Protein AF-A0A836W0C4-F1 (afdb_monomer_lite)

Foldseek 3Di:
DKDKEWQQLQFPPDQLSVLLLLLLQCQCCPFPFVPKWWADDPRTIIIIGPDDPVRSLCCVLPVGAFQQQFDLQDPQRLQAPPHPVVLVVLLLPFPFPSSVNNNVQSVVSNVLCVVLVHRHRDDQVRSLVVLVVCCVPPDPSVVLLQLLAWDDFPPDIDGDLVCANRQDFDNDRLNSLLSCCCVPVCPSRPSPCNVVLSQLVCCNGHVDDDPDFDQDALFARHPLQRWAAPNDPDRTDGRTHRSSSSSSSSSSSSLFGKDFDDDPDPDDGIDIDTQQWAQEDPAQFPDDDPVQSVVWPTKHWAFHFGDIDGPVRSSVQGHCSFQDDPNHGQHYPLSSLLSLLQVSHDPRGFKTFMWIFTDDDDRTTHGDGRDIAGRDNHHQVCSVLVVVCPQQLVLLCVCLDPPHDPQSVVLNSQLSHLSNVCSRPVDLQSLLSNLLSLLSNLVVCLVVQCDDPPDNSHFRQAERELVSCVSNPPLDLLLLLLQQQLFQFAPVNLDGGLVVLDGQWDDDPNDIGHHPDNDPSPQQDPDFLVVSVVSNQVSQVVSCVVSVPPDRSGDGLHDDDVQSVLCVVVVNDDRVSSVSSNSSNNSYHSVDDHDDDDDHDDDPGRDD

Radius of gyration: 30.59 Å; chains: 1; bounding box: 75×49×95 Å

Structure (mmCIF, N/CA/C/O backbone):
data_AF-A0A836W0C4-F1
#
_entry.id   AF-A0A836W0C4-F1
#
loop_
_atom_site.group_PDB
_atom_site.id
_atom_site.type_symbol
_atom_site.label_atom_id
_atom_site.label_alt_id
_atom_site.label_comp_id
_atom_site.label_asym_id
_atom_site.label_entity_id
_atom_site.label_seq_id
_atom_site.pdbx_PDB_ins_code
_atom_site.Cartn_x
_atom_site.Cartn_y
_atom_site.Cartn_z
_atom_site.occupancy
_atom_site.B_iso_or_equiv
_atom_site.auth_seq_id
_atom_site.auth_comp_id
_atom_site.auth_asym_id
_atom_site.auth_atom_id
_atom_site.pdbx_PDB_model_num
ATOM 1 N N . MET A 1 1 ? -21.323 -27.230 19.002 1.00 78.44 1 MET A N 1
ATOM 2 C CA . MET A 1 1 ? -21.781 -27.080 17.605 1.00 78.44 1 MET A CA 1
ATOM 3 C C . MET A 1 1 ? -21.144 -25.808 17.078 1.00 78.44 1 MET A C 1
ATOM 5 O O . MET A 1 1 ? -21.048 -24.865 17.851 1.00 78.44 1 MET A O 1
ATOM 9 N N . THR A 1 2 ? -20.627 -25.806 15.853 1.00 90.94 2 THR A N 1
ATOM 10 C CA . THR A 1 2 ? -20.036 -24.615 15.229 1.00 90.94 2 THR A CA 1
ATOM 11 C C . THR A 1 2 ? -20.970 -24.104 14.140 1.00 90.94 2 THR A C 1
ATOM 13 O O . THR A 1 2 ? -21.550 -24.892 13.392 1.00 90.94 2 THR A O 1
ATOM 16 N N . HIS A 1 3 ? -21.127 -22.789 14.067 1.00 96.88 3 HIS A N 1
ATOM 17 C CA . HIS A 1 3 ? -21.986 -22.086 13.125 1.00 96.88 3 HIS A CA 1
ATOM 18 C C . HIS A 1 3 ? -21.127 -21.166 12.253 1.00 96.88 3 HIS A C 1
ATOM 20 O O . HIS A 1 3 ? -20.118 -20.639 12.717 1.00 96.88 3 HIS A O 1
ATOM 26 N N . GLU A 1 4 ? -21.519 -20.979 10.992 1.00 97.50 4 GLU A N 1
ATOM 27 C CA . GLU A 1 4 ? -20.977 -19.929 10.124 1.00 97.50 4 GLU A CA 1
ATOM 28 C C . GLU A 1 4 ? -21.997 -18.796 10.038 1.00 97.50 4 GLU A C 1
ATOM 30 O O . GLU A 1 4 ? -23.136 -19.019 9.628 1.00 97.50 4 GLU A O 1
ATOM 35 N N . VAL A 1 5 ? -21.587 -17.589 10.414 1.00 97.75 5 VAL A N 1
ATOM 36 C CA . VAL A 1 5 ? -22.406 -16.379 10.330 1.00 97.75 5 VAL A CA 1
ATOM 37 C C . VAL A 1 5 ? -21.784 -15.448 9.296 1.00 97.75 5 VAL A C 1
ATOM 39 O O . VAL A 1 5 ? -20.637 -15.016 9.437 1.00 97.75 5 VAL A O 1
ATOM 42 N N . GLU A 1 6 ? -22.539 -15.139 8.243 1.00 97.69 6 GLU A N 1
ATOM 43 C CA . GLU A 1 6 ? -22.149 -14.122 7.268 1.00 97.69 6 GLU A CA 1
ATOM 44 C C . GLU A 1 6 ? -22.464 -12.726 7.807 1.00 97.69 6 GLU A C 1
ATOM 46 O O . GLU A 1 6 ? -23.623 -12.359 7.999 1.00 97.69 6 GLU A O 1
ATOM 51 N N . LEU A 1 7 ? -21.429 -11.916 8.010 1.00 97.75 7 LEU A N 1
ATOM 52 C CA . LEU A 1 7 ? -21.564 -10.537 8.461 1.00 97.75 7 LEU A CA 1
ATOM 53 C C . LEU A 1 7 ? -21.686 -9.616 7.243 1.00 97.75 7 LEU A C 1
ATOM 55 O O . LEU A 1 7 ? -20.712 -9.012 6.795 1.00 97.75 7 LEU A O 1
ATOM 59 N N . ALA A 1 8 ? -22.886 -9.526 6.667 1.00 96.38 8 ALA A N 1
ATOM 60 C CA . ALA A 1 8 ? -23.131 -8.722 5.466 1.00 96.38 8 ALA A CA 1
ATOM 61 C C . ALA A 1 8 ? -22.869 -7.211 5.655 1.00 96.38 8 ALA A C 1
ATOM 63 O O . ALA A 1 8 ? -22.610 -6.515 4.675 1.00 96.38 8 ALA A O 1
ATOM 64 N N . GLY A 1 9 ? -22.882 -6.703 6.894 1.00 95.56 9 GLY A N 1
ATOM 65 C CA . GLY A 1 9 ? -22.474 -5.331 7.220 1.00 95.56 9 GLY A CA 1
ATOM 66 C C . GLY A 1 9 ? -20.952 -5.130 7.292 1.00 95.56 9 GLY A C 1
ATOM 67 O O . GLY A 1 9 ? -20.484 -3.992 7.370 1.00 95.56 9 GLY A O 1
ATOM 68 N N . CYS A 1 10 ? -20.173 -6.211 7.244 1.00 97.50 10 CYS A N 1
ATOM 69 C CA . CYS A 1 10 ? -18.715 -6.237 7.317 1.00 97.50 10 CYS A CA 1
ATOM 70 C C . CYS A 1 10 ? -18.118 -6.553 5.936 1.00 97.50 10 CYS A C 1
ATOM 72 O O . CYS A 1 10 ? -17.836 -7.705 5.604 1.00 97.50 10 CYS A O 1
ATOM 74 N N . THR A 1 11 ? -17.930 -5.512 5.129 1.00 96.56 11 THR A N 1
ATOM 75 C CA . THR A 1 11 ? -17.325 -5.570 3.789 1.00 96.56 11 THR A CA 1
ATOM 76 C C . THR A 1 11 ? -15.856 -5.115 3.805 1.00 96.56 11 THR A C 1
ATOM 78 O O . THR A 1 11 ? -15.459 -4.383 4.714 1.00 96.56 11 THR A O 1
ATOM 81 N N . PRO A 1 12 ? -15.034 -5.481 2.797 1.00 96.31 12 PRO A N 1
ATOM 82 C CA . PRO A 1 12 ? -13.655 -5.000 2.685 1.00 96.31 12 PRO A CA 1
ATOM 83 C C . PRO A 1 12 ? -13.518 -3.477 2.602 1.00 96.31 12 PRO A C 1
ATOM 85 O O . PRO A 1 12 ? -12.492 -2.935 2.989 1.00 96.31 12 PRO A O 1
ATOM 88 N N . GLU A 1 13 ? -14.534 -2.791 2.077 1.00 93.75 13 GLU A N 1
ATOM 89 C CA . GLU A 1 13 ? -14.561 -1.344 1.866 1.00 93.75 13 GLU A CA 1
ATOM 90 C C . GLU A 1 13 ? -15.931 -0.789 2.293 1.00 93.75 13 GLU A C 1
ATOM 92 O O . GLU A 1 13 ? -16.944 -1.452 2.043 1.00 93.75 13 GLU A O 1
ATOM 97 N N . PRO A 1 14 ? -16.008 0.409 2.908 1.00 93.62 14 PRO A N 1
ATOM 98 C CA . PRO A 1 14 ? -14.907 1.307 3.290 1.00 93.62 14 PRO A CA 1
ATOM 99 C C . PRO A 1 14 ? -14.064 0.770 4.464 1.00 93.62 14 PRO A C 1
ATOM 101 O O . PRO A 1 14 ? -14.439 -0.215 5.095 1.00 93.62 14 PRO A O 1
ATOM 104 N N . LEU A 1 15 ? -12.949 1.445 4.789 1.00 95.75 15 LEU A N 1
ATOM 105 C CA . LEU A 1 15 ? -12.014 1.040 5.855 1.00 95.75 15 LEU A CA 1
ATOM 106 C C . LEU A 1 15 ? -12.720 0.745 7.190 1.00 95.75 15 LEU A C 1
ATOM 108 O O . LEU A 1 15 ? -12.359 -0.207 7.881 1.00 95.75 15 LEU A O 1
ATOM 112 N N . MET A 1 16 ? -13.755 1.523 7.525 1.00 95.62 16 MET A N 1
ATOM 113 C CA . MET A 1 16 ? -14.568 1.300 8.722 1.00 95.62 16 MET A CA 1
ATOM 114 C C . MET A 1 16 ? -15.163 -0.114 8.793 1.00 95.62 16 MET A C 1
ATOM 116 O O . MET A 1 16 ? -15.137 -0.741 9.849 1.00 95.62 16 MET A O 1
ATOM 120 N N . ASN A 1 17 ? -15.663 -0.639 7.673 1.00 96.62 17 ASN A N 1
ATOM 121 C CA . ASN A 1 17 ? -16.303 -1.952 7.633 1.00 96.62 17 ASN A CA 1
ATOM 122 C C . ASN A 1 17 ? -15.287 -3.085 7.794 1.00 96.62 17 ASN A C 1
ATOM 124 O O . ASN A 1 17 ? -15.567 -4.048 8.509 1.00 96.62 17 ASN A O 1
ATOM 128 N N . TYR A 1 18 ? -14.101 -2.944 7.196 1.00 97.94 18 TYR A N 1
ATOM 129 C CA . TYR A 1 18 ? -13.017 -3.911 7.355 1.00 97.94 18 TYR A CA 1
ATOM 130 C C . TYR A 1 18 ? -12.565 -3.995 8.814 1.00 97.94 18 TYR A C 1
ATOM 132 O O . TYR A 1 18 ? -12.486 -5.077 9.392 1.00 97.94 18 TYR A O 1
ATOM 140 N N . LEU A 1 19 ? -12.296 -2.842 9.430 1.00 97.94 19 LEU A N 1
ATOM 141 C CA . LEU A 1 19 ? -11.862 -2.777 10.823 1.00 97.94 19 LEU A CA 1
ATOM 142 C C . LEU A 1 19 ? -12.961 -3.268 11.771 1.00 97.94 19 LEU A C 1
ATOM 144 O O . LEU A 1 19 ? -12.671 -4.020 12.690 1.00 97.94 19 LEU A O 1
ATOM 148 N N . LYS A 1 20 ? -14.233 -2.943 11.516 1.00 97.81 20 LYS A N 1
ATOM 149 C CA . LYS A 1 20 ? -15.354 -3.516 12.274 1.00 97.81 20 LYS A CA 1
ATOM 150 C C . LYS A 1 20 ? -15.353 -5.044 12.216 1.00 97.81 20 LYS A C 1
ATOM 152 O O . LYS A 1 20 ? -15.539 -5.685 13.246 1.00 97.81 20 LYS A O 1
ATOM 157 N N . ALA A 1 21 ? -15.134 -5.624 11.035 1.00 98.31 21 ALA A N 1
ATOM 158 C CA . ALA A 1 21 ? -15.066 -7.073 10.863 1.00 98.31 21 ALA A CA 1
ATOM 159 C C . ALA A 1 21 ? -13.993 -7.696 11.770 1.00 98.31 21 ALA A C 1
ATOM 161 O O . ALA A 1 21 ? -14.251 -8.670 12.480 1.00 98.31 21 ALA A O 1
ATOM 162 N N . LEU A 1 22 ? -12.812 -7.069 11.797 1.00 98.31 22 LEU A N 1
ATOM 163 C CA . LEU A 1 22 ? -11.716 -7.448 12.683 1.00 98.31 22 LEU A CA 1
ATOM 164 C C . LEU A 1 22 ? -12.076 -7.298 14.164 1.00 98.31 22 LEU A C 1
ATOM 166 O O . LEU A 1 22 ? -11.731 -8.170 14.956 1.00 98.31 22 LEU A O 1
ATOM 170 N N . GLY A 1 23 ? -12.781 -6.228 14.533 1.00 98.06 23 GLY A N 1
ATOM 171 C CA . GLY A 1 23 ? -13.221 -5.986 15.905 1.00 98.06 23 GLY A CA 1
ATOM 172 C C . GLY A 1 23 ? -14.185 -7.056 16.394 1.00 98.06 23 GLY A C 1
ATOM 173 O O . GLY A 1 23 ? -13.943 -7.660 17.433 1.00 98.06 23 GLY A O 1
ATOM 174 N N . VAL A 1 24 ? -15.220 -7.369 15.608 1.00 98.44 24 VAL A N 1
ATOM 175 C CA . VAL A 1 24 ? -16.168 -8.450 15.931 1.00 98.44 24 VAL A CA 1
ATOM 176 C C . VAL A 1 24 ? -15.433 -9.780 16.091 1.00 98.44 24 VAL A C 1
ATOM 178 O O . VAL A 1 24 ? -15.654 -10.489 17.072 1.00 98.44 24 VAL A O 1
ATOM 181 N N . PHE A 1 25 ? -14.528 -10.106 15.163 1.00 98.62 25 PHE A N 1
ATOM 182 C CA . PHE A 1 25 ? -13.751 -11.340 15.241 1.00 98.62 25 PHE A CA 1
ATOM 183 C C . PHE A 1 25 ? -12.892 -11.411 16.501 1.00 98.62 25 PHE A C 1
ATOM 185 O O . PHE A 1 25 ? -12.943 -12.408 17.220 1.00 98.62 25 PHE A O 1
ATOM 192 N N . ARG A 1 26 ? -12.130 -10.346 16.777 1.00 97.75 26 ARG A N 1
ATOM 193 C CA . ARG A 1 26 ? -11.251 -10.263 17.942 1.00 97.75 26 ARG A CA 1
ATOM 194 C C . ARG A 1 26 ? -12.049 -10.444 19.229 1.00 97.75 26 ARG A C 1
ATOM 196 O O . ARG A 1 26 ? -11.678 -11.285 20.036 1.00 97.75 26 ARG A O 1
ATOM 203 N N . LEU A 1 27 ? -13.153 -9.715 19.388 1.00 98.00 27 LEU A N 1
ATOM 204 C CA . LEU A 1 27 ? -13.977 -9.760 20.597 1.00 98.00 27 LEU A CA 1
ATOM 205 C C . LEU A 1 27 ? -14.562 -11.151 20.844 1.00 98.00 27 LEU A C 1
ATOM 207 O O . LEU A 1 27 ? -14.473 -11.655 21.961 1.00 98.00 27 LEU A O 1
ATOM 211 N N . VAL A 1 28 ? -15.102 -11.800 19.808 1.00 98.25 28 VAL A N 1
ATOM 212 C CA . VAL A 1 28 ? -15.618 -13.171 19.937 1.00 98.25 28 VAL A CA 1
ATOM 213 C C . VAL A 1 28 ? -14.492 -14.130 20.314 1.00 98.25 28 VAL A C 1
ATOM 215 O O . VAL A 1 28 ? -14.647 -14.894 21.264 1.00 98.25 28 VAL A O 1
ATOM 218 N N . ALA A 1 29 ? -13.355 -14.062 19.618 1.00 97.88 29 ALA A N 1
ATOM 219 C CA . ALA A 1 29 ? -12.226 -14.955 19.851 1.00 97.88 29 ALA A CA 1
ATOM 220 C C . ALA A 1 29 ? -11.528 -14.737 21.206 1.00 97.88 29 ALA A C 1
ATOM 222 O O . ALA A 1 29 ? -10.917 -15.652 21.751 1.00 97.88 29 ALA A O 1
ATOM 223 N N . GLU A 1 30 ? -11.576 -13.523 21.749 1.00 96.44 30 GLU A N 1
ATOM 224 C CA . GLU A 1 30 ? -10.914 -13.160 23.002 1.00 96.44 30 GLU A CA 1
ATOM 225 C C . GLU A 1 30 ? -11.817 -13.391 24.222 1.00 96.44 30 GLU A C 1
ATOM 227 O O . GLU A 1 30 ? -11.345 -13.893 25.238 1.00 96.44 30 GLU A O 1
ATOM 232 N N . GLN A 1 31 ? -13.109 -13.061 24.125 1.00 96.88 31 GLN A N 1
ATOM 233 C CA . GLN A 1 31 ? -14.003 -12.998 25.288 1.00 96.88 31 GLN A CA 1
ATOM 234 C C . GLN A 1 31 ? -14.990 -14.169 25.382 1.00 96.88 31 GLN A C 1
ATOM 236 O O . GLN A 1 31 ? -15.540 -14.408 26.456 1.00 96.88 31 GLN A O 1
ATOM 241 N N . ALA A 1 32 ? -15.238 -14.903 24.291 1.00 96.81 32 ALA A N 1
ATOM 242 C CA . ALA A 1 32 ? -16.297 -15.913 24.268 1.00 96.81 32 ALA A CA 1
ATOM 243 C C . ALA A 1 32 ? -15.876 -17.275 23.708 1.00 96.81 32 ALA A C 1
ATOM 245 O O . ALA A 1 32 ? -16.220 -18.300 24.296 1.00 96.81 32 ALA A O 1
ATOM 246 N N . ASP A 1 33 ? -15.171 -17.312 22.581 1.00 97.69 33 ASP A N 1
ATOM 247 C CA . ASP A 1 33 ? -14.859 -18.543 21.855 1.00 97.69 33 ASP A CA 1
ATOM 248 C C . ASP A 1 33 ? -13.434 -18.521 21.276 1.00 97.69 33 ASP A C 1
ATOM 250 O O . ASP A 1 33 ? -13.248 -18.104 20.133 1.00 97.69 33 ASP A O 1
ATOM 254 N N . PRO A 1 34 ? -12.422 -18.986 22.035 1.00 96.81 34 PRO A N 1
ATOM 255 C CA . PRO A 1 34 ? -11.023 -19.012 21.595 1.00 96.81 34 PRO A CA 1
ATOM 256 C C . PRO A 1 34 ? -10.758 -19.786 20.298 1.00 96.81 34 PRO A C 1
ATOM 258 O O . PRO A 1 34 ? -9.756 -19.519 19.632 1.00 96.81 34 PRO A O 1
ATOM 261 N N . ASP A 1 35 ? -11.650 -20.710 19.931 1.00 97.00 35 ASP A N 1
ATOM 262 C CA . ASP A 1 35 ? -11.555 -21.527 18.718 1.00 97.00 35 ASP A CA 1
ATOM 263 C C . ASP A 1 35 ? -12.236 -20.867 17.505 1.00 97.00 35 ASP A C 1
ATOM 265 O O . ASP A 1 35 ? -12.289 -21.450 16.414 1.00 97.00 35 ASP A O 1
ATOM 269 N N . ALA A 1 36 ? -12.756 -19.644 17.662 1.00 98.19 36 ALA A N 1
ATOM 270 C CA . ALA A 1 36 ? -13.360 -18.902 16.570 1.00 98.19 36 ALA A CA 1
ATOM 271 C C . ALA A 1 36 ? -12.346 -18.648 15.444 1.00 98.19 36 ALA A C 1
ATOM 273 O O . ALA A 1 36 ? -11.183 -18.288 15.654 1.00 98.19 36 ALA A O 1
ATOM 274 N N . THR A 1 37 ? -12.822 -18.783 14.210 1.00 98.50 37 THR A N 1
ATOM 275 C CA . THR A 1 37 ? -12.038 -18.533 12.997 1.00 98.50 37 THR A CA 1
ATOM 276 C C . THR A 1 37 ? -12.826 -17.669 12.024 1.00 98.50 37 THR A C 1
ATOM 278 O O . THR A 1 37 ? -14.056 -17.638 12.072 1.00 98.50 37 THR A O 1
ATOM 281 N N . ALA A 1 38 ? -12.151 -16.968 11.113 1.00 98.12 38 ALA A N 1
ATOM 282 C CA . ALA A 1 38 ? -12.838 -16.120 10.142 1.00 98.12 38 ALA A CA 1
ATOM 283 C C . ALA A 1 38 ? -12.175 -16.076 8.762 1.00 98.12 38 ALA A C 1
ATOM 285 O O . ALA A 1 38 ? -10.981 -16.339 8.615 1.00 98.12 38 ALA A O 1
ATOM 286 N N . CYS A 1 39 ? -12.953 -15.739 7.733 1.00 97.94 39 CYS A N 1
ATOM 287 C CA . CYS A 1 39 ? -12.460 -15.526 6.370 1.00 97.94 39 CYS A CA 1
ATOM 288 C C . CYS A 1 39 ? -13.282 -14.500 5.587 1.00 97.94 39 CYS A C 1
ATOM 290 O O . CYS A 1 39 ? -14.392 -14.146 5.981 1.00 97.94 39 CYS A O 1
ATOM 292 N N . TRP A 1 40 ? -12.748 -14.053 4.449 1.00 97.88 40 TRP A N 1
ATOM 293 C CA . TRP A 1 40 ? -13.495 -13.271 3.468 1.00 97.88 40 TRP A CA 1
ATOM 294 C C . TRP A 1 40 ? -14.095 -14.189 2.396 1.00 97.88 40 TRP A C 1
ATOM 296 O O . TRP A 1 40 ? -13.383 -14.953 1.736 1.00 97.88 40 TRP A O 1
ATOM 306 N N . ARG A 1 41 ? -15.408 -14.083 2.172 1.00 96.12 41 ARG A N 1
ATOM 307 C CA . ARG A 1 41 ? -16.149 -14.826 1.141 1.00 96.12 41 ARG A CA 1
ATOM 308 C C . ARG A 1 41 ? -17.126 -13.881 0.447 1.00 96.12 41 ARG A C 1
ATOM 310 O O . ARG A 1 41 ? -17.949 -13.269 1.111 1.00 96.12 41 ARG A O 1
ATOM 317 N N . ALA A 1 42 ? -17.025 -13.762 -0.880 1.00 92.25 42 ALA A N 1
ATOM 318 C CA . ALA A 1 42 ? -17.909 -12.913 -1.692 1.00 92.25 42 ALA A CA 1
ATOM 319 C C . ALA A 1 42 ? -18.104 -11.491 -1.112 1.00 92.25 42 ALA A C 1
ATOM 321 O O . ALA A 1 42 ? -19.227 -11.027 -0.948 1.00 92.25 42 ALA A O 1
ATOM 322 N N . ASP A 1 43 ? -16.995 -10.825 -0.768 1.00 93.94 43 ASP A N 1
ATOM 323 C CA . ASP A 1 43 ? -16.962 -9.477 -0.174 1.00 93.94 43 ASP A CA 1
ATOM 324 C C . ASP A 1 43 ? -17.673 -9.322 1.175 1.00 93.94 43 ASP A C 1
ATOM 326 O O . ASP A 1 43 ? -17.977 -8.211 1.604 1.00 93.94 43 ASP A O 1
ATOM 330 N N . ARG A 1 44 ? -17.872 -10.431 1.885 1.00 96.81 44 ARG A N 1
ATOM 331 C CA . ARG A 1 44 ? -18.396 -10.456 3.247 1.00 96.81 44 ARG A CA 1
ATOM 332 C C . ARG A 1 44 ? -17.419 -11.148 4.172 1.00 96.81 44 ARG A C 1
ATOM 334 O O . ARG A 1 44 ? -16.721 -12.088 3.778 1.00 96.81 44 ARG A O 1
ATOM 341 N N . PHE A 1 45 ? -17.391 -10.687 5.410 1.00 98.12 45 PHE A N 1
ATOM 342 C CA . PHE A 1 45 ? -16.667 -11.367 6.465 1.00 98.12 45 PHE A CA 1
ATOM 343 C C . PHE A 1 45 ? -17.518 -12.508 7.024 1.00 98.12 45 PHE A C 1
ATOM 345 O O . PHE A 1 45 ? -18.678 -12.310 7.380 1.00 98.12 45 PHE A O 1
ATOM 352 N N . VAL A 1 46 ? -16.955 -13.710 7.085 1.00 98.50 46 VAL A N 1
ATOM 353 C CA . VAL A 1 46 ? -17.629 -14.903 7.604 1.00 98.50 46 VAL A CA 1
ATOM 354 C C . VAL A 1 46 ? -16.948 -15.314 8.895 1.00 98.50 46 VAL A C 1
ATOM 356 O O . VAL A 1 46 ? -15.762 -15.650 8.889 1.00 98.50 46 VAL A O 1
ATOM 359 N N . LEU A 1 47 ? -17.709 -15.301 9.986 1.00 98.44 47 LEU A N 1
ATOM 360 C CA . LEU A 1 47 ? -17.270 -15.752 11.300 1.00 98.44 47 LEU A CA 1
ATOM 361 C C . LEU A 1 47 ? -17.727 -17.194 11.515 1.00 98.44 47 LEU A C 1
ATOM 363 O O . LEU A 1 47 ? -18.907 -17.500 11.355 1.00 98.44 47 LEU A O 1
ATOM 367 N N . ARG A 1 48 ? -16.804 -18.069 11.906 1.00 98.50 48 ARG A N 1
ATOM 368 C CA . ARG A 1 48 ? -17.100 -19.427 12.354 1.00 98.50 48 ARG A CA 1
ATOM 369 C C . ARG A 1 48 ? -16.808 -19.536 13.845 1.00 98.50 48 ARG A C 1
ATOM 371 O O . ARG A 1 48 ? -15.653 -19.410 14.245 1.00 98.50 48 ARG A O 1
ATOM 378 N N . SER A 1 49 ? -17.838 -19.775 14.647 1.00 97.94 49 SER A N 1
ATOM 379 C CA . SER A 1 49 ? -17.743 -19.864 16.112 1.00 97.94 49 SER A CA 1
ATOM 380 C C . SER A 1 49 ? -18.857 -20.748 16.683 1.00 97.94 49 SER A C 1
ATOM 382 O O . SER A 1 49 ? -19.642 -21.345 15.943 1.00 97.94 49 SER A O 1
ATOM 384 N N . ARG A 1 50 ? -18.951 -20.844 18.008 1.00 96.94 50 ARG A N 1
ATOM 385 C CA . ARG A 1 50 ? -20.063 -21.481 18.726 1.00 96.94 50 ARG A CA 1
ATOM 386 C C . ARG A 1 50 ? -21.388 -20.715 18.636 1.00 96.94 50 ARG A C 1
ATOM 388 O O . ARG A 1 50 ? -22.407 -21.255 19.055 1.00 96.94 50 ARG A O 1
ATOM 395 N N . PHE A 1 51 ? -21.379 -19.470 18.155 1.00 97.38 51 PHE A N 1
ATOM 396 C CA . PHE A 1 51 ? -22.566 -18.622 18.082 1.00 97.38 51 PHE A CA 1
ATOM 397 C C . PHE A 1 51 ? -23.219 -18.688 16.706 1.00 97.38 51 PHE A C 1
ATOM 399 O O . PHE A 1 51 ? -22.557 -18.487 15.689 1.00 97.38 51 PHE A O 1
ATOM 406 N N . ASP A 1 52 ? -24.534 -18.883 16.681 1.00 96.88 52 ASP A N 1
ATOM 407 C CA . ASP A 1 52 ? -25.345 -18.472 15.540 1.00 96.88 52 ASP A CA 1
ATOM 408 C C . ASP A 1 52 ? -25.539 -16.939 15.535 1.00 96.88 52 ASP A C 1
ATOM 410 O O . ASP A 1 52 ? -25.013 -16.215 16.386 1.00 96.88 52 ASP A O 1
ATOM 414 N N . GLN A 1 53 ? -26.291 -16.415 14.562 1.00 96.81 53 GLN A N 1
ATOM 415 C CA . GLN A 1 53 ? -26.542 -14.972 14.465 1.00 96.81 53 GLN A CA 1
ATOM 416 C C . GLN A 1 53 ? -27.203 -14.408 15.736 1.00 96.81 53 GLN A C 1
ATOM 418 O O . GLN A 1 53 ? -26.852 -13.312 16.173 1.00 96.81 53 GLN A O 1
ATOM 423 N N . GLY A 1 54 ? -28.149 -15.142 16.333 1.00 97.00 54 GLY A N 1
ATOM 424 C CA . GLY A 1 54 ? -28.858 -14.708 17.536 1.00 97.00 54 GLY A CA 1
ATOM 425 C C . GLY A 1 54 ? -27.935 -14.642 18.750 1.00 97.00 54 GLY A C 1
ATOM 426 O O . GLY A 1 54 ? -27.894 -13.618 19.430 1.00 97.00 54 GLY A O 1
ATOM 427 N N . GLY A 1 55 ? -27.147 -15.694 18.972 1.00 97.19 55 GLY A N 1
ATOM 428 C CA . GLY A 1 55 ? -26.163 -15.769 20.048 1.00 97.19 55 GLY A CA 1
ATOM 429 C C . GLY A 1 55 ? -25.057 -14.723 19.922 1.00 97.19 55 GLY A C 1
ATOM 430 O O . GLY A 1 55 ? -24.644 -14.156 20.929 1.00 97.19 55 GLY A O 1
ATOM 431 N N . LEU A 1 56 ? -24.622 -14.400 18.698 1.00 97.88 56 LEU A N 1
ATOM 432 C CA . LEU A 1 56 ? -23.639 -13.338 18.462 1.00 97.88 56 LEU A CA 1
ATOM 433 C C . LEU A 1 56 ? -24.183 -11.958 18.866 1.00 97.88 56 LEU A C 1
ATOM 435 O O . LEU A 1 56 ? -23.466 -11.158 19.466 1.00 97.88 56 LEU A O 1
ATOM 439 N N . VAL A 1 57 ? -25.449 -11.684 18.540 1.00 97.81 57 VAL A N 1
ATOM 440 C CA . VAL A 1 57 ? -26.125 -10.434 18.913 1.00 97.81 57 VAL A CA 1
ATOM 441 C C . VAL A 1 57 ? -26.293 -10.340 20.428 1.00 97.81 57 VAL A C 1
ATOM 443 O O . VAL A 1 57 ? -25.990 -9.297 20.997 1.00 97.81 57 VAL A O 1
ATOM 446 N N . GLU A 1 58 ? -26.721 -11.420 21.084 1.00 97.06 58 GLU A N 1
ATOM 447 C CA . GLU A 1 58 ? -26.854 -11.462 22.547 1.00 97.06 58 GLU A CA 1
ATOM 448 C C . GLU A 1 58 ? -25.511 -11.235 23.247 1.00 97.06 58 GLU A C 1
ATOM 450 O O . GLU A 1 58 ? -25.427 -10.386 24.132 1.00 97.06 58 GLU A O 1
ATOM 455 N N . PHE A 1 59 ? -24.444 -11.895 22.787 1.00 97.31 59 PHE A N 1
ATOM 456 C CA . PHE A 1 59 ? -23.093 -11.687 23.309 1.00 97.31 59 PHE A CA 1
ATOM 457 C C . PHE A 1 59 ? -22.677 -10.208 23.236 1.00 97.31 59 PHE A C 1
ATOM 459 O O . PHE A 1 59 ? -22.245 -9.634 24.233 1.00 97.31 59 PHE A O 1
ATOM 466 N N . LEU A 1 60 ? -22.845 -9.555 22.081 1.00 97.00 60 LEU A N 1
ATOM 467 C CA . LEU A 1 60 ? -22.449 -8.151 21.917 1.00 97.00 60 LEU A CA 1
ATOM 468 C C . LEU A 1 60 ? -23.323 -7.181 22.726 1.00 97.00 60 LEU A C 1
ATOM 470 O O . LEU A 1 60 ? -22.818 -6.168 23.205 1.00 97.00 60 LEU A O 1
ATOM 474 N N . LEU A 1 61 ? -24.613 -7.477 22.906 1.00 95.38 61 LEU A N 1
ATOM 475 C CA . LEU A 1 61 ? -25.511 -6.644 23.711 1.00 95.38 61 LEU A CA 1
ATOM 476 C C . LEU A 1 61 ? -25.275 -6.803 25.215 1.00 95.38 61 LEU A C 1
ATOM 478 O O . LEU A 1 61 ? -25.441 -5.825 25.943 1.00 95.38 61 LEU A O 1
ATOM 482 N N . HIS A 1 62 ? -24.915 -7.995 25.690 1.00 93.19 62 HIS A N 1
ATOM 483 C CA . HIS A 1 62 ? -24.999 -8.323 27.117 1.00 93.19 62 HIS A CA 1
ATOM 484 C C . HIS A 1 62 ? -23.670 -8.701 27.779 1.00 93.19 62 HIS A C 1
ATOM 486 O O . HIS A 1 62 ? -23.440 -8.340 28.937 1.00 93.19 62 HIS A O 1
ATOM 492 N N . ASP A 1 63 ? -22.774 -9.354 27.046 1.00 94.19 63 ASP A N 1
ATOM 493 C CA . ASP A 1 63 ? -21.552 -9.935 27.613 1.00 94.19 63 ASP A CA 1
ATOM 494 C C . ASP A 1 63 ? -20.284 -9.181 27.197 1.00 94.19 63 ASP A C 1
ATOM 496 O O . ASP A 1 63 ? -19.295 -9.183 27.933 1.00 94.19 63 ASP A O 1
ATOM 500 N N . TYR A 1 64 ? -20.308 -8.518 26.038 1.00 95.75 64 TYR A N 1
ATOM 501 C CA . TYR A 1 64 ? -19.178 -7.766 25.497 1.00 95.75 64 TYR A CA 1
ATOM 502 C C . TYR A 1 64 ? -18.657 -6.718 26.488 1.00 95.75 64 TYR A C 1
ATOM 504 O O . TYR A 1 64 ? -19.378 -5.817 26.932 1.00 95.75 64 TYR A O 1
ATOM 512 N N . GLN A 1 65 ? -17.359 -6.821 26.777 1.00 96.19 65 GLN A N 1
ATOM 513 C CA . GLN A 1 65 ? -16.608 -5.875 27.592 1.00 96.19 65 GLN A CA 1
ATOM 514 C C . GLN A 1 65 ? -15.746 -4.979 26.693 1.00 96.19 65 GLN A C 1
ATOM 516 O O . GLN A 1 65 ? -14.817 -5.485 26.056 1.00 96.19 65 GLN A O 1
ATOM 521 N N . PRO A 1 66 ? -16.026 -3.664 26.610 1.00 96.19 66 PRO A N 1
ATOM 522 C CA . PRO A 1 66 ? -15.239 -2.753 25.789 1.00 96.19 66 PRO A CA 1
ATOM 523 C C . PRO A 1 66 ? -13.784 -2.647 26.237 1.00 96.19 66 PRO A C 1
ATOM 525 O O . PRO A 1 66 ? -13.498 -2.478 27.427 1.00 96.19 66 PRO A O 1
ATOM 528 N N . THR A 1 67 ? -12.865 -2.665 25.273 1.00 96.69 67 THR A N 1
ATOM 529 C CA . THR A 1 67 ? -11.442 -2.457 25.551 1.00 96.69 67 THR A CA 1
ATOM 530 C C . THR A 1 67 ? -11.197 -1.003 25.966 1.00 96.69 67 THR A C 1
ATOM 532 O O . THR A 1 67 ? -11.719 -0.094 25.313 1.00 96.69 67 THR A O 1
ATOM 535 N N . PRO A 1 68 ? -10.386 -0.734 27.007 1.00 96.31 68 PRO A N 1
ATOM 536 C CA . PRO A 1 68 ? -10.083 0.630 27.438 1.00 96.31 68 PRO A CA 1
ATOM 537 C C . PRO A 1 68 ? -9.266 1.426 26.406 1.00 96.31 68 PRO A C 1
ATOM 539 O O . PRO A 1 68 ? -8.036 1.415 26.407 1.00 96.31 68 PRO A O 1
ATOM 542 N N . ILE A 1 69 ? -9.952 2.161 25.531 1.00 96.31 69 ILE A N 1
ATOM 543 C CA . ILE A 1 69 ? -9.345 3.007 24.497 1.00 96.31 69 ILE A CA 1
ATOM 544 C C . ILE A 1 69 ? -9.337 4.457 24.993 1.00 96.31 69 ILE A C 1
ATOM 546 O O . ILE A 1 69 ? -10.357 5.146 24.996 1.00 96.31 69 ILE A O 1
ATOM 550 N N . VAL A 1 70 ? -8.176 4.931 25.446 1.00 95.81 70 VAL A N 1
ATOM 551 C CA . VAL A 1 70 ? -7.996 6.275 26.027 1.00 95.81 70 VAL A CA 1
ATOM 552 C C . VAL A 1 70 ? -6.729 6.938 25.488 1.00 95.81 70 VAL A C 1
ATOM 554 O O . VAL A 1 70 ? -5.729 6.268 25.246 1.00 95.81 70 VAL A O 1
ATOM 557 N N . ALA A 1 71 ? -6.737 8.258 25.300 1.00 94.19 71 ALA A N 1
ATOM 558 C CA . ALA A 1 71 ? -5.562 9.012 24.847 1.00 94.19 71 ALA A CA 1
ATOM 559 C C . ALA A 1 71 ? -5.154 10.113 25.843 1.00 94.19 71 ALA A C 1
ATOM 561 O O . ALA A 1 71 ? -5.183 11.296 25.491 1.00 94.19 71 ALA A O 1
ATOM 562 N N . PRO A 1 72 ? -4.701 9.774 27.067 1.00 93.25 72 PRO A N 1
ATOM 563 C CA . PRO A 1 72 ? -4.339 10.744 28.112 1.00 93.25 72 PRO A CA 1
ATOM 564 C C . PRO A 1 72 ? -3.030 11.515 27.842 1.00 93.25 72 PRO A C 1
ATOM 566 O O . PRO A 1 72 ? -2.324 11.953 28.740 1.00 93.25 72 PRO A O 1
ATOM 569 N N . TRP A 1 73 ? -2.691 11.684 26.570 1.00 90.94 73 TRP A N 1
ATOM 570 C CA . TRP A 1 73 ? -1.592 12.477 26.020 1.00 90.94 73 TRP A CA 1
ATOM 571 C C . TRP A 1 73 ? -2.089 13.472 24.955 1.00 90.94 73 TRP A C 1
ATOM 573 O O . TRP A 1 73 ? -1.288 14.177 24.324 1.00 90.94 73 TRP A O 1
ATOM 583 N N . ALA A 1 74 ? -3.396 13.482 24.676 1.00 89.31 74 ALA A N 1
ATOM 584 C CA . ALA A 1 74 ? -4.042 14.319 23.679 1.00 89.31 74 ALA A CA 1
ATOM 585 C C . ALA A 1 74 ? -5.037 15.278 24.340 1.00 89.31 74 ALA A C 1
ATOM 587 O O . ALA A 1 74 ? -5.782 14.904 25.241 1.00 89.31 74 ALA A O 1
ATOM 588 N N . GLY A 1 75 ? -5.046 16.532 23.883 1.00 85.62 75 GLY A N 1
ATOM 589 C CA . GLY A 1 75 ? -6.102 17.467 24.274 1.00 85.62 75 GLY A CA 1
ATOM 590 C C . GLY A 1 75 ? -7.394 17.108 23.549 1.00 85.62 75 GLY A C 1
ATOM 591 O O . GLY A 1 75 ? -7.332 16.755 22.374 1.00 85.62 75 GLY A O 1
ATOM 592 N N . GLY A 1 76 ? -8.528 17.219 24.234 1.00 86.12 76 GLY A N 1
ATOM 593 C CA . GLY A 1 76 ? -9.818 16.706 23.777 1.00 86.12 76 GLY A CA 1
ATOM 594 C C . GLY A 1 76 ? -10.085 15.250 24.168 1.00 86.12 76 GLY A C 1
ATOM 595 O O . GLY A 1 76 ? -11.144 14.740 23.842 1.00 86.12 76 GLY A O 1
ATOM 596 N N . SER A 1 77 ? -9.184 14.580 24.890 1.00 90.25 77 SER A N 1
ATOM 597 C CA . SER A 1 77 ? -9.361 13.173 25.293 1.00 90.25 77 SER A CA 1
ATOM 598 C C . SER A 1 77 ? -10.330 12.982 26.465 1.00 90.25 77 SER A C 1
ATOM 600 O O . SER A 1 77 ? -10.795 11.871 26.708 1.00 90.25 77 SER A O 1
ATOM 602 N N . GLY A 1 78 ? -10.640 14.057 27.196 1.00 91.56 78 GLY A N 1
ATOM 603 C CA . GLY A 1 78 ? -11.517 14.030 28.369 1.00 91.56 78 GLY A CA 1
ATOM 604 C C . GLY A 1 78 ? -10.769 13.979 29.704 1.00 91.56 78 GLY A C 1
ATOM 605 O O . GLY A 1 78 ? -11.410 13.911 30.748 1.00 91.56 78 GLY A O 1
ATOM 606 N N . PHE A 1 79 ? -9.433 14.050 29.698 1.00 92.81 79 PHE A N 1
ATOM 607 C CA . PHE A 1 79 ? -8.615 14.011 30.920 1.00 92.81 79 PHE A CA 1
ATOM 608 C C . PHE A 1 79 ? -8.130 15.398 31.373 1.00 92.81 79 PHE A C 1
ATOM 610 O O . PHE A 1 79 ? -7.907 15.623 32.564 1.00 92.81 79 PHE A O 1
ATOM 617 N N . PHE A 1 80 ? -8.027 16.376 30.469 1.00 92.12 80 PHE A N 1
ATOM 618 C CA . PHE A 1 80 ? -7.479 17.701 30.786 1.00 92.12 80 PHE A CA 1
ATOM 619 C C . PHE A 1 80 ? -8.569 18.738 31.085 1.00 92.12 80 PHE A C 1
ATOM 621 O O . PHE A 1 80 ? -9.746 18.529 30.794 1.00 92.12 80 PHE A O 1
ATOM 628 N N . GLY A 1 81 ? -8.199 19.854 31.719 1.00 86.44 81 GLY A N 1
ATOM 629 C CA . GLY A 1 81 ? -9.159 20.831 32.259 1.00 86.44 81 GLY A CA 1
ATOM 630 C C . GLY A 1 81 ? -10.064 21.514 31.226 1.00 86.44 81 GLY A C 1
ATOM 631 O O . GLY A 1 81 ? -11.156 21.948 31.571 1.00 86.44 81 GLY A O 1
ATOM 632 N N . LYS A 1 82 ? -9.635 21.596 29.960 1.00 84.31 82 LYS A N 1
ATOM 633 C CA . LYS A 1 82 ? -10.412 22.190 28.852 1.00 84.31 82 LYS A CA 1
ATOM 634 C C . LYS A 1 82 ? -11.213 21.154 28.057 1.00 84.31 82 LYS A C 1
ATOM 636 O O . LYS A 1 82 ? -11.882 21.519 27.093 1.00 84.31 82 LYS A O 1
ATOM 641 N N . ASP A 1 83 ? -11.118 19.880 28.427 1.00 89.12 83 ASP A N 1
ATOM 642 C CA . ASP A 1 83 ? -11.773 18.795 27.709 1.00 89.12 83 ASP A CA 1
ATOM 643 C C . ASP A 1 83 ? -13.211 18.596 28.206 1.00 89.12 83 ASP A C 1
ATOM 645 O O . ASP A 1 83 ? -13.534 18.874 29.360 1.00 89.12 83 ASP A O 1
ATOM 649 N N . ASN A 1 84 ? -14.080 18.049 27.353 1.00 89.19 84 ASN A N 1
ATOM 650 C CA . ASN A 1 84 ? -15.375 17.544 27.806 1.00 89.19 84 ASN A CA 1
ATOM 651 C C . ASN A 1 84 ? -15.172 16.219 28.567 1.00 89.19 84 ASN A C 1
ATOM 653 O O . ASN A 1 84 ? -14.766 15.214 27.979 1.00 89.19 84 ASN A O 1
ATOM 657 N N . ARG A 1 85 ? -15.468 16.228 29.870 1.00 92.12 85 ARG A N 1
ATOM 658 C CA . ARG A 1 85 ? -15.226 15.107 30.792 1.00 92.12 85 ARG A CA 1
ATOM 659 C C . ARG A 1 85 ? -16.433 14.202 31.031 1.00 92.12 85 ARG A C 1
ATOM 661 O O . ARG A 1 85 ? -16.265 13.141 31.618 1.00 92.12 85 ARG A O 1
ATOM 668 N N . SER A 1 86 ? -17.616 14.579 30.538 1.00 93.19 86 SER A N 1
ATOM 669 C CA . SER A 1 86 ? -18.890 13.885 30.810 1.00 93.19 86 SER A CA 1
ATOM 670 C C . SER A 1 86 ? -18.813 12.368 30.615 1.00 93.19 86 SER A C 1
ATOM 672 O O . SER A 1 86 ? -19.105 11.618 31.539 1.00 93.19 86 SER A O 1
ATOM 674 N N . ALA A 1 87 ? -18.353 11.912 29.448 1.00 93.56 87 ALA A N 1
ATOM 675 C CA . ALA A 1 87 ? -18.254 10.486 29.145 1.00 93.56 87 ALA A CA 1
ATOM 676 C C . ALA A 1 87 ? -17.194 9.757 29.992 1.00 93.56 87 ALA A C 1
ATOM 678 O O . ALA A 1 87 ? -17.437 8.646 30.457 1.00 93.56 87 ALA A O 1
ATOM 679 N N . VAL A 1 88 ? -16.035 10.386 30.227 1.00 95.00 88 VAL A N 1
ATOM 680 C CA . VAL A 1 88 ? -14.963 9.815 31.066 1.00 95.00 88 VAL A CA 1
ATOM 681 C C . VAL A 1 88 ? -15.455 9.639 32.502 1.00 95.00 88 VAL A C 1
ATOM 683 O O . VAL A 1 88 ? -15.275 8.577 33.093 1.00 95.00 88 VAL A O 1
ATOM 686 N N . GLU A 1 89 ? -16.114 10.657 33.052 1.00 95.19 89 GLU A N 1
ATOM 687 C CA . GLU A 1 89 ? -16.671 10.639 34.406 1.00 95.19 89 GLU A CA 1
ATOM 688 C C . GLU A 1 89 ? -17.834 9.646 34.526 1.00 95.19 89 GLU A C 1
ATOM 690 O O . GLU A 1 89 ? -17.884 8.888 35.494 1.00 95.19 89 GLU A O 1
ATOM 695 N N . ALA A 1 90 ? -18.717 9.576 33.523 1.00 95.38 90 ALA A N 1
ATOM 696 C CA . ALA A 1 90 ? -19.817 8.614 33.487 1.00 95.38 90 ALA A CA 1
ATOM 697 C C . ALA A 1 90 ? -19.310 7.164 33.491 1.00 95.38 90 ALA A C 1
ATOM 699 O O . ALA A 1 90 ? -19.818 6.333 34.245 1.00 95.38 90 ALA A O 1
ATOM 700 N N . ILE A 1 91 ? -18.273 6.858 32.703 1.00 96.25 91 ILE A N 1
ATOM 701 C CA . ILE A 1 91 ? -17.638 5.535 32.723 1.00 96.25 91 ILE A CA 1
ATOM 702 C C . ILE A 1 91 ? -16.965 5.300 34.076 1.00 96.25 91 ILE A C 1
ATOM 704 O O . ILE A 1 91 ? -17.220 4.262 34.683 1.00 96.25 91 ILE A O 1
ATOM 708 N N . ALA A 1 92 ? -16.181 6.254 34.590 1.00 95.81 92 ALA A N 1
ATOM 709 C CA . ALA A 1 92 ? -15.485 6.136 35.876 1.00 95.81 92 ALA A CA 1
ATOM 710 C C . ALA A 1 92 ? -16.431 5.863 37.061 1.00 95.81 92 ALA A C 1
ATOM 712 O O . ALA A 1 92 ? -16.070 5.126 37.977 1.00 95.81 92 ALA A O 1
ATOM 713 N N . GLN A 1 93 ? -17.640 6.432 37.033 1.00 95.44 93 GLN A N 1
ATOM 714 C CA . GLN A 1 93 ? -18.669 6.286 38.070 1.00 95.44 93 GLN A CA 1
ATOM 715 C C . GLN A 1 93 ? -19.646 5.128 37.810 1.00 95.44 93 GLN A C 1
ATOM 717 O O . GLN A 1 93 ? -20.487 4.827 38.662 1.00 95.44 93 GLN A O 1
ATOM 722 N N . SER A 1 94 ? -19.559 4.481 36.644 1.00 95.00 94 SER A N 1
ATOM 723 C CA . SER A 1 94 ? -20.431 3.363 36.282 1.00 95.00 94 SER A CA 1
ATOM 724 C C . SER A 1 94 ? -20.305 2.200 37.270 1.00 95.00 94 SER A C 1
ATOM 726 O O . SER A 1 94 ? -19.256 1.967 37.871 1.00 95.00 94 SER A O 1
ATOM 728 N N . LYS A 1 95 ? -21.386 1.430 37.417 1.00 93.19 95 LYS A N 1
ATOM 729 C CA . LYS A 1 95 ? -21.412 0.206 38.240 1.00 93.19 95 LYS A CA 1
ATOM 730 C C . LYS A 1 95 ? -21.544 -1.065 37.406 1.00 93.19 95 LYS A C 1
ATOM 732 O O . LYS A 1 95 ? -21.639 -2.153 37.962 1.00 93.19 95 LYS A O 1
ATOM 737 N N . THR A 1 96 ? -21.570 -0.936 36.083 1.00 92.69 96 THR A N 1
ATOM 738 C CA . THR A 1 96 ? -21.746 -2.072 35.182 1.00 92.69 96 THR A CA 1
ATOM 739 C C . THR A 1 96 ? -20.472 -2.920 35.152 1.00 92.69 96 THR A C 1
ATOM 741 O O . THR A 1 96 ? -19.377 -2.363 35.001 1.00 92.69 96 THR A O 1
ATOM 744 N N . PRO A 1 97 ? -20.566 -4.255 35.306 1.00 93.06 97 PRO A N 1
ATOM 745 C CA . PRO A 1 97 ? -19.386 -5.122 35.317 1.00 93.06 97 PRO A CA 1
ATOM 746 C C . PRO A 1 97 ? -18.544 -5.000 34.043 1.00 93.06 97 PRO A C 1
ATOM 748 O O . PRO A 1 97 ? -17.328 -4.894 34.113 1.00 93.06 97 PRO A O 1
ATOM 751 N N . ARG A 1 98 ? -19.186 -4.883 32.873 1.00 93.56 98 ARG A N 1
ATOM 752 C CA . ARG A 1 98 ? -18.488 -4.807 31.578 1.00 93.56 98 ARG A CA 1
ATOM 753 C C . ARG A 1 98 ? -17.582 -3.586 31.382 1.00 93.56 98 ARG A C 1
ATOM 755 O O . ARG A 1 98 ? -16.746 -3.597 30.490 1.00 93.56 98 ARG A O 1
ATOM 762 N N . LEU A 1 99 ? -17.755 -2.528 32.182 1.00 95.75 99 LEU A N 1
ATOM 763 C CA . LEU A 1 99 ? -16.905 -1.332 32.149 1.00 95.75 99 LEU A CA 1
ATOM 764 C C . LEU A 1 99 ? -15.823 -1.338 33.239 1.00 95.75 99 LEU A C 1
ATOM 766 O O . LEU A 1 99 ? -15.092 -0.358 33.363 1.00 95.75 99 LEU A O 1
ATOM 770 N N . GLU A 1 100 ? -15.698 -2.408 34.029 1.00 95.44 100 GLU A N 1
ATOM 771 C CA . GLU A 1 100 ? -14.690 -2.513 35.090 1.00 95.44 100 GLU A CA 1
ATOM 772 C C . GLU A 1 100 ? -13.254 -2.299 34.586 1.00 95.44 100 GLU A C 1
ATOM 774 O O . GLU A 1 100 ? -12.607 -1.381 35.103 1.00 95.44 100 GLU A O 1
ATOM 779 N N . PRO A 1 101 ? -12.781 -2.980 33.517 1.00 95.31 101 PRO A N 1
ATOM 780 C CA . PRO A 1 101 ? -11.441 -2.722 32.986 1.00 95.31 101 PRO A CA 1
ATOM 781 C C . PRO A 1 101 ? -11.250 -1.260 32.561 1.00 95.31 101 PRO A C 1
ATOM 783 O O . PRO A 1 101 ? -10.186 -0.670 32.748 1.00 95.31 101 PRO A O 1
ATOM 786 N N . TYR A 1 102 ? -12.301 -0.642 32.015 1.00 96.25 102 TYR A N 1
ATOM 787 C CA . TYR A 1 102 ? -12.281 0.752 31.576 1.00 96.25 102 TYR A CA 1
ATOM 788 C C . TYR A 1 102 ? -12.147 1.716 32.760 1.00 96.25 102 TYR A C 1
ATOM 790 O O . TYR A 1 102 ? -11.355 2.661 32.706 1.00 96.25 102 TYR A O 1
ATOM 798 N N . ARG A 1 103 ? -12.881 1.462 33.851 1.00 96.94 103 ARG A N 1
ATOM 799 C CA . ARG A 1 103 ? -12.800 2.246 35.092 1.00 96.94 103 ARG A CA 1
ATOM 800 C C . ARG A 1 103 ? -11.417 2.185 35.716 1.00 96.94 103 ARG A C 1
ATOM 802 O O . ARG A 1 103 ? -10.910 3.221 36.142 1.00 96.94 103 ARG A O 1
ATOM 809 N N . ASP A 1 104 ? -10.814 1.004 35.758 1.00 96.69 104 ASP A N 1
ATOM 810 C CA . ASP A 1 104 ? -9.494 0.824 36.358 1.00 96.69 104 ASP A CA 1
ATOM 811 C C . ASP A 1 104 ? -8.414 1.578 35.579 1.00 96.69 104 ASP A C 1
ATOM 813 O O . ASP A 1 104 ? -7.583 2.263 36.181 1.00 96.69 104 ASP A O 1
ATOM 817 N N . ILE A 1 105 ? -8.483 1.556 34.244 1.00 97.75 105 ILE A N 1
ATOM 818 C CA . ILE A 1 105 ? -7.593 2.354 33.397 1.00 97.75 105 ILE A CA 1
ATOM 819 C C . ILE A 1 105 ? -7.807 3.856 33.609 1.00 97.75 105 ILE A C 1
ATOM 821 O O . ILE A 1 105 ? -6.825 4.578 33.787 1.00 97.75 105 ILE A O 1
ATOM 825 N N . ILE A 1 106 ? -9.053 4.343 33.645 1.00 97.19 106 ILE A N 1
ATOM 826 C CA . ILE A 1 106 ? -9.332 5.769 33.896 1.00 97.19 106 ILE A CA 1
ATOM 827 C C . ILE A 1 106 ? -8.781 6.198 35.262 1.00 97.19 106 ILE A C 1
ATOM 829 O O . ILE A 1 106 ? -8.119 7.235 35.346 1.00 97.19 106 ILE A O 1
ATOM 833 N N . ARG A 1 107 ? -8.995 5.391 36.309 1.00 96.94 107 ARG A N 1
ATOM 834 C CA . ARG A 1 107 ? -8.472 5.655 37.657 1.00 96.94 107 ARG A CA 1
ATOM 835 C C . ARG A 1 107 ? -6.948 5.753 37.637 1.00 96.94 107 ARG A C 1
ATOM 837 O O . ARG A 1 107 ? -6.398 6.752 38.095 1.00 96.94 107 ARG A O 1
ATOM 844 N N . ARG A 1 108 ? -6.269 4.773 37.029 1.00 97.25 108 ARG A N 1
ATOM 845 C CA . ARG A 1 108 ? -4.801 4.752 36.960 1.00 97.25 108 ARG A CA 1
ATOM 846 C C . ARG A 1 108 ? -4.237 5.937 36.176 1.00 97.25 108 ARG A C 1
ATOM 848 O O . ARG A 1 108 ? -3.227 6.518 36.566 1.00 97.25 108 ARG A O 1
ATOM 855 N N . VAL A 1 109 ? -4.900 6.332 35.091 1.00 96.69 109 VAL A N 1
ATOM 856 C CA . VAL A 1 109 ? -4.538 7.532 34.327 1.00 96.69 109 VAL A CA 1
ATOM 857 C C . VAL A 1 109 ? -4.647 8.788 35.191 1.00 96.69 109 VAL A C 1
ATOM 859 O O . VAL A 1 109 ? -3.728 9.607 35.180 1.00 96.69 109 VAL A O 1
ATOM 862 N N . GLN A 1 110 ? -5.746 8.946 35.932 1.00 95.31 110 GLN A N 1
ATOM 863 C CA . GLN A 1 110 ? -5.972 10.103 36.802 1.00 95.31 110 GLN A CA 1
ATOM 864 C C . GLN A 1 110 ? -4.942 10.177 37.937 1.00 95.31 110 GLN A C 1
ATOM 866 O O . GLN A 1 110 ? -4.438 11.265 38.212 1.00 95.31 110 GLN A O 1
ATOM 871 N N . GLU A 1 111 ? -4.578 9.040 38.537 1.00 96.12 111 GLU A N 1
ATOM 872 C CA . GLU A 1 111 ? -3.497 8.945 39.529 1.00 96.12 111 GLU A CA 1
ATOM 873 C C . GLU A 1 111 ? -2.163 9.436 38.953 1.00 96.12 111 GLU A C 1
ATOM 875 O O . GLU A 1 111 ? -1.548 10.345 39.507 1.00 96.12 111 GLU A O 1
ATOM 880 N N . ILE A 1 112 ? -1.749 8.912 37.792 1.00 96.31 112 ILE A N 1
ATOM 881 C CA . ILE A 1 112 ? -0.483 9.306 37.153 1.00 96.31 112 ILE A CA 1
ATOM 882 C C . ILE A 1 112 ? -0.482 10.800 36.798 1.00 96.31 112 ILE A C 1
ATOM 884 O O . ILE A 1 112 ? 0.519 11.481 37.017 1.00 96.31 112 ILE A O 1
ATOM 888 N N . LEU A 1 113 ? -1.588 11.336 36.270 1.00 95.06 113 LEU A N 1
ATOM 889 C CA . LEU A 1 113 ? -1.689 12.764 35.948 1.00 95.06 113 LEU A CA 1
ATOM 890 C C . LEU A 1 113 ? -1.609 13.647 37.202 1.00 95.06 113 LEU A C 1
ATOM 892 O O . LEU A 1 113 ? -0.968 14.699 37.159 1.00 95.06 113 LEU A O 1
ATOM 896 N N . ALA A 1 114 ? -2.214 13.215 38.312 1.00 94.31 114 ALA A N 1
ATOM 897 C CA . ALA A 1 114 ? -2.131 13.916 39.590 1.00 94.31 114 ALA A CA 1
ATOM 898 C C . ALA A 1 114 ? -0.700 13.906 40.153 1.00 94.31 114 ALA A C 1
ATOM 900 O O . ALA A 1 114 ? -0.204 14.950 40.572 1.00 94.31 114 ALA A O 1
ATOM 901 N N . GLU A 1 115 ? -0.013 12.763 40.099 1.00 95.00 115 GLU A N 1
ATOM 902 C CA . GLU A 1 115 ? 1.381 12.620 40.539 1.00 95.00 115 GLU A CA 1
ATOM 903 C C . GLU A 1 115 ? 2.362 13.450 39.691 1.00 95.00 115 GLU A C 1
ATOM 905 O O . GLU A 1 115 ? 3.332 13.992 40.216 1.00 95.00 115 GLU A O 1
ATOM 910 N N . GLU A 1 116 ? 2.106 13.589 38.387 1.00 92.31 116 GLU A N 1
ATOM 911 C CA . GLU A 1 116 ? 2.889 14.447 37.484 1.00 92.31 116 GLU A CA 1
ATOM 912 C C . GLU A 1 116 ? 2.525 15.941 37.594 1.00 92.31 116 GLU A C 1
ATOM 914 O O . GLU A 1 116 ? 3.192 16.780 36.981 1.00 92.31 116 GLU A O 1
ATOM 919 N N . GLY A 1 117 ? 1.467 16.288 38.338 1.00 91.56 117 GLY A N 1
ATOM 920 C CA . GLY A 1 117 ? 0.961 17.658 38.454 1.00 91.56 117 GLY A CA 1
ATOM 921 C C . GLY A 1 117 ? 0.392 18.219 37.144 1.00 91.56 117 GLY A C 1
ATOM 922 O O . GLY A 1 117 ? 0.445 19.428 36.915 1.00 91.56 117 GLY A O 1
ATOM 923 N N . LEU A 1 118 ? -0.124 17.358 36.260 1.00 90.69 118 LEU A N 1
ATOM 924 C CA . LEU A 1 118 ? -0.613 17.731 34.930 1.00 90.69 118 LEU A CA 1
ATOM 925 C C . LEU A 1 118 ? -2.141 17.864 34.912 1.00 90.69 118 LEU A C 1
ATOM 927 O O . LEU A 1 118 ? -2.868 16.876 34.847 1.00 90.69 118 LEU A O 1
ATOM 931 N N . SER A 1 119 ? -2.631 19.105 34.914 1.00 86.94 119 SER A N 1
ATOM 932 C CA . SER A 1 119 ? -4.061 19.430 34.768 1.00 86.94 119 SER A CA 1
ATOM 933 C C . SER A 1 119 ? -4.431 19.948 33.371 1.00 86.94 119 SER A C 1
ATOM 935 O O . SER A 1 119 ? -5.574 19.801 32.926 1.00 86.94 119 SER A O 1
ATOM 937 N N . GLU A 1 120 ? -3.468 20.530 32.657 1.00 90.38 120 GLU A N 1
ATOM 938 C CA . GLU A 1 120 ? -3.606 20.975 31.272 1.00 90.38 120 GLU A CA 1
ATOM 939 C C . GLU A 1 120 ? -2.911 20.017 30.298 1.00 90.38 120 GLU A C 1
ATOM 941 O O . GLU A 1 120 ? -2.118 19.158 30.684 1.00 90.38 120 GLU A O 1
ATOM 946 N N . LYS A 1 121 ? -3.213 20.187 29.006 1.00 87.50 121 LYS A N 1
ATOM 947 C CA . LYS A 1 121 ? -2.601 19.414 27.925 1.00 87.50 121 LYS A CA 1
ATOM 948 C C . LYS A 1 121 ? -1.065 19.479 28.029 1.00 87.50 121 LYS A C 1
ATOM 950 O O . LYS A 1 121 ? -0.525 20.589 28.028 1.00 87.50 121 LYS A O 1
ATOM 955 N N . PRO A 1 122 ? -0.359 18.333 28.018 1.00 89.31 122 PRO A N 1
ATOM 956 C CA . PRO A 1 122 ? 1.091 18.318 28.142 1.00 89.31 122 PRO A CA 1
ATOM 957 C C . PRO A 1 122 ? 1.760 18.990 26.937 1.00 89.31 122 PRO A C 1
ATOM 959 O O . PRO A 1 122 ? 1.335 18.818 25.785 1.00 89.31 122 PRO A O 1
ATOM 962 N N . ASN A 1 123 ? 2.836 19.732 27.202 1.00 90.50 123 ASN A N 1
ATOM 963 C CA . ASN A 1 123 ? 3.759 20.199 26.168 1.00 90.50 123 ASN A CA 1
ATOM 964 C C . ASN A 1 123 ? 4.582 19.022 25.592 1.00 90.50 123 ASN A C 1
ATOM 966 O O . ASN A 1 123 ? 4.382 17.871 25.976 1.00 90.50 123 ASN A O 1
ATOM 970 N N . ALA A 1 124 ? 5.489 19.279 24.644 1.00 88.06 124 ALA A N 1
ATOM 971 C CA . ALA A 1 124 ? 6.232 18.212 23.965 1.00 88.06 124 ALA A CA 1
ATOM 972 C C . ALA A 1 124 ? 7.078 17.347 24.925 1.00 88.06 124 ALA A C 1
ATOM 974 O O . ALA A 1 124 ? 6.975 16.123 24.881 1.00 88.06 124 ALA A O 1
ATOM 975 N N . GLU A 1 125 ? 7.843 17.971 25.824 1.00 88.94 125 GLU A N 1
ATOM 976 C CA . GLU A 1 125 ? 8.712 17.278 26.789 1.00 88.94 125 GLU A CA 1
ATOM 977 C C . GLU A 1 125 ? 7.899 16.509 27.838 1.00 88.94 125 GLU A C 1
ATOM 979 O O . GLU A 1 125 ? 8.170 15.341 28.125 1.00 88.94 125 GLU A O 1
ATOM 984 N N . GLN A 1 126 ? 6.847 17.139 28.373 1.00 91.69 126 GLN A N 1
ATOM 985 C CA . GLN A 1 126 ? 5.917 16.502 29.306 1.00 91.69 126 GLN A CA 1
ATOM 986 C C . GLN A 1 126 ? 5.225 15.305 28.657 1.00 91.69 126 GLN A C 1
ATOM 988 O O . GLN A 1 126 ? 5.099 14.257 29.284 1.00 91.69 126 GLN A O 1
ATOM 993 N N . LYS A 1 127 ? 4.804 15.437 27.392 1.00 91.44 127 LYS A N 1
ATOM 994 C CA . LYS A 1 127 ? 4.161 14.358 26.640 1.00 91.44 127 LYS A CA 1
ATOM 995 C C . LYS A 1 127 ? 5.112 13.185 26.450 1.00 91.44 127 LYS A C 1
ATOM 997 O O . LYS A 1 127 ? 4.698 12.050 26.658 1.00 91.44 127 LYS A O 1
ATOM 1002 N N . GLU A 1 128 ? 6.365 13.434 26.085 1.00 90.75 128 GLU A N 1
ATOM 1003 C CA . GLU A 1 128 ? 7.355 12.368 25.934 1.00 90.75 128 GLU A CA 1
ATOM 1004 C C . GLU A 1 128 ? 7.597 11.628 27.259 1.00 90.75 128 GLU A C 1
ATOM 1006 O O . GLU A 1 128 ? 7.531 10.395 27.300 1.00 90.75 128 GLU A O 1
ATOM 1011 N N . ARG A 1 129 ? 7.800 12.368 28.358 1.00 91.38 129 ARG A N 1
ATOM 1012 C CA . ARG A 1 129 ? 7.960 11.787 29.701 1.00 91.38 129 ARG A CA 1
ATOM 1013 C C . ARG A 1 129 ? 6.748 10.943 30.095 1.00 91.38 129 ARG A C 1
ATOM 1015 O O . ARG A 1 129 ? 6.909 9.813 30.558 1.00 91.38 129 ARG A O 1
ATOM 1022 N N . LEU A 1 130 ? 5.550 11.474 29.865 1.00 93.81 130 LEU A N 1
ATOM 1023 C CA . LEU A 1 130 ? 4.289 10.830 30.210 1.00 93.81 130 LEU A CA 1
ATOM 1024 C C . LEU A 1 130 ? 4.063 9.543 29.404 1.00 93.81 130 LEU A C 1
ATOM 1026 O O . LEU A 1 130 ? 3.708 8.520 29.978 1.00 93.81 130 LEU A O 1
ATOM 1030 N N . LEU A 1 131 ? 4.344 9.549 28.097 1.00 93.88 131 LEU A N 1
ATOM 1031 C CA . LEU A 1 131 ? 4.237 8.354 27.252 1.00 93.88 131 LEU A CA 1
ATOM 1032 C C . LEU A 1 131 ? 5.189 7.237 27.708 1.00 93.88 131 LEU A C 1
ATOM 1034 O O . LEU A 1 131 ? 4.787 6.076 27.792 1.00 93.88 131 LEU A O 1
ATOM 1038 N N . ARG A 1 132 ? 6.439 7.577 28.053 1.00 93.31 132 ARG A N 1
ATOM 1039 C CA . ARG A 1 132 ? 7.407 6.602 28.590 1.00 93.31 132 ARG A CA 1
ATOM 1040 C C . ARG A 1 132 ? 6.961 6.052 29.945 1.00 93.31 132 ARG A C 1
ATOM 1042 O O . ARG A 1 132 ? 7.142 4.865 30.210 1.00 93.31 132 ARG A O 1
ATOM 1049 N N . ARG A 1 133 ? 6.358 6.897 30.783 1.00 95.19 133 ARG A N 1
ATOM 1050 C CA . ARG A 1 133 ? 5.808 6.498 32.079 1.00 95.19 133 ARG A CA 1
ATOM 1051 C C . ARG A 1 133 ? 4.610 5.565 31.931 1.00 95.19 133 ARG A C 1
ATOM 1053 O O . ARG A 1 133 ? 4.607 4.502 32.546 1.00 95.19 133 ARG A O 1
ATOM 1060 N N . TYR A 1 134 ? 3.653 5.907 31.069 1.00 95.38 134 TYR A N 1
ATOM 1061 C CA . TYR A 1 134 ? 2.522 5.032 30.780 1.00 95.38 134 TYR A CA 1
ATOM 1062 C C . TYR A 1 134 ? 2.983 3.675 30.260 1.00 95.38 134 TYR A C 1
ATOM 1064 O O . TYR A 1 134 ? 2.497 2.656 30.738 1.00 95.38 134 TYR A O 1
ATOM 1072 N N . ARG A 1 135 ? 3.989 3.635 29.375 1.00 93.62 135 ARG A N 1
ATOM 1073 C CA . ARG A 1 135 ? 4.533 2.361 28.892 1.00 93.62 135 ARG A CA 1
ATOM 1074 C C . ARG A 1 135 ? 5.084 1.456 29.998 1.00 93.62 135 ARG A C 1
ATOM 1076 O O . ARG A 1 135 ? 5.093 0.243 29.842 1.00 93.62 135 ARG A O 1
ATOM 1083 N N . ARG A 1 136 ? 5.592 2.047 31.079 1.00 94.69 136 ARG A N 1
ATOM 1084 C CA . ARG A 1 136 ? 6.206 1.329 32.200 1.00 94.69 136 ARG A CA 1
ATOM 1085 C C . ARG A 1 136 ? 5.187 0.857 33.236 1.00 94.69 136 ARG A C 1
ATOM 1087 O O . ARG A 1 136 ? 5.415 -0.168 33.865 1.00 94.69 136 ARG A O 1
ATOM 1094 N N . GLU A 1 137 ? 4.137 1.640 33.474 1.00 95.56 137 GLU A N 1
ATOM 1095 C CA . GLU A 1 137 ? 3.255 1.475 34.641 1.00 95.56 137 GLU A CA 1
ATOM 1096 C C . GLU A 1 137 ? 1.831 1.024 34.300 1.00 95.56 137 GLU A C 1
ATOM 1098 O O . GLU A 1 137 ? 1.098 0.635 35.208 1.00 95.56 137 GLU A O 1
ATOM 1103 N N . MET A 1 138 ? 1.411 1.114 33.035 1.00 96.00 138 MET A N 1
ATOM 1104 C CA . MET A 1 138 ? 0.043 0.770 32.642 1.00 96.00 138 MET A CA 1
ATOM 1105 C C . MET A 1 138 ? -0.114 -0.731 32.345 1.00 96.00 138 MET A C 1
ATOM 1107 O O . MET A 1 138 ? 0.837 -1.353 31.871 1.00 96.00 138 MET A O 1
ATOM 1111 N N . PRO A 1 139 ? -1.311 -1.309 32.569 1.00 95.19 139 PRO A N 1
ATOM 1112 C CA . PRO A 1 139 ? -1.613 -2.700 32.221 1.00 95.19 139 PRO A CA 1
ATOM 1113 C C . PRO A 1 139 ? -1.531 -2.997 30.717 1.00 95.19 139 PRO A C 1
ATOM 1115 O O . PRO A 1 139 ? -1.721 -2.104 29.888 1.00 95.19 139 PRO A O 1
ATOM 1118 N N . ASP A 1 140 ? -1.364 -4.275 30.368 1.00 92.50 140 ASP A N 1
ATOM 1119 C CA . ASP A 1 140 ? -1.184 -4.748 28.986 1.00 92.50 140 ASP A CA 1
ATOM 1120 C C . ASP A 1 140 ? -2.287 -4.289 28.019 1.00 92.50 140 ASP A C 1
ATOM 1122 O O . ASP A 1 140 ? -1.989 -3.918 26.885 1.00 92.50 140 ASP A O 1
ATOM 1126 N N . CYS A 1 141 ? -3.551 -4.225 28.458 1.00 91.25 141 CYS A N 1
ATOM 1127 C CA . CYS A 1 141 ? -4.659 -3.759 27.614 1.00 91.25 141 CYS A CA 1
ATOM 1128 C C . CYS A 1 141 ? -4.496 -2.293 27.166 1.00 91.25 141 CYS A C 1
ATOM 1130 O O . CYS A 1 141 ? -4.828 -1.942 26.034 1.00 91.25 141 CYS A O 1
ATOM 1132 N N . PHE A 1 142 ? -3.918 -1.439 28.016 1.00 94.81 142 PHE A N 1
ATOM 1133 C CA . PHE A 1 142 ? -3.574 -0.066 27.649 1.00 94.81 142 PHE A CA 1
ATOM 1134 C C . PHE A 1 142 ? -2.356 -0.034 26.726 1.00 94.81 142 PHE A C 1
ATOM 1136 O O . PHE A 1 142 ? -2.321 0.755 25.781 1.00 94.81 142 PHE A O 1
ATOM 1143 N N . ILE A 1 143 ? -1.356 -0.884 26.986 1.00 94.38 143 ILE A N 1
ATOM 1144 C CA . ILE A 1 143 ? -0.154 -0.976 26.149 1.00 94.38 143 ILE A CA 1
ATOM 1145 C C . ILE A 1 143 ? -0.516 -1.412 24.731 1.00 94.38 143 ILE A C 1
ATOM 1147 O O . ILE A 1 143 ? -0.012 -0.815 23.787 1.00 94.38 143 ILE A O 1
ATOM 1151 N N . GLN A 1 144 ? -1.446 -2.354 24.567 1.00 92.88 144 GLN A N 1
ATOM 1152 C CA . GLN A 1 144 ? -1.942 -2.778 23.257 1.00 92.88 144 GLN A CA 1
ATOM 1153 C C . GLN A 1 144 ? -2.546 -1.609 22.465 1.00 92.88 144 GLN A C 1
ATOM 1155 O O . GLN A 1 144 ? -2.204 -1.395 21.298 1.00 92.88 144 GLN A O 1
ATOM 1160 N N . TRP A 1 145 ? -3.408 -0.805 23.097 1.00 94.94 145 TRP A N 1
ATOM 1161 C CA . TRP A 1 145 ? -3.941 0.408 22.471 1.00 94.94 145 TRP A CA 1
ATOM 1162 C C . TRP A 1 145 ? -2.834 1.414 22.144 1.00 94.94 145 TRP A C 1
ATOM 1164 O O . TRP A 1 145 ? -2.787 1.968 21.042 1.00 94.94 145 TRP A O 1
ATOM 1174 N N . MET A 1 146 ? -1.909 1.624 23.079 1.00 94.44 146 MET A N 1
ATOM 1175 C CA . MET A 1 146 ? -0.794 2.535 22.877 1.00 94.44 146 MET A CA 1
ATOM 1176 C C . MET A 1 146 ? 0.086 2.092 21.702 1.00 94.44 146 MET A C 1
ATOM 1178 O O . MET A 1 146 ? 0.394 2.938 20.875 1.00 94.44 146 MET A O 1
ATOM 1182 N N . ASP A 1 147 ? 0.409 0.803 21.565 1.00 92.56 147 ASP A N 1
ATOM 1183 C CA . ASP A 1 147 ? 1.176 0.236 20.442 1.00 92.56 147 ASP A CA 1
ATOM 1184 C C . ASP A 1 147 ? 0.447 0.338 19.104 1.00 92.56 147 ASP A C 1
ATOM 1186 O O . ASP A 1 147 ? 1.063 0.482 18.046 1.00 92.56 147 ASP A O 1
ATOM 1190 N N . THR A 1 148 ? -0.880 0.326 19.144 1.00 93.69 148 THR A N 1
ATOM 1191 C CA . THR A 1 148 ? -1.713 0.556 17.964 1.00 93.69 148 THR A CA 1
ATOM 1192 C C . THR A 1 148 ? -1.653 2.013 17.511 1.00 93.69 148 THR A C 1
ATOM 1194 O O . THR A 1 148 ? -1.609 2.293 16.315 1.00 93.69 148 THR A O 1
ATOM 1197 N N . ALA A 1 149 ? -1.627 2.964 18.444 1.00 93.19 149 ALA A N 1
ATOM 1198 C CA . ALA A 1 149 ? -1.678 4.389 18.130 1.00 93.19 149 ALA A CA 1
ATOM 1199 C C . ALA A 1 149 ? -0.292 5.044 17.968 1.00 93.19 149 ALA A C 1
ATOM 1201 O O . ALA A 1 149 ? -0.154 6.009 17.204 1.00 93.19 149 ALA A O 1
ATOM 1202 N N . ILE A 1 150 ? 0.714 4.575 18.713 1.00 92.25 150 ILE A N 1
ATOM 1203 C CA . ILE A 1 150 ? 1.995 5.249 18.958 1.00 92.25 150 ILE A CA 1
ATOM 1204 C C . ILE A 1 150 ? 3.135 4.231 19.111 1.00 92.25 150 ILE A C 1
ATOM 1206 O O . ILE A 1 150 ? 3.130 3.397 20.010 1.00 92.25 150 ILE A O 1
ATOM 1210 N N . ILE A 1 151 ? 4.203 4.408 18.334 1.00 89.94 151 ILE A N 1
ATOM 1211 C CA . ILE A 1 151 ? 5.494 3.757 18.592 1.00 89.94 151 ILE A CA 1
ATOM 1212 C C . ILE A 1 151 ? 6.456 4.785 19.188 1.00 89.94 151 ILE A C 1
ATOM 1214 O O . ILE A 1 151 ? 6.707 5.834 18.588 1.00 89.94 151 ILE A O 1
ATOM 1218 N N . LEU A 1 152 ? 7.017 4.472 20.358 1.00 88.12 152 LEU A N 1
ATOM 1219 C CA . LEU A 1 152 ? 8.064 5.275 20.997 1.00 88.12 152 LEU A CA 1
ATOM 1220 C C . LEU A 1 152 ? 9.430 4.923 20.402 1.00 88.12 152 LEU A C 1
ATOM 1222 O O . LEU A 1 152 ? 9.769 3.747 20.293 1.00 88.12 152 LEU A O 1
ATOM 1226 N N . GLN A 1 153 ? 10.219 5.935 20.043 1.00 84.94 153 GLN A N 1
ATOM 1227 C CA . GLN A 1 153 ? 11.588 5.770 19.550 1.00 84.94 153 GLN A CA 1
ATOM 1228 C C . GLN A 1 153 ? 12.606 6.239 20.603 1.00 84.94 153 GLN A C 1
ATOM 1230 O O . GLN A 1 153 ? 12.242 6.705 21.688 1.00 84.94 153 GLN A O 1
ATOM 1235 N N . ALA A 1 154 ? 13.902 6.095 20.300 1.00 79.12 154 ALA A N 1
ATOM 1236 C CA . ALA A 1 154 ? 14.957 6.691 21.123 1.00 79.12 154 ALA A CA 1
ATOM 1237 C C . ALA A 1 154 ? 14.717 8.201 21.287 1.00 79.12 154 ALA A C 1
ATOM 1239 O O . ALA A 1 154 ? 14.713 8.696 22.410 1.00 79.12 154 ALA A O 1
ATOM 1240 N N . GLU A 1 155 ? 14.388 8.874 20.182 1.00 77.06 155 GLU A N 1
ATOM 1241 C CA . GLU A 1 155 ? 13.989 10.279 20.132 1.00 77.06 155 GLU A CA 1
ATOM 1242 C C . GLU A 1 155 ? 12.573 10.388 19.545 1.00 77.06 155 GLU A C 1
ATOM 1244 O O . GLU A 1 155 ? 12.335 9.989 18.403 1.00 77.06 155 GLU A O 1
ATOM 1249 N N . GLY A 1 156 ? 11.628 10.923 20.323 1.00 83.56 156 GLY A N 1
ATOM 1250 C CA . GLY A 1 156 ? 10.256 11.182 19.878 1.00 83.56 156 GLY A CA 1
ATOM 1251 C C . GLY A 1 156 ? 9.379 9.940 19.660 1.00 83.56 156 GLY A C 1
ATOM 1252 O O . GLY A 1 156 ? 9.583 8.869 20.241 1.00 83.56 156 GLY A O 1
ATOM 1253 N N . GLN A 1 157 ? 8.343 10.110 18.835 1.00 88.06 157 GLN A N 1
ATOM 1254 C CA . GLN A 1 157 ? 7.316 9.101 18.588 1.00 88.06 157 GLN A CA 1
ATOM 1255 C C . GLN A 1 157 ? 6.764 9.167 17.163 1.00 88.06 157 GLN A C 1
ATOM 1257 O O . GLN A 1 157 ? 6.694 10.238 16.554 1.00 88.06 157 GLN A O 1
ATOM 1262 N N . VAL A 1 158 ? 6.291 8.024 16.670 1.00 88.94 158 VAL A N 1
ATOM 1263 C CA . VAL A 1 158 ? 5.617 7.896 15.372 1.00 88.94 158 VAL A CA 1
ATOM 1264 C C . VAL A 1 158 ? 4.182 7.444 15.596 1.00 88.94 158 VAL A C 1
ATOM 1266 O O . VAL A 1 158 ? 3.921 6.578 16.427 1.00 88.94 158 VAL A O 1
ATOM 1269 N N . PHE A 1 159 ? 3.252 8.032 14.848 1.00 90.25 159 PHE A N 1
ATOM 1270 C CA . PHE A 1 159 ? 1.829 7.718 14.931 1.00 90.25 159 PHE A CA 1
ATOM 1271 C C . PHE A 1 159 ? 1.392 6.804 13.790 1.00 90.25 159 PHE A C 1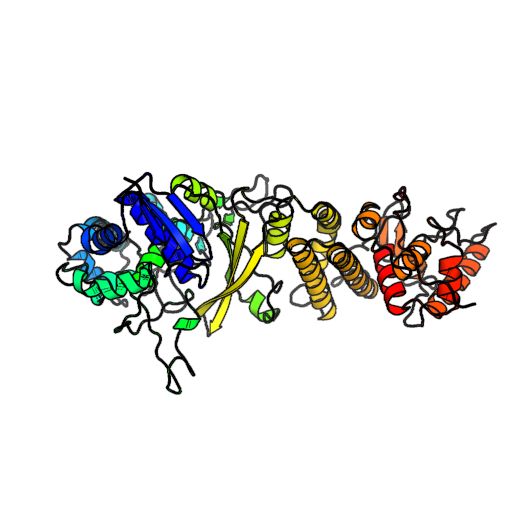
ATOM 1273 O O . PHE A 1 159 ? 1.854 6.965 12.657 1.00 90.25 159 PHE A O 1
ATOM 1280 N N . ALA A 1 160 ? 0.473 5.887 14.082 1.00 90.00 160 ALA A N 1
ATOM 1281 C CA . ALA A 1 160 ? -0.132 5.042 13.064 1.00 90.00 160 ALA A CA 1
ATOM 1282 C C . ALA A 1 160 ? -1.017 5.892 12.134 1.00 90.00 160 ALA A C 1
ATOM 1284 O O . ALA A 1 160 ? -1.935 6.552 12.629 1.00 90.00 160 ALA A O 1
ATOM 1285 N N . PRO A 1 161 ? -0.827 5.863 10.798 1.00 88.19 161 PRO A N 1
ATOM 1286 C CA . PRO A 1 161 ? -1.658 6.638 9.870 1.00 88.19 161 PRO A CA 1
ATOM 1287 C C . PRO A 1 161 ? -3.160 6.366 10.022 1.00 88.19 161 PRO A C 1
ATOM 1289 O O . PRO A 1 161 ? -3.972 7.296 9.985 1.00 88.19 161 PRO A O 1
ATOM 1292 N N . VAL A 1 162 ? -3.519 5.107 10.299 1.00 91.56 162 VAL A N 1
ATOM 1293 C CA . VAL A 1 162 ? -4.898 4.667 10.553 1.00 91.56 162 VAL A CA 1
ATOM 1294 C C . VAL A 1 162 ? -5.527 5.322 11.790 1.00 91.56 162 VAL A C 1
ATOM 1296 O O . VAL A 1 162 ? -6.741 5.483 11.825 1.00 91.56 162 VAL A O 1
ATOM 1299 N N . LEU A 1 163 ? -4.734 5.805 12.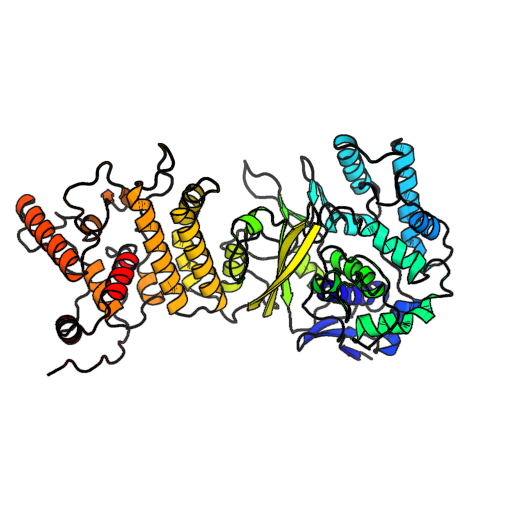753 1.00 92.69 163 LEU A N 1
ATOM 1300 C CA . LEU A 1 163 ? -5.205 6.499 13.962 1.00 92.69 163 LEU A CA 1
ATOM 1301 C C . LEU A 1 163 ? -4.752 7.971 14.037 1.00 92.69 163 LEU A C 1
ATOM 1303 O O . LEU A 1 163 ? -4.777 8.590 15.107 1.00 92.69 163 LEU A O 1
ATOM 1307 N N . GLY A 1 164 ? -4.350 8.545 12.900 1.00 89.38 164 GLY A N 1
ATOM 1308 C CA . GLY A 1 164 ? -3.988 9.952 12.768 1.00 89.38 164 GLY A CA 1
ATOM 1309 C C . GLY A 1 164 ? -2.809 10.348 13.657 1.00 89.38 164 GLY A C 1
ATOM 1310 O O . GLY A 1 164 ? -1.704 9.848 13.478 1.00 89.38 164 GLY A O 1
ATOM 1311 N N . THR A 1 165 ? -3.006 11.275 14.598 1.00 87.75 165 THR A N 1
ATOM 1312 C CA . THR A 1 165 ? -1.945 11.750 15.511 1.00 87.75 165 THR A CA 1
ATOM 1313 C C . THR A 1 165 ? -2.059 11.136 16.908 1.00 87.75 165 THR A C 1
ATOM 1315 O O . THR A 1 165 ? -2.104 11.858 17.908 1.00 87.75 165 THR A O 1
ATOM 1318 N N . GLY A 1 166 ? -2.132 9.804 16.970 1.00 86.25 166 GLY A N 1
ATOM 1319 C CA . GLY A 1 166 ? -2.197 9.043 18.221 1.00 86.25 166 GLY A CA 1
ATOM 1320 C C . GLY A 1 166 ? -3.594 9.031 18.838 1.00 86.25 166 GLY A C 1
ATOM 1321 O O . GLY A 1 166 ? -3.749 9.411 19.999 1.00 86.25 166 GLY A O 1
ATOM 1322 N N . GLY A 1 167 ? -4.596 8.657 18.036 1.00 89.81 167 GLY A N 1
ATOM 1323 C CA . GLY A 1 167 ? -6.008 8.600 18.429 1.00 89.81 167 GLY A CA 1
ATOM 1324 C C . GLY A 1 167 ? -6.818 9.837 18.033 1.00 89.81 167 GLY A C 1
ATOM 1325 O O . GLY A 1 167 ? -7.874 10.075 18.604 1.00 89.81 167 GLY A O 1
ATOM 1326 N N . ASN A 1 168 ? -6.319 10.649 17.097 1.00 89.50 168 ASN A N 1
ATOM 1327 C CA . ASN A 1 168 ? -6.910 11.941 16.748 1.00 89.50 168 ASN A CA 1
ATOM 1328 C C . ASN A 1 168 ? -6.864 12.205 15.242 1.00 89.50 168 ASN A C 1
ATOM 1330 O O . ASN A 1 168 ? -5.809 12.035 14.626 1.00 89.50 168 ASN A O 1
ATOM 1334 N N . ASP A 1 169 ? -7.954 12.731 14.680 1.00 86.94 169 ASP A N 1
ATOM 1335 C CA . ASP A 1 169 ? -7.982 13.297 13.330 1.00 86.94 169 ASP A CA 1
ATOM 1336 C C . ASP A 1 169 ? -8.512 14.737 13.327 1.00 86.94 169 ASP A C 1
ATOM 1338 O O . ASP A 1 169 ? -9.694 15.017 13.539 1.00 86.94 169 ASP A O 1
ATOM 1342 N N . GLY A 1 170 ? -7.608 15.694 13.112 1.00 83.75 170 GLY A N 1
ATOM 1343 C CA . GLY A 1 170 ? -7.926 17.113 13.239 1.00 83.75 170 GLY A CA 1
ATOM 1344 C C . GLY A 1 170 ? -8.348 17.477 14.667 1.00 83.75 170 GLY A C 1
ATOM 1345 O O . GLY A 1 170 ? -7.507 17.539 15.560 1.00 83.75 170 GLY A O 1
ATOM 1346 N N . ARG A 1 171 ? -9.638 17.782 14.856 1.00 82.75 171 ARG A N 1
ATOM 1347 C CA . ARG A 1 171 ? -10.258 18.078 16.164 1.00 82.75 171 ARG A CA 1
ATOM 1348 C C . ARG A 1 171 ? -11.028 16.893 16.753 1.00 82.75 171 ARG A C 1
ATOM 1350 O O . ARG A 1 171 ? -11.522 17.005 17.869 1.00 82.75 171 ARG A O 1
ATOM 1357 N N . LEU A 1 172 ? -11.179 15.812 15.994 1.00 87.81 172 LEU A N 1
ATOM 1358 C CA . LEU A 1 172 ? -11.928 14.641 16.416 1.00 87.81 172 LEU A CA 1
ATOM 1359 C C . LEU A 1 172 ? -11.000 13.695 17.184 1.00 87.81 172 LEU A C 1
ATOM 1361 O O . LEU A 1 172 ? -10.110 13.095 16.580 1.00 87.81 172 LEU A O 1
ATOM 1365 N N . ASP A 1 173 ? -11.220 13.557 18.490 1.00 92.75 173 ASP A N 1
ATOM 1366 C CA . ASP A 1 173 ? -10.541 12.554 19.314 1.00 92.75 173 ASP A CA 1
ATOM 1367 C C . ASP A 1 173 ? -11.319 11.235 19.259 1.00 92.75 173 ASP A C 1
ATOM 1369 O O . ASP A 1 173 ? -12.485 11.164 19.661 1.00 92.75 173 ASP A O 1
ATOM 1373 N N . PHE A 1 174 ? -10.691 10.188 18.725 1.00 94.38 174 PHE A N 1
ATOM 1374 C CA . PHE A 1 174 ? -11.321 8.881 18.562 1.00 94.38 174 PHE A CA 1
ATOM 1375 C C . PHE A 1 174 ? -11.627 8.226 19.908 1.00 94.38 174 PHE A C 1
ATOM 1377 O O . PHE A 1 174 ? -12.665 7.585 20.046 1.00 94.38 174 PHE A O 1
ATOM 1384 N N . THR A 1 175 ? -10.771 8.426 20.909 1.00 94.81 175 THR A N 1
ATOM 1385 C CA . THR A 1 175 ? -10.909 7.785 22.223 1.00 94.81 175 THR A CA 1
ATOM 1386 C C . THR A 1 175 ? -12.075 8.370 23.009 1.00 94.81 175 THR A C 1
ATOM 1388 O O . THR A 1 175 ? -12.923 7.636 23.515 1.00 94.81 175 THR A O 1
ATOM 1391 N N . GLN A 1 176 ? -12.209 9.697 22.999 1.00 94.19 176 GLN A N 1
ATOM 1392 C CA . GLN A 1 176 ? -13.357 10.385 23.573 1.00 94.19 176 GLN A CA 1
ATOM 1393 C C . GLN A 1 176 ? -14.652 10.004 22.848 1.00 94.19 176 GLN A C 1
ATOM 1395 O O . GLN A 1 176 ? -15.678 9.790 23.490 1.00 94.19 176 GLN A O 1
ATOM 1400 N N . ASN A 1 177 ? -14.604 9.869 21.520 1.00 94.00 177 ASN A N 1
ATOM 1401 C CA . ASN A 1 177 ? -15.760 9.481 20.713 1.00 94.00 177 ASN A CA 1
ATOM 1402 C C . ASN A 1 177 ? -16.234 8.046 20.984 1.00 94.00 177 ASN A C 1
ATOM 1404 O O . ASN A 1 177 ? -17.441 7.800 20.933 1.00 94.00 177 ASN A O 1
ATOM 1408 N N . VAL A 1 178 ? -15.318 7.115 21.282 1.00 95.69 178 VAL A N 1
ATOM 1409 C CA . VAL A 1 178 ? -15.670 5.768 21.764 1.00 95.69 178 VAL A CA 1
ATOM 1410 C C . VAL A 1 178 ? -16.371 5.876 23.116 1.00 95.69 178 VAL A C 1
ATOM 1412 O O . VAL A 1 178 ? -17.485 5.378 23.257 1.00 95.69 178 VAL A O 1
ATOM 1415 N N . MET A 1 179 ? -15.783 6.592 24.081 1.00 95.94 179 MET A N 1
ATOM 1416 C CA . MET A 1 179 ? -16.364 6.747 25.421 1.00 95.94 179 MET A CA 1
ATOM 1417 C C . MET A 1 179 ? -17.759 7.391 25.391 1.00 95.94 179 MET A C 1
ATOM 1419 O O . MET A 1 179 ? -18.669 6.909 26.060 1.00 95.94 179 MET A O 1
ATOM 1423 N N . GLN A 1 180 ? -17.954 8.431 24.575 1.00 94.56 180 GLN A N 1
ATOM 1424 C CA . GLN A 1 180 ? -19.258 9.081 24.381 1.00 94.56 180 GLN A CA 1
ATOM 1425 C C . GLN A 1 180 ? -20.289 8.130 23.772 1.00 94.56 180 GLN A C 1
ATOM 1427 O O . GLN A 1 180 ? -21.419 8.066 24.242 1.00 94.56 180 GLN A O 1
ATOM 1432 N N . ARG A 1 181 ? -19.921 7.344 22.752 1.00 94.44 181 ARG A N 1
ATOM 1433 C CA . ARG A 1 181 ? -20.847 6.369 22.155 1.00 94.44 181 ARG A CA 1
ATOM 1434 C C . ARG A 1 181 ? -21.218 5.267 23.144 1.00 94.44 181 ARG A C 1
ATOM 1436 O O . ARG A 1 181 ? -22.394 4.932 23.235 1.00 94.44 181 ARG A O 1
ATOM 1443 N N . LEU A 1 182 ? -20.256 4.757 23.915 1.00 95.19 182 LEU A N 1
ATOM 1444 C CA . LEU A 1 182 ? -20.509 3.761 24.960 1.00 95.19 182 LEU A CA 1
ATOM 1445 C C . LEU A 1 182 ? -21.468 4.294 26.036 1.00 95.19 182 LEU A C 1
ATOM 1447 O O . LEU A 1 182 ? -22.427 3.609 26.394 1.00 95.19 182 LEU A O 1
ATOM 1451 N N . ALA A 1 183 ? -21.233 5.511 26.534 1.00 93.31 183 ALA A N 1
ATOM 1452 C CA . ALA A 1 183 ? -22.039 6.106 27.596 1.00 93.31 183 ALA A CA 1
ATOM 1453 C C . ALA A 1 183 ? -23.420 6.574 27.105 1.00 93.31 183 ALA A C 1
ATOM 1455 O O . ALA A 1 183 ? -24.443 6.153 27.650 1.00 93.31 183 ALA A O 1
ATOM 1456 N N . ASP A 1 184 ? -23.450 7.400 26.059 1.00 90.31 184 ASP A N 1
ATOM 1457 C CA . ASP A 1 184 ? -24.623 8.201 25.701 1.00 90.31 184 ASP A CA 1
ATOM 1458 C C . ASP A 1 184 ? -25.536 7.503 24.686 1.00 90.31 184 ASP A C 1
ATOM 1460 O O . ASP A 1 184 ? -26.751 7.682 24.733 1.00 90.31 184 ASP A O 1
ATOM 1464 N N . GLN A 1 185 ? -24.968 6.715 23.763 1.00 90.81 185 GLN A N 1
ATOM 1465 C CA . GLN A 1 185 ? -25.710 6.135 22.629 1.00 90.81 185 GLN A CA 1
ATOM 1466 C C . GLN A 1 185 ? -25.958 4.634 22.782 1.00 90.81 185 GLN A C 1
ATOM 1468 O O . GLN A 1 185 ? -26.989 4.131 22.343 1.00 90.81 185 GLN A O 1
ATOM 1473 N N . LEU A 1 186 ? -25.011 3.917 23.390 1.00 92.25 186 LEU A N 1
ATOM 1474 C CA . LEU A 1 186 ? -25.112 2.481 23.627 1.00 92.25 186 LEU A CA 1
ATOM 1475 C C . LEU A 1 186 ? -25.569 2.139 25.049 1.00 92.25 186 LEU A C 1
ATOM 1477 O O . LEU A 1 186 ? -25.942 1.000 25.299 1.00 92.25 186 LEU A O 1
ATOM 1481 N N . HIS A 1 187 ? -25.587 3.114 25.963 1.00 91.44 187 HIS A N 1
ATOM 1482 C CA . HIS A 1 187 ? -26.084 2.987 27.338 1.00 91.44 187 HIS A CA 1
ATOM 1483 C C . HIS A 1 187 ? -25.338 1.968 28.223 1.00 91.44 187 HIS A C 1
ATOM 1485 O O . HIS A 1 187 ? -25.907 1.426 29.173 1.00 91.44 187 HIS A O 1
ATOM 1491 N N . PHE A 1 188 ? -24.036 1.764 27.992 1.00 92.50 188 PHE A N 1
ATOM 1492 C CA . PHE A 1 188 ? -23.209 0.801 28.742 1.00 92.50 188 PHE A CA 1
ATOM 1493 C C . PHE A 1 188 ? -22.993 1.188 30.217 1.00 92.50 188 PHE A C 1
ATOM 1495 O O . PHE A 1 188 ? -22.602 0.346 31.025 1.00 92.50 188 PHE A O 1
ATOM 1502 N N . VAL A 1 189 ? -23.234 2.449 30.594 1.00 89.44 189 VAL A N 1
ATOM 1503 C CA . VAL A 1 189 ? -23.069 2.947 31.976 1.00 89.44 189 VAL A CA 1
ATOM 1504 C C . VAL A 1 189 ? -24.216 2.510 32.894 1.00 89.44 189 VAL A C 1
ATOM 1506 O O . VAL A 1 189 ? -23.993 2.309 34.088 1.00 89.44 189 VAL A O 1
ATOM 1509 N N . ALA A 1 190 ? -25.427 2.347 32.349 1.00 82.88 190 ALA A N 1
ATOM 1510 C CA . ALA A 1 190 ? -26.625 1.960 33.101 1.00 82.88 190 ALA A CA 1
ATOM 1511 C C . ALA A 1 190 ? -27.149 0.556 32.746 1.00 82.88 190 ALA A C 1
ATOM 1513 O O . ALA A 1 190 ? -27.972 0.028 33.488 1.00 82.88 190 ALA A O 1
ATOM 1514 N N . ASP A 1 191 ? -26.684 -0.031 31.635 1.00 74.38 191 ASP A N 1
ATOM 1515 C CA . ASP A 1 191 ? -27.051 -1.335 31.041 1.00 74.38 191 ASP A CA 1
ATOM 1516 C C . ASP A 1 191 ? -28.535 -1.503 30.644 1.00 74.38 191 ASP A C 1
ATOM 1518 O O . ASP A 1 191 ? -28.866 -2.202 29.691 1.00 74.38 191 ASP A O 1
ATOM 1522 N N . SER A 1 192 ? -29.450 -0.782 31.296 1.00 72.88 192 SER A N 1
ATOM 1523 C CA . SER A 1 192 ? -30.901 -0.834 31.083 1.00 72.88 192 SER A CA 1
ATOM 1524 C C . SER A 1 192 ? -31.359 -0.412 29.683 1.00 72.88 192 SER A C 1
ATOM 1526 O O . SER A 1 192 ? -32.471 -0.746 29.278 1.00 72.88 192 SER A O 1
ATOM 1528 N N . GLY A 1 193 ? -30.525 0.323 28.943 1.00 77.00 193 GLY A N 1
ATOM 1529 C CA . GLY A 1 193 ? -30.826 0.805 27.594 1.00 77.00 193 GLY A CA 1
ATOM 1530 C C . GLY A 1 193 ? -30.179 0.001 26.466 1.00 77.00 193 GLY A C 1
ATOM 1531 O O . GLY A 1 193 ? -30.515 0.242 25.307 1.00 77.00 193 GLY A O 1
ATOM 1532 N N . VAL A 1 194 ? -29.275 -0.942 26.760 1.00 80.69 194 VAL A N 1
ATOM 1533 C CA . VAL A 1 194 ? -28.454 -1.589 25.720 1.00 80.69 194 VAL A CA 1
ATOM 1534 C C . VAL A 1 194 ? -29.315 -2.406 24.755 1.00 80.69 194 VAL A C 1
ATOM 1536 O O . VAL A 1 194 ? -29.128 -2.316 23.541 1.00 80.69 194 VAL A O 1
ATOM 1539 N N . SER A 1 195 ? -30.333 -3.118 25.250 1.00 82.44 195 SER A N 1
ATOM 1540 C CA . SER A 1 195 ? -31.243 -3.911 24.408 1.00 82.44 195 SER A CA 1
ATOM 1541 C C . SER A 1 195 ? -31.988 -3.077 23.358 1.00 82.44 195 SER A C 1
ATOM 1543 O O . SER A 1 195 ? -32.291 -3.586 22.279 1.00 82.44 195 SER A O 1
ATOM 1545 N N . ASN A 1 196 ? -32.224 -1.783 23.612 1.00 86.94 196 ASN A N 1
ATOM 1546 C CA . ASN A 1 196 ? -32.875 -0.887 22.646 1.00 86.94 196 ASN A CA 1
ATOM 1547 C C . ASN A 1 196 ? -31.987 -0.600 21.422 1.00 86.94 196 ASN A C 1
ATOM 1549 O O . ASN A 1 196 ? -32.476 -0.134 20.395 1.00 86.94 196 ASN A O 1
ATOM 1553 N N . THR A 1 197 ? -30.692 -0.914 21.503 1.00 92.94 197 THR A N 1
ATOM 1554 C CA . THR A 1 197 ? -29.720 -0.727 20.417 1.00 92.94 197 THR A CA 1
ATOM 1555 C C . THR A 1 197 ? -29.620 -1.940 19.488 1.00 92.94 197 THR A C 1
ATOM 1557 O O . THR A 1 197 ? -28.895 -1.894 18.495 1.00 92.94 197 THR A O 1
ATOM 1560 N N . ARG A 1 198 ? -30.377 -3.015 19.753 1.00 95.56 198 ARG A N 1
ATOM 1561 C CA . ARG A 1 198 ? -30.406 -4.237 18.933 1.00 95.56 198 ARG A CA 1
ATOM 1562 C C . ARG A 1 198 ? -30.616 -3.973 17.430 1.00 95.56 198 ARG A C 1
ATOM 1564 O O . ARG A 1 198 ? -29.872 -4.563 16.649 1.00 95.56 198 ARG A O 1
ATOM 1571 N N . PRO A 1 199 ? -31.537 -3.092 16.981 1.00 96.19 199 PRO A N 1
ATOM 1572 C CA . PRO A 1 199 ? -31.682 -2.792 15.552 1.00 96.19 199 PRO A CA 1
ATOM 1573 C C . PRO A 1 199 ? -30.426 -2.152 14.942 1.00 96.19 199 PRO A C 1
ATOM 1575 O O . PRO A 1 199 ? -30.048 -2.473 13.818 1.00 96.19 199 PRO A O 1
ATOM 1578 N N . LEU A 1 200 ? -29.741 -1.281 15.695 1.00 96.06 200 LEU A N 1
ATOM 1579 C CA . LEU A 1 200 ? -28.474 -0.682 15.265 1.00 96.06 200 LEU A CA 1
ATOM 1580 C C . LEU A 1 200 ? -27.378 -1.751 15.165 1.00 96.06 200 LEU A C 1
ATOM 1582 O O . LEU A 1 200 ? -26.587 -1.740 14.224 1.00 96.06 200 LEU A O 1
ATOM 1586 N N . LEU A 1 201 ? -27.346 -2.713 16.087 1.00 96.81 201 LEU A N 1
ATOM 1587 C CA . LEU A 1 201 ? -26.385 -3.810 16.026 1.00 96.81 201 LEU A CA 1
ATOM 1588 C C . LEU A 1 201 ? -26.642 -4.740 14.827 1.00 96.81 201 LEU A C 1
ATOM 1590 O O . LEU A 1 201 ? -25.704 -5.089 14.113 1.00 96.81 201 LEU A O 1
ATOM 1594 N N . LEU A 1 202 ? -27.900 -5.091 14.549 1.00 97.25 202 LEU A N 1
ATOM 1595 C CA . LEU A 1 202 ? -28.269 -5.884 13.368 1.00 97.25 202 LEU A CA 1
ATOM 1596 C C . LEU A 1 202 ? -27.902 -5.159 12.065 1.00 97.25 202 LEU A C 1
ATOM 1598 O O . LEU A 1 202 ? -27.336 -5.767 11.155 1.00 97.25 202 LEU A O 1
ATOM 1602 N N . ASN A 1 203 ? -28.108 -3.842 12.004 1.00 96.50 203 ASN A N 1
ATOM 1603 C CA . ASN A 1 203 ? -27.609 -3.025 10.901 1.00 96.50 203 ASN A CA 1
ATOM 1604 C C . ASN A 1 203 ? -26.084 -3.123 10.746 1.00 96.50 203 ASN A C 1
ATOM 1606 O O . ASN A 1 203 ? -25.583 -3.298 9.635 1.00 96.50 203 ASN A O 1
ATOM 1610 N N . SER A 1 204 ? -25.347 -3.051 11.854 1.00 96.44 204 SER A N 1
ATOM 1611 C CA . SER A 1 204 ? -23.887 -3.114 11.850 1.00 96.44 204 SER A CA 1
ATOM 1612 C C . SER A 1 204 ? -23.364 -4.478 11.377 1.00 96.44 204 SER A C 1
ATOM 1614 O O . SER A 1 204 ? -22.451 -4.532 10.551 1.00 96.44 204 SER A O 1
ATOM 1616 N N . LEU A 1 205 ? -23.949 -5.584 11.844 1.00 97.12 205 LEU A N 1
ATOM 1617 C CA . LEU A 1 205 ? -23.448 -6.937 11.574 1.00 97.12 205 LEU A CA 1
ATOM 1618 C C . LEU A 1 205 ? -23.946 -7.514 10.249 1.00 97.12 205 LEU A C 1
ATOM 1620 O O . LEU A 1 205 ? -23.153 -8.028 9.461 1.00 97.12 205 LEU A O 1
ATOM 1624 N N . VAL A 1 206 ? -25.250 -7.431 9.989 1.00 96.25 206 VAL A N 1
ATOM 1625 C CA . VAL A 1 206 ? -25.917 -8.137 8.880 1.00 96.25 206 VAL A CA 1
ATOM 1626 C C . VAL A 1 206 ? -26.581 -7.193 7.876 1.00 96.25 206 VAL A C 1
ATOM 1628 O O . VAL A 1 206 ? -27.280 -7.649 6.977 1.00 96.25 206 VAL A O 1
ATOM 1631 N N . ALA A 1 207 ? -26.310 -5.885 7.974 1.00 94.94 207 ALA A N 1
ATOM 1632 C CA . ALA A 1 207 ? -26.811 -4.857 7.058 1.00 94.94 207 ALA A CA 1
ATOM 1633 C C . ALA A 1 207 ? -28.347 -4.748 6.999 1.00 94.94 207 ALA A C 1
ATOM 1635 O O . ALA A 1 207 ? -28.901 -4.309 5.989 1.00 94.94 207 ALA A O 1
ATOM 1636 N N . GLU A 1 208 ? -29.046 -5.100 8.083 1.00 95.38 208 GLU A N 1
ATOM 1637 C CA . GLU A 1 208 ? -30.486 -4.851 8.189 1.00 95.38 208 GLU A CA 1
ATOM 1638 C C . GLU A 1 208 ? -30.781 -3.337 8.146 1.00 95.38 208 GLU A C 1
ATOM 1640 O O . GLU A 1 208 ? -30.099 -2.558 8.822 1.00 95.38 208 GLU A O 1
ATOM 1645 N N . PRO A 1 209 ? -31.763 -2.872 7.352 1.00 92.19 209 PRO A N 1
ATOM 1646 C CA . PRO A 1 209 ? -32.141 -1.462 7.324 1.00 92.19 209 PRO A CA 1
ATOM 1647 C C . PRO A 1 209 ? -32.600 -0.972 8.701 1.00 92.19 209 PRO A C 1
ATOM 1649 O O . PRO A 1 209 ? -33.375 -1.643 9.378 1.00 92.19 209 PRO A O 1
ATOM 1652 N N . VAL A 1 210 ? -32.160 0.222 9.101 1.00 92.88 210 VAL A N 1
ATOM 1653 C CA . VAL A 1 210 ? -32.476 0.785 10.420 1.00 92.88 210 VAL A CA 1
ATOM 1654 C C . VAL A 1 210 ? -32.769 2.279 10.341 1.00 92.88 210 VAL A C 1
ATOM 1656 O O . VAL A 1 210 ? -32.220 2.997 9.505 1.00 92.88 210 VAL A O 1
ATOM 1659 N N . SER A 1 211 ? -33.629 2.751 11.240 1.00 85.62 211 SER A N 1
ATOM 1660 C CA . SER A 1 211 ? -33.863 4.170 11.511 1.00 85.62 211 SER A CA 1
ATOM 1661 C C . SER A 1 211 ? -33.134 4.611 12.781 1.00 85.62 211 SER A C 1
ATOM 1663 O O . SER A 1 211 ? -32.922 3.804 13.680 1.00 85.62 211 SER A O 1
ATOM 1665 N N . GLY A 1 212 ? -32.833 5.904 12.911 1.00 80.31 212 GLY A N 1
ATOM 1666 C CA . GLY A 1 212 ? -32.251 6.447 14.146 1.00 80.31 212 GLY A CA 1
ATOM 1667 C C . GLY A 1 212 ? -30.725 6.378 14.210 1.00 80.31 212 GLY A C 1
ATOM 1668 O O . GLY A 1 212 ? -30.166 6.243 15.294 1.00 80.31 212 GLY A O 1
ATOM 1669 N N . LEU A 1 213 ? -30.046 6.483 13.061 1.00 86.44 213 LEU A N 1
ATOM 1670 C CA . LEU A 1 213 ? -28.605 6.746 13.039 1.00 86.44 213 LEU A CA 1
ATOM 1671 C C . LEU A 1 213 ? -28.303 8.063 13.765 1.00 86.44 213 LEU A C 1
ATOM 1673 O O . LEU A 1 213 ? -29.032 9.048 13.621 1.00 86.44 213 LEU A O 1
ATOM 1677 N N . ALA A 1 214 ? -27.220 8.084 14.535 1.00 84.38 214 ALA A N 1
ATOM 1678 C CA . ALA A 1 214 ? -26.835 9.249 15.313 1.00 84.38 214 ALA A CA 1
ATOM 1679 C C . ALA A 1 214 ? -26.129 10.278 14.425 1.00 84.38 214 ALA A C 1
ATOM 1681 O O . ALA A 1 214 ? -25.345 9.925 13.543 1.00 84.38 214 ALA A O 1
ATOM 1682 N N . LYS A 1 215 ? -26.354 11.568 14.689 1.00 85.06 215 LYS A N 1
ATOM 1683 C CA . LYS A 1 215 ? -25.561 12.646 14.089 1.00 85.06 215 LYS A CA 1
ATOM 1684 C C . LYS A 1 215 ? -24.172 12.647 14.725 1.00 85.06 215 LYS A C 1
ATOM 1686 O O . LYS A 1 215 ? -24.010 13.107 15.854 1.00 85.06 215 LYS A O 1
ATOM 1691 N N . ALA A 1 216 ? -23.178 12.120 14.020 1.00 84.50 216 ALA A N 1
ATOM 1692 C CA . ALA A 1 216 ? -21.818 12.017 14.528 1.00 84.50 216 ALA A CA 1
ATOM 1693 C C . ALA A 1 216 ? -20.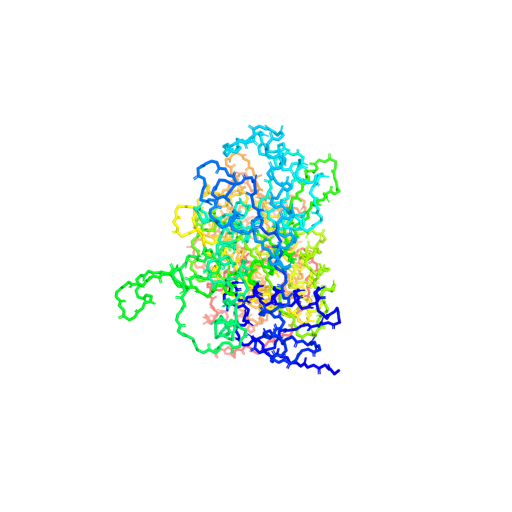789 11.983 13.394 1.00 84.50 216 ALA A C 1
ATOM 1695 O O . ALA A 1 216 ? -21.032 11.463 12.306 1.00 84.50 216 ALA A O 1
ATOM 1696 N N . ALA A 1 217 ? -19.606 12.528 13.672 1.00 84.06 217 ALA A N 1
ATOM 1697 C CA . ALA A 1 217 ? -18.469 12.425 12.773 1.00 84.06 217 ALA A CA 1
ATOM 1698 C C . ALA A 1 217 ? -17.753 11.079 12.969 1.00 84.06 217 ALA A C 1
ATOM 1700 O O . ALA A 1 217 ? -17.544 10.620 14.094 1.00 84.06 217 ALA A O 1
ATOM 1701 N N . VAL A 1 218 ? -17.334 10.485 11.854 1.00 81.56 218 VAL A N 1
ATOM 1702 C CA . VAL A 1 218 ? -16.603 9.204 11.784 1.00 81.56 218 VAL A CA 1
ATOM 1703 C C . VAL A 1 218 ? -15.126 9.389 11.429 1.00 81.56 218 VAL A C 1
ATOM 1705 O O . VAL A 1 218 ? -14.416 8.427 11.154 1.00 81.56 218 VAL A O 1
ATOM 1708 N N . GLY A 1 219 ? -14.650 10.636 11.400 1.00 84.81 219 GLY A N 1
ATOM 1709 C CA . GLY A 1 219 ? -13.284 10.973 11.007 1.00 84.81 219 GLY A CA 1
ATOM 1710 C C . GLY A 1 219 ? -12.956 10.484 9.598 1.00 84.81 219 GLY A C 1
ATOM 1711 O O . GLY A 1 219 ? -13.722 10.695 8.659 1.00 84.81 219 GLY A O 1
ATOM 1712 N N . GLN A 1 220 ? -11.818 9.806 9.472 1.00 88.12 220 GLN A N 1
ATOM 1713 C CA . GLN A 1 220 ? -11.274 9.372 8.189 1.00 88.12 220 GLN A CA 1
ATOM 1714 C C . GLN A 1 220 ? -11.848 8.046 7.657 1.00 88.12 220 GLN A C 1
ATOM 1716 O O . GLN A 1 220 ? -11.584 7.702 6.510 1.00 88.12 220 GLN A O 1
ATOM 1721 N N . PHE A 1 221 ? -12.613 7.284 8.445 1.00 91.06 221 PHE A N 1
ATOM 1722 C CA . PHE A 1 221 ? -12.833 5.851 8.185 1.00 91.06 221 PHE A CA 1
ATOM 1723 C C . PHE A 1 221 ? -13.965 5.507 7.208 1.00 91.06 221 PHE A C 1
ATOM 1725 O O . PHE A 1 221 ? -13.951 4.428 6.609 1.00 91.06 221 PHE A O 1
ATOM 1732 N N . ALA A 1 222 ? -14.937 6.403 7.031 1.00 87.94 222 ALA A N 1
ATOM 1733 C CA . ALA A 1 222 ? -16.061 6.205 6.117 1.00 87.94 222 ALA A CA 1
ATOM 1734 C C . ALA A 1 222 ? -16.364 7.496 5.334 1.00 87.94 222 ALA A C 1
ATOM 1736 O O . ALA A 1 222 ? -17.280 8.238 5.696 1.00 87.94 222 ALA A O 1
ATOM 1737 N N . PRO A 1 223 ? -15.624 7.768 4.239 1.00 84.19 223 PRO A N 1
ATOM 1738 C CA . PRO A 1 223 ? -15.787 8.991 3.449 1.00 84.19 223 PRO A CA 1
ATOM 1739 C C . PRO A 1 223 ? -17.225 9.242 2.978 1.00 84.19 223 PRO A C 1
ATOM 1741 O O . PRO A 1 223 ? -17.702 10.370 3.050 1.00 84.19 223 PRO A O 1
ATOM 1744 N N . GLY A 1 224 ? -17.950 8.187 2.584 1.00 79.69 224 GLY A N 1
ATOM 1745 C CA . GLY A 1 224 ? -19.347 8.287 2.143 1.00 79.69 224 GLY A CA 1
ATOM 1746 C C . GLY A 1 224 ? -20.346 8.691 3.236 1.00 79.69 224 GLY A C 1
ATOM 1747 O O . GLY A 1 224 ? -21.471 9.053 2.916 1.00 79.69 224 GLY A O 1
ATOM 1748 N N . ARG A 1 225 ? -19.952 8.659 4.517 1.00 79.19 225 ARG A N 1
ATOM 1749 C CA . ARG A 1 225 ? -20.784 9.065 5.667 1.00 79.19 225 ARG A CA 1
ATOM 1750 C C . ARG A 1 225 ? -20.345 10.397 6.279 1.00 79.19 225 ARG A C 1
ATOM 1752 O O . ARG A 1 225 ? -20.878 10.825 7.298 1.00 79.19 225 ARG A O 1
ATOM 1759 N N . ALA A 1 226 ? -19.378 11.078 5.666 1.00 72.19 226 ALA A N 1
ATOM 1760 C CA . ALA A 1 226 ? -18.787 12.289 6.224 1.00 72.19 226 ALA A CA 1
ATOM 1761 C C . ALA A 1 226 ? -19.691 13.539 6.118 1.00 72.19 226 ALA A C 1
ATOM 1763 O O . ALA A 1 226 ? -19.264 14.617 6.536 1.00 72.19 226 ALA A O 1
ATOM 1764 N N . GLY A 1 227 ? -20.924 13.406 5.613 1.00 73.19 227 GLY A N 1
ATOM 1765 C CA . GLY A 1 227 ? -21.863 14.508 5.380 1.00 73.19 227 GLY A CA 1
ATOM 1766 C C . GLY A 1 227 ? -21.447 15.427 4.223 1.00 73.19 227 GLY A C 1
ATOM 1767 O O . GLY A 1 227 ? -20.374 15.266 3.632 1.00 73.19 227 GLY A O 1
ATOM 1768 N N . GLY A 1 228 ? -22.286 16.420 3.927 1.00 71.94 228 GLY A N 1
ATOM 1769 C CA . GLY A 1 228 ? -22.026 17.457 2.925 1.00 71.94 228 GLY A CA 1
ATOM 1770 C C . GLY A 1 228 ? -23.081 17.547 1.816 1.00 71.94 228 GLY A C 1
ATOM 1771 O O . GLY A 1 228 ? -24.186 17.010 1.962 1.00 71.94 228 GLY A O 1
ATOM 1772 N N . PRO A 1 229 ? -22.763 18.250 0.712 1.00 63.06 229 PRO A N 1
ATOM 1773 C CA . PRO A 1 229 ? -23.695 18.452 -0.390 1.00 63.06 229 PRO A CA 1
ATOM 1774 C C . PRO A 1 229 ? -24.180 17.124 -0.981 1.00 63.06 229 PRO A C 1
ATOM 1776 O O . PRO A 1 229 ? -23.374 16.224 -1.213 1.00 63.06 229 PRO A O 1
ATOM 1779 N N . ASN A 1 230 ? -25.485 17.008 -1.235 1.00 63.59 230 ASN A N 1
ATOM 1780 C CA . ASN A 1 230 ? -26.143 15.801 -1.765 1.00 63.59 230 ASN A CA 1
ATOM 1781 C C . ASN A 1 230 ? -25.999 14.530 -0.898 1.00 63.59 230 ASN A C 1
ATOM 1783 O O . ASN A 1 230 ? -26.184 13.420 -1.395 1.00 63.59 230 ASN A O 1
ATOM 1787 N N . ALA A 1 231 ? -25.675 14.657 0.396 1.00 62.03 231 ALA A N 1
ATOM 1788 C CA . ALA A 1 231 ? -25.616 13.509 1.309 1.00 62.03 231 ALA A CA 1
ATOM 1789 C C . ALA A 1 231 ? -27.009 12.984 1.722 1.00 62.03 231 ALA A C 1
ATOM 1791 O O . ALA A 1 231 ? -27.120 11.893 2.275 1.00 62.03 231 ALA A O 1
ATOM 1792 N N . THR A 1 232 ? -28.080 13.739 1.457 1.00 63.16 232 THR A N 1
ATOM 1793 C CA . THR A 1 232 ? -29.475 13.312 1.651 1.00 63.16 232 THR A CA 1
ATOM 1794 C C . THR A 1 232 ? -30.316 13.702 0.432 1.00 63.16 232 THR A C 1
ATOM 1796 O O . THR A 1 232 ? -29.797 14.259 -0.529 1.00 63.16 232 THR A O 1
ATOM 1799 N N . GLN A 1 233 ? -31.627 13.435 0.464 1.00 59.16 233 GLN A N 1
ATOM 1800 C CA . GLN A 1 233 ? -32.578 13.947 -0.539 1.00 59.16 233 GLN A CA 1
ATOM 1801 C C . GLN A 1 233 ? -32.682 15.494 -0.544 1.00 59.16 233 GLN A C 1
ATOM 1803 O O . GLN A 1 233 ? -33.339 16.059 -1.413 1.00 59.16 233 GLN A O 1
ATOM 1808 N N . GLY A 1 234 ? -32.055 16.186 0.419 1.00 62.94 234 GLY A N 1
ATOM 1809 C CA . GLY A 1 234 ? -31.874 17.640 0.423 1.00 62.94 234 GLY A CA 1
ATOM 1810 C C . GLY A 1 234 ? -30.515 18.086 -0.137 1.00 62.94 234 GLY A C 1
ATOM 1811 O O . GLY A 1 234 ? -29.631 17.280 -0.410 1.00 62.94 234 GLY A O 1
ATOM 1812 N N . MET A 1 235 ? -30.328 19.404 -0.266 1.00 61.62 235 MET A N 1
ATOM 1813 C CA . MET A 1 235 ? -29.098 19.999 -0.823 1.00 61.62 235 MET A CA 1
ATOM 1814 C C . MET A 1 235 ? -27.848 19.734 0.034 1.00 61.62 235 MET A C 1
ATOM 1816 O O . MET A 1 235 ? -26.740 19.699 -0.496 1.00 61.62 235 MET A O 1
ATOM 1820 N N . GLU A 1 236 ? -28.012 19.521 1.343 1.00 71.88 236 GLU A N 1
ATOM 1821 C CA . GLU A 1 236 ? -26.940 19.238 2.300 1.00 71.88 236 GLU A CA 1
ATOM 1822 C C . GLU A 1 236 ? -27.434 18.230 3.348 1.00 71.88 236 GLU A C 1
ATOM 1824 O O . GLU A 1 236 ? -28.603 18.246 3.737 1.00 71.88 236 GLU A O 1
ATOM 1829 N N . GLY A 1 237 ? -26.563 17.315 3.773 1.00 67.44 237 GLY A N 1
ATOM 1830 C CA . GLY A 1 237 ? -26.867 16.313 4.792 1.00 67.44 237 GLY A CA 1
ATOM 1831 C C . GLY A 1 237 ? -25.830 16.286 5.907 1.00 67.44 237 GLY A C 1
ATOM 1832 O O . GLY A 1 237 ? -24.630 16.421 5.658 1.00 67.44 237 GLY A O 1
ATOM 1833 N N . ASP A 1 238 ? -26.302 16.075 7.134 1.00 76.44 238 ASP A N 1
ATOM 1834 C CA . ASP A 1 238 ? -25.448 15.881 8.303 1.00 76.44 238 ASP A CA 1
ATOM 1835 C C . ASP A 1 238 ? -24.631 14.581 8.210 1.00 76.44 238 ASP A C 1
ATOM 1837 O O . ASP A 1 238 ? -25.057 13.602 7.597 1.00 76.44 238 ASP A O 1
ATOM 1841 N N . SER A 1 239 ? -23.463 14.541 8.860 1.00 81.06 239 SER A N 1
ATOM 1842 C CA . SER A 1 239 ? -22.747 13.280 9.080 1.00 81.06 239 SER A CA 1
ATOM 1843 C C . SER A 1 239 ? -23.563 12.387 10.018 1.00 81.06 239 SER A C 1
ATOM 1845 O O . SER A 1 239 ? -23.840 12.771 11.158 1.00 81.06 239 SER A O 1
ATOM 1847 N N . THR A 1 240 ? -23.935 11.198 9.550 1.00 83.88 240 THR A N 1
ATOM 1848 C CA . THR A 1 240 ? -24.663 10.197 10.342 1.00 83.88 240 THR A CA 1
ATOM 1849 C C . THR A 1 240 ? -23.855 8.922 10.494 1.00 83.88 240 THR A C 1
ATOM 1851 O O . THR A 1 240 ? -23.218 8.468 9.539 1.00 83.88 240 THR A O 1
ATOM 1854 N N . ASP A 1 241 ? -23.944 8.307 11.665 1.00 87.88 241 ASP A N 1
ATOM 1855 C CA . ASP A 1 241 ? -23.178 7.121 12.011 1.00 87.88 241 ASP A CA 1
ATOM 1856 C C . ASP A 1 241 ? -23.991 6.132 12.849 1.00 87.88 241 ASP A C 1
ATOM 1858 O O . ASP A 1 241 ? -24.935 6.497 13.555 1.00 87.88 241 ASP A O 1
ATOM 1862 N N . ASN A 1 242 ? -23.592 4.867 12.773 1.00 93.44 242 ASN A N 1
ATOM 1863 C CA . ASN A 1 242 ? -24.063 3.833 13.673 1.00 93.44 242 ASN A CA 1
ATOM 1864 C C . ASN A 1 242 ? -23.039 3.698 14.817 1.00 93.44 242 ASN A C 1
ATOM 1866 O O . ASN A 1 242 ? -21.888 3.353 14.542 1.00 93.44 242 ASN A O 1
ATOM 1870 N N . PRO A 1 243 ? -23.411 3.934 16.091 1.00 94.44 243 PRO A N 1
ATOM 1871 C CA . PRO A 1 243 ? -22.461 3.872 17.202 1.00 94.44 243 PRO A CA 1
ATOM 1872 C C . PRO A 1 243 ? -21.743 2.523 17.320 1.00 94.44 243 PRO A C 1
ATOM 1874 O O . PRO A 1 243 ? -20.568 2.501 17.692 1.00 94.44 243 PRO A O 1
ATOM 1877 N N . TRP A 1 244 ? -22.409 1.420 16.956 1.00 96.50 244 TRP A N 1
ATOM 1878 C CA . TRP A 1 244 ? -21.791 0.094 16.922 1.00 96.50 244 TRP A CA 1
ATOM 1879 C C . TRP A 1 244 ? -20.681 0.000 15.880 1.00 96.50 244 TRP A C 1
ATOM 1881 O O . TRP A 1 244 ? -19.629 -0.557 16.181 1.00 96.50 244 TRP A O 1
ATOM 1891 N N . ASP A 1 245 ? -20.869 0.585 14.692 1.00 96.06 245 ASP A N 1
ATOM 1892 C CA . ASP A 1 245 ? -19.838 0.568 13.653 1.00 96.06 245 ASP A CA 1
ATOM 1893 C C . ASP A 1 245 ? -18.555 1.240 14.152 1.00 96.06 245 ASP A C 1
ATOM 1895 O O . ASP A 1 245 ? -17.476 0.675 14.002 1.00 96.06 245 ASP A O 1
ATOM 1899 N N . PHE A 1 246 ? -18.662 2.410 14.788 1.00 95.44 246 PHE A N 1
ATOM 1900 C CA . PHE A 1 246 ? -17.500 3.156 15.274 1.00 95.44 246 PHE A CA 1
ATOM 1901 C C . PHE A 1 246 ? -16.771 2.439 16.415 1.00 95.44 246 PHE A C 1
ATOM 1903 O O . PHE A 1 246 ? -15.545 2.333 16.390 1.00 95.44 246 PHE A O 1
ATOM 1910 N N . VAL A 1 247 ? -17.511 1.929 17.407 1.00 97.00 247 VAL A N 1
ATOM 1911 C CA . VAL A 1 247 ? -16.919 1.207 18.545 1.00 97.00 247 VAL A CA 1
ATOM 1912 C C . VAL A 1 247 ? -16.230 -0.069 18.059 1.00 97.00 247 VAL A C 1
ATOM 1914 O O . VAL A 1 247 ? -15.040 -0.250 18.313 1.00 97.00 247 VAL A O 1
ATOM 1917 N N . LEU A 1 248 ? -16.924 -0.905 17.281 1.00 98.19 248 LEU A N 1
ATOM 1918 C CA . LEU A 1 248 ? -16.368 -2.161 16.766 1.00 98.19 248 LEU A CA 1
ATOM 1919 C C . LEU A 1 248 ? -15.200 -1.925 15.801 1.00 98.19 248 LEU A C 1
ATOM 1921 O O . LEU A 1 248 ? -14.251 -2.704 15.768 1.00 98.19 248 LEU A O 1
ATOM 1925 N N . MET A 1 249 ? -15.230 -0.840 15.027 1.00 97.06 249 MET A N 1
ATOM 1926 C CA . MET A 1 249 ? -14.107 -0.459 14.177 1.00 97.06 249 MET A CA 1
ATOM 1927 C C . MET A 1 249 ? -12.854 -0.152 15.001 1.00 97.06 249 MET A C 1
ATOM 1929 O O . MET A 1 249 ? -11.779 -0.649 14.664 1.00 97.06 249 MET A O 1
ATOM 1933 N N . LEU A 1 250 ? -12.971 0.635 16.077 1.00 96.94 250 LEU A N 1
ATOM 1934 C CA . LEU A 1 250 ? -11.830 0.927 16.949 1.00 96.94 250 LEU A CA 1
ATOM 1935 C C . LEU A 1 250 ? -11.318 -0.343 17.637 1.00 96.94 250 LEU A C 1
ATOM 1937 O O . LEU A 1 250 ? -10.106 -0.545 17.692 1.00 96.94 250 LEU A O 1
ATOM 1941 N N . GLU A 1 251 ? -12.210 -1.238 18.059 1.00 97.69 251 GLU A N 1
ATOM 1942 C CA . GLU A 1 251 ? -11.834 -2.551 18.600 1.00 97.69 251 GLU A CA 1
ATOM 1943 C C . GLU A 1 251 ? -11.002 -3.375 17.605 1.00 97.69 251 GLU A C 1
ATOM 1945 O O . GLU A 1 251 ? -10.061 -4.067 17.998 1.00 97.69 251 GLU A O 1
ATOM 1950 N N . GLY A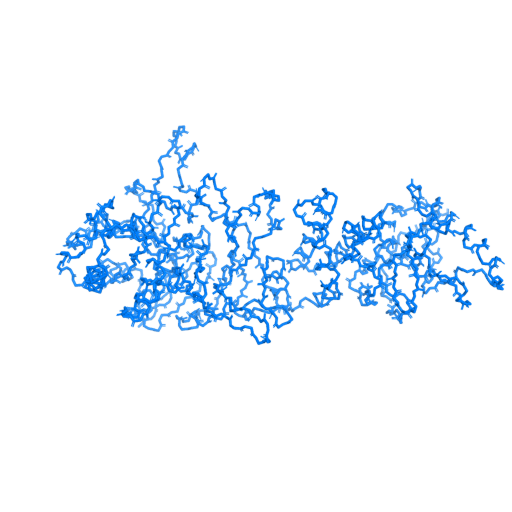 1 252 ? -11.301 -3.275 16.308 1.00 96.81 252 GLY A N 1
ATOM 1951 C CA . GLY A 1 252 ? -10.541 -3.952 15.259 1.00 96.81 252 GLY A CA 1
ATOM 1952 C C . GLY A 1 252 ? -9.192 -3.322 14.943 1.00 96.81 252 GLY A C 1
ATOM 1953 O O . GLY A 1 252 ? -8.289 -4.025 14.489 1.00 96.81 252 GLY A O 1
ATOM 1954 N N . THR A 1 253 ? -9.007 -2.025 15.221 1.00 96.12 253 THR A N 1
ATOM 1955 C CA . THR A 1 253 ? -7.691 -1.387 15.045 1.00 96.12 253 THR A CA 1
ATOM 1956 C C . THR A 1 253 ? -6.630 -2.008 15.941 1.00 96.12 253 THR A C 1
ATOM 1958 O O . THR A 1 253 ? -5.476 -2.032 15.539 1.00 96.12 253 THR A O 1
ATOM 1961 N N . LEU A 1 254 ? -7.009 -2.588 17.087 1.00 95.38 254 LEU A N 1
ATOM 1962 C CA . LEU A 1 254 ? -6.090 -3.200 18.054 1.00 95.38 254 LEU A CA 1
ATOM 1963 C C . LEU A 1 254 ? -5.312 -4.415 17.514 1.00 95.38 254 LEU A C 1
ATOM 1965 O O . LEU A 1 254 ? -4.325 -4.823 18.122 1.00 95.38 254 LEU A O 1
ATOM 1969 N N . LEU A 1 255 ? -5.714 -4.975 16.366 1.00 93.81 255 LEU A N 1
ATOM 1970 C CA . LEU A 1 255 ? -4.930 -5.986 15.642 1.00 93.81 255 LEU A CA 1
ATOM 1971 C C . LEU A 1 255 ? -3.803 -5.381 14.784 1.00 93.81 255 LEU A C 1
ATOM 1973 O O . LEU A 1 255 ? -2.943 -6.111 14.305 1.00 93.81 255 LEU A O 1
ATOM 1977 N N . LEU A 1 256 ? -3.788 -4.061 14.587 1.00 92.25 256 LEU A N 1
ATOM 1978 C CA . LEU A 1 256 ? -2.805 -3.330 13.780 1.00 92.25 256 LEU A CA 1
ATOM 1979 C C . LEU A 1 256 ? -1.696 -2.699 14.639 1.00 92.25 256 LEU A C 1
ATOM 1981 O O . LEU A 1 256 ? -1.155 -1.650 14.280 1.00 92.25 256 LEU A O 1
ATOM 1985 N N . ALA A 1 257 ? -1.376 -3.319 15.778 1.00 88.44 257 ALA A N 1
ATOM 1986 C CA . ALA A 1 257 ? -0.323 -2.863 16.676 1.00 88.44 257 ALA A CA 1
ATOM 1987 C C . ALA A 1 257 ? 1.017 -2.728 15.937 1.00 88.44 257 ALA A C 1
ATOM 1989 O O . ALA A 1 257 ? 1.444 -3.616 15.197 1.00 88.44 257 ALA A O 1
ATOM 1990 N N . GLY A 1 258 ? 1.666 -1.581 16.115 1.00 82.56 258 GLY A N 1
ATOM 1991 C CA . GLY A 1 258 ? 2.954 -1.291 15.514 1.00 82.56 258 GLY A CA 1
ATOM 1992 C C . GLY A 1 258 ? 4.123 -1.868 16.313 1.00 82.56 258 GLY A C 1
ATOM 1993 O O . GLY A 1 258 ? 4.021 -2.106 17.514 1.00 82.56 258 GLY A O 1
ATOM 1994 N N . ALA A 1 259 ? 5.268 -2.042 15.653 1.00 80.94 259 ALA A N 1
ATOM 1995 C CA . ALA A 1 259 ? 6.496 -2.526 16.278 1.00 80.94 259 ALA A CA 1
ATOM 1996 C C . ALA A 1 259 ? 7.712 -1.652 15.932 1.00 80.94 259 ALA A C 1
ATOM 1998 O O . ALA A 1 259 ? 7.793 -1.019 14.873 1.00 80.94 259 ALA A O 1
ATOM 1999 N N . LEU A 1 260 ? 8.695 -1.633 16.835 1.00 76.12 260 LEU A N 1
ATOM 2000 C CA . LEU A 1 260 ? 9.994 -1.012 16.588 1.00 76.12 260 LEU A CA 1
ATOM 2001 C C . LEU A 1 260 ? 10.892 -1.995 15.822 1.00 76.12 260 LEU A C 1
ATOM 2003 O O . LEU A 1 260 ? 11.261 -3.045 16.346 1.00 76.12 260 LEU A O 1
ATOM 2007 N N . VAL A 1 261 ? 11.277 -1.646 14.595 1.00 70.56 261 VAL A N 1
ATOM 2008 C CA . VAL A 1 261 ? 12.133 -2.488 13.751 1.00 70.56 261 VAL A CA 1
ATOM 2009 C C . VAL A 1 261 ? 13.570 -1.981 13.808 1.00 70.56 261 VAL A C 1
ATOM 2011 O O . VAL A 1 261 ? 13.870 -0.849 13.411 1.00 70.56 261 VAL A O 1
ATOM 2014 N N . ARG A 1 262 ? 14.475 -2.849 14.275 1.00 59.03 262 ARG A N 1
ATOM 2015 C CA . ARG A 1 262 ? 15.922 -2.608 14.252 1.00 59.03 262 ARG A CA 1
ATOM 2016 C C . ARG A 1 262 ? 16.485 -2.974 12.884 1.00 59.03 262 ARG A C 1
ATOM 2018 O O . ARG A 1 262 ? 16.259 -4.076 12.391 1.00 59.03 262 ARG A O 1
ATOM 2025 N N . ARG A 1 263 ? 17.273 -2.082 12.284 1.00 53.75 263 ARG A N 1
ATOM 2026 C CA . ARG A 1 263 ? 18.136 -2.447 11.151 1.00 53.75 263 ARG A CA 1
ATOM 2027 C C . ARG A 1 263 ? 19.462 -2.975 11.682 1.00 53.75 263 ARG A C 1
ATOM 2029 O O . ARG A 1 263 ? 20.069 -2.381 12.566 1.00 53.75 263 ARG A O 1
ATOM 2036 N N . THR A 1 264 ? 19.940 -4.069 11.109 1.00 36.91 264 THR A N 1
ATOM 2037 C CA . THR A 1 264 ? 21.298 -4.562 11.333 1.00 36.91 264 THR A CA 1
ATOM 2038 C C . THR A 1 264 ? 22.283 -3.717 10.512 1.00 36.91 264 THR A C 1
ATOM 2040 O O . THR A 1 264 ? 22.451 -3.915 9.312 1.00 36.91 264 THR A O 1
ATOM 2043 N N . GLY A 1 265 ? 22.912 -2.720 11.146 1.00 40.41 265 GLY A N 1
ATOM 2044 C CA . GLY A 1 265 ? 23.957 -1.885 10.540 1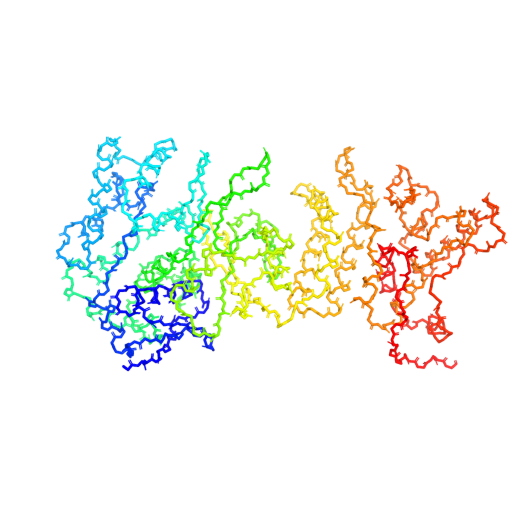.00 40.41 265 GLY A CA 1
ATOM 2045 C C . GLY A 1 265 ? 24.491 -0.805 11.490 1.00 40.41 265 GLY A C 1
ATOM 2046 O O . GLY A 1 265 ? 23.733 -0.210 12.246 1.00 40.41 265 GLY A O 1
ATOM 2047 N N . ILE A 1 266 ? 25.798 -0.519 11.431 1.00 35.00 266 ILE A N 1
ATOM 2048 C CA . ILE A 1 266 ? 26.542 0.347 12.381 1.00 35.00 266 ILE A CA 1
ATOM 2049 C C . ILE A 1 266 ? 26.071 1.827 12.376 1.00 35.00 266 ILE A C 1
ATOM 2051 O O . ILE A 1 266 ? 26.424 2.594 13.264 1.00 35.00 266 ILE A O 1
ATOM 2055 N N . LEU A 1 267 ? 25.236 2.235 11.410 1.00 34.84 267 LEU A N 1
ATOM 2056 C CA . LEU A 1 267 ? 24.748 3.615 11.233 1.00 34.84 267 LEU A CA 1
ATOM 2057 C C . LEU A 1 267 ? 23.220 3.729 11.066 1.00 34.84 267 LEU A C 1
ATOM 2059 O O . LEU A 1 267 ? 22.728 4.743 10.568 1.00 34.84 267 LEU A O 1
ATOM 2063 N N . SER A 1 268 ? 22.441 2.698 11.403 1.00 44.75 268 SER A N 1
ATOM 2064 C CA . SER A 1 268 ? 20.988 2.738 11.192 1.00 44.75 268 SER A CA 1
ATOM 2065 C C . SER A 1 268 ? 20.207 3.129 12.442 1.00 44.75 268 SER A C 1
ATOM 2067 O O . SER A 1 268 ? 20.392 2.537 13.497 1.00 44.75 268 SER A O 1
ATOM 2069 N N . THR A 1 269 ? 19.281 4.078 12.287 1.00 49.22 269 THR A N 1
ATOM 2070 C CA . THR A 1 269 ? 18.282 4.429 13.301 1.00 49.22 269 THR A CA 1
ATOM 2071 C C . THR A 1 269 ? 17.135 3.418 13.329 1.00 49.22 269 THR A C 1
ATOM 2073 O O . THR A 1 269 ? 16.697 2.936 12.277 1.00 49.22 269 THR A O 1
ATOM 2076 N N . ASP A 1 270 ? 16.638 3.123 14.531 1.00 56.31 270 ASP A N 1
ATOM 2077 C CA . ASP A 1 270 ? 15.429 2.325 14.745 1.00 56.31 270 ASP A CA 1
ATOM 2078 C C . ASP A 1 270 ? 14.229 3.002 14.076 1.00 56.31 270 ASP A C 1
ATOM 2080 O O . ASP A 1 270 ? 14.010 4.208 14.233 1.00 56.31 270 ASP A O 1
ATOM 2084 N N . LYS A 1 271 ? 13.434 2.240 13.319 1.00 68.88 271 LYS A N 1
ATOM 2085 C CA . LYS A 1 271 ? 12.241 2.766 12.644 1.00 68.88 271 LYS A CA 1
ATOM 2086 C C . LYS A 1 271 ? 10.981 2.100 13.160 1.00 68.88 271 LYS A C 1
ATOM 2088 O O . LYS A 1 271 ? 10.914 0.883 13.286 1.00 68.88 271 LYS A O 1
ATOM 2093 N N . ALA A 1 272 ? 9.973 2.926 13.406 1.00 75.25 272 ALA A N 1
ATOM 2094 C CA . ALA A 1 272 ? 8.609 2.478 13.607 1.00 75.25 272 ALA A CA 1
ATOM 2095 C C . ALA A 1 272 ? 8.070 1.827 12.323 1.00 75.25 272 ALA A C 1
ATOM 2097 O O . ALA A 1 272 ? 8.215 2.399 11.236 1.00 75.25 272 ALA A O 1
ATOM 2098 N N . ALA A 1 273 ? 7.448 0.659 12.456 1.00 83.50 273 ALA A N 1
ATOM 2099 C CA . ALA A 1 273 ? 6.707 0.005 11.389 1.00 83.50 273 ALA A CA 1
ATOM 2100 C C . ALA A 1 273 ? 5.297 -0.323 11.879 1.00 83.50 273 ALA A C 1
ATOM 2102 O O . ALA A 1 273 ? 5.119 -0.846 12.977 1.00 83.50 273 ALA A O 1
ATOM 2103 N N . PHE A 1 274 ? 4.309 -0.016 11.044 1.00 88.50 274 PHE A N 1
ATOM 2104 C CA . PHE A 1 274 ? 2.929 -0.433 11.252 1.00 88.50 274 PHE A CA 1
ATOM 2105 C C . PHE A 1 274 ? 2.568 -1.494 10.210 1.00 88.50 274 PHE A C 1
ATOM 2107 O O . PHE A 1 274 ? 3.061 -1.401 9.075 1.00 88.50 274 PHE A O 1
ATOM 2114 N N . PRO A 1 275 ? 1.719 -2.475 10.560 1.00 90.75 275 PRO A N 1
ATOM 2115 C CA . PRO A 1 275 ? 1.366 -3.568 9.664 1.00 90.75 275 PRO A CA 1
ATOM 2116 C C . PRO A 1 275 ? 0.875 -3.060 8.307 1.00 90.75 275 PRO A C 1
ATOM 2118 O O . PRO A 1 275 ? 0.007 -2.186 8.235 1.00 90.75 275 PRO A O 1
ATOM 2121 N N . PHE A 1 276 ? 1.475 -3.578 7.233 1.00 92.88 276 PHE A N 1
ATOM 2122 C CA . PHE A 1 276 ? 1.122 -3.287 5.838 1.00 92.88 276 PHE A CA 1
ATOM 2123 C C . PHE A 1 276 ? 0.953 -1.796 5.486 1.00 92.88 276 PHE A C 1
ATOM 2125 O O . PHE A 1 276 ? 0.158 -1.426 4.617 1.00 92.88 276 PHE A O 1
ATOM 2132 N N . THR A 1 277 ? 1.699 -0.928 6.169 1.00 92.06 277 THR A N 1
ATOM 2133 C CA . THR A 1 277 ? 1.647 0.521 5.973 1.00 92.06 277 THR A CA 1
ATOM 2134 C C . THR A 1 277 ? 2.898 0.998 5.248 1.00 92.06 277 THR A C 1
ATOM 2136 O O . THR A 1 277 ? 4.020 0.773 5.703 1.00 92.06 277 THR A O 1
ATOM 2139 N N . VAL A 1 278 ? 2.716 1.703 4.133 1.00 91.31 278 VAL A N 1
ATOM 2140 C CA . VAL A 1 278 ? 3.805 2.237 3.304 1.00 91.31 278 VAL A CA 1
ATOM 2141 C C . VAL A 1 278 ? 3.575 3.704 2.953 1.00 91.31 278 VAL A C 1
ATOM 2143 O O . VAL A 1 278 ? 2.520 4.280 3.220 1.00 91.31 278 VAL A O 1
ATOM 2146 N N . ARG A 1 279 ? 4.581 4.351 2.360 1.00 88.06 279 ARG A N 1
ATOM 2147 C CA . ARG A 1 279 ? 4.407 5.702 1.815 1.00 88.06 279 ARG A CA 1
ATOM 2148 C C . ARG A 1 279 ? 3.489 5.661 0.597 1.00 88.06 279 ARG A C 1
ATOM 2150 O O . ARG A 1 279 ? 3.640 4.792 -0.263 1.00 88.06 279 ARG A O 1
ATOM 2157 N N . ALA A 1 280 ? 2.596 6.640 0.512 1.00 85.81 280 ALA A N 1
ATOM 2158 C CA . ALA A 1 280 ? 1.726 6.798 -0.643 1.00 85.81 280 ALA A CA 1
ATOM 2159 C C . ALA A 1 280 ? 2.538 7.167 -1.896 1.00 85.81 280 ALA A C 1
ATOM 2161 O O . ALA A 1 280 ? 3.542 7.884 -1.819 1.00 85.81 280 ALA A O 1
ATOM 2162 N N . ARG A 1 281 ? 2.080 6.679 -3.049 1.00 82.94 281 ARG A N 1
ATOM 2163 C CA . ARG A 1 281 ? 2.544 7.088 -4.382 1.00 82.94 281 ARG A CA 1
ATOM 2164 C C . ARG A 1 281 ? 1.330 7.274 -5.290 1.00 82.94 281 ARG A C 1
ATOM 2166 O O . ARG A 1 281 ? 0.370 6.518 -5.139 1.00 82.94 281 ARG A O 1
ATOM 2173 N N . PRO A 1 282 ? 1.362 8.219 -6.244 1.00 76.94 282 PRO A N 1
ATOM 2174 C CA . PRO A 1 282 ? 0.265 8.454 -7.181 1.00 76.94 282 PRO A CA 1
ATOM 2175 C C . PRO A 1 282 ? 0.242 7.387 -8.295 1.00 76.94 282 PRO A C 1
ATOM 2177 O O . PRO A 1 282 ? 0.316 7.697 -9.475 1.00 76.94 282 PRO A O 1
ATOM 2180 N N . VAL A 1 283 ? 0.176 6.108 -7.917 1.00 77.44 283 VAL A N 1
ATOM 2181 C CA . VAL A 1 283 ? 0.096 4.952 -8.828 1.00 77.44 283 VAL A CA 1
ATOM 2182 C C . VAL A 1 283 ? -1.212 4.200 -8.600 1.00 77.44 283 VAL A C 1
ATOM 2184 O O . VAL A 1 283 ? -1.680 4.115 -7.463 1.00 77.44 283 VAL A O 1
ATOM 2187 N N . GLY A 1 284 ? -1.817 3.647 -9.653 1.00 65.31 284 GLY A N 1
ATOM 2188 C CA . GLY A 1 284 ? -3.023 2.809 -9.544 1.00 65.31 284 GLY A CA 1
ATOM 2189 C C . GLY A 1 284 ? -4.285 3.521 -9.023 1.00 65.31 284 GLY A C 1
ATOM 2190 O O . GLY A 1 284 ? -5.217 2.867 -8.575 1.00 65.31 284 GLY A O 1
ATOM 2191 N N . ALA A 1 285 ? -4.336 4.857 -9.044 1.00 61.31 285 ALA A N 1
ATOM 2192 C CA . ALA A 1 285 ? -5.557 5.618 -8.777 1.00 61.31 285 ALA A CA 1
ATOM 2193 C C . ALA A 1 285 ? -5.761 6.688 -9.848 1.00 61.31 285 ALA A C 1
ATOM 2195 O O . ALA A 1 285 ? -4.849 7.447 -10.158 1.00 61.31 285 ALA A O 1
ATOM 2196 N N . ALA A 1 286 ? -6.980 6.770 -10.379 1.00 46.50 286 ALA A N 1
ATOM 2197 C CA . ALA A 1 286 ? -7.323 7.627 -11.513 1.00 46.50 286 ALA A CA 1
ATOM 2198 C C . ALA A 1 286 ? -7.409 9.138 -11.187 1.00 46.50 286 ALA A C 1
ATOM 2200 O O . ALA A 1 286 ? -7.821 9.907 -12.048 1.00 46.50 286 ALA A O 1
ATOM 2201 N N . ALA A 1 287 ? -7.061 9.582 -9.969 1.00 38.75 287 ALA A N 1
ATOM 2202 C CA . ALA A 1 287 ? -7.383 10.944 -9.519 1.00 38.75 287 ALA A CA 1
ATOM 2203 C C . ALA A 1 287 ? -6.364 11.637 -8.591 1.00 38.75 287 ALA A C 1
ATOM 2205 O O . ALA A 1 287 ? -6.622 12.759 -8.173 1.00 38.75 287 ALA A O 1
ATOM 2206 N N . GLY A 1 288 ? -5.221 11.028 -8.258 1.00 47.91 288 GLY A N 1
ATOM 2207 C CA . GLY A 1 288 ? -4.256 11.658 -7.348 1.00 47.91 288 GLY A CA 1
ATOM 2208 C C . GLY A 1 288 ? -3.255 12.548 -8.083 1.00 47.91 288 GLY A C 1
ATOM 2209 O O . GLY A 1 288 ? -2.443 12.041 -8.854 1.00 47.91 288 GLY A O 1
ATOM 2210 N N . THR A 1 289 ? -3.264 13.858 -7.829 1.00 50.53 289 THR A N 1
ATOM 2211 C CA . THR A 1 289 ? -2.160 14.739 -8.262 1.00 50.53 289 THR A CA 1
ATOM 2212 C C . THR A 1 289 ? -0.907 14.498 -7.407 1.00 50.53 289 THR A C 1
ATOM 2214 O O . THR A 1 289 ? -1.007 14.129 -6.235 1.00 50.53 289 THR A O 1
ATOM 2217 N N . ASP A 1 290 ? 0.293 14.757 -7.945 1.00 52.66 290 ASP A N 1
ATOM 2218 C CA . ASP A 1 290 ? 1.557 14.646 -7.186 1.00 52.66 290 ASP A CA 1
ATOM 2219 C C . ASP A 1 290 ? 1.504 15.425 -5.851 1.00 52.66 290 ASP A C 1
ATOM 2221 O O . ASP A 1 290 ? 2.010 14.955 -4.825 1.00 52.66 290 ASP A O 1
ATOM 2225 N N . SER A 1 291 ? 0.830 16.583 -5.827 1.00 50.91 291 SER A N 1
ATOM 2226 C CA . SER A 1 291 ? 0.633 17.402 -4.622 1.00 50.91 291 SER A CA 1
ATOM 2227 C C . SER A 1 291 ? -0.154 16.688 -3.521 1.00 50.91 291 SER A C 1
ATOM 2229 O O . SER A 1 291 ? 0.237 16.762 -2.358 1.00 50.91 291 SER A O 1
ATOM 2231 N N . GLU A 1 292 ? -1.209 15.950 -3.866 1.00 55.03 292 GLU A N 1
ATOM 2232 C CA . GLU A 1 292 ? -2.030 15.220 -2.890 1.00 55.03 292 GLU A CA 1
ATOM 2233 C C . GLU A 1 292 ? -1.273 14.035 -2.285 1.00 55.03 292 GLU A C 1
ATOM 2235 O O . GLU A 1 292 ? -1.397 13.763 -1.091 1.00 55.03 292 GLU A O 1
ATOM 2240 N N . SER A 1 293 ? -0.420 13.377 -3.076 1.00 56.47 293 SER A N 1
ATOM 2241 C CA . SER A 1 293 ? 0.430 12.285 -2.584 1.00 56.47 293 SER A CA 1
ATOM 2242 C C . SER A 1 293 ? 1.500 12.760 -1.592 1.00 56.47 293 SER A C 1
ATOM 2244 O O . SER A 1 293 ? 1.876 12.019 -0.685 1.00 56.47 293 SER A O 1
ATOM 2246 N N . THR A 1 294 ? 1.959 14.011 -1.726 1.00 59.16 294 THR A N 1
ATOM 2247 C CA . THR A 1 294 ? 2.993 14.599 -0.856 1.00 59.16 294 THR A CA 1
ATOM 2248 C C . THR A 1 294 ? 2.432 14.968 0.521 1.00 59.16 294 THR A C 1
ATOM 2250 O O . THR A 1 294 ? 3.155 14.924 1.516 1.00 59.16 294 THR A O 1
ATOM 2253 N N . GLU A 1 295 ? 1.141 15.304 0.594 1.00 67.44 295 GLU A N 1
ATOM 2254 C CA . GLU A 1 295 ? 0.439 15.615 1.846 1.00 67.44 295 GLU A CA 1
ATOM 2255 C C . GLU A 1 295 ? -0.280 14.406 2.472 1.00 67.44 295 GLU A C 1
ATOM 2257 O O . GLU A 1 295 ? -0.843 14.526 3.565 1.00 67.44 295 GLU A O 1
ATOM 2262 N N . ALA A 1 296 ? -0.266 13.244 1.812 1.00 74.69 296 ALA A N 1
ATOM 2263 C CA . ALA A 1 296 ? -0.880 12.022 2.317 1.00 74.69 296 ALA A CA 1
ATOM 2264 C C . ALA A 1 296 ? -0.145 11.482 3.559 1.00 74.69 296 ALA A C 1
ATOM 2266 O O . ALA A 1 296 ? 1.085 11.484 3.632 1.00 74.69 296 ALA A O 1
ATOM 2267 N N . ARG A 1 297 ? -0.894 10.953 4.540 1.00 80.88 297 ARG A N 1
ATOM 2268 C CA . ARG A 1 297 ? -0.309 10.343 5.760 1.00 80.88 297 ARG A CA 1
ATOM 2269 C C . ARG A 1 297 ? 0.380 9.001 5.492 1.00 80.88 297 ARG A C 1
ATOM 2271 O O . ARG A 1 297 ? 1.185 8.556 6.306 1.00 80.88 297 ARG A O 1
ATOM 2278 N N . GLY A 1 298 ? 0.048 8.357 4.380 1.00 87.81 298 GLY A N 1
ATOM 2279 C CA . GLY A 1 298 ? 0.527 7.034 4.011 1.00 87.81 298 GLY A CA 1
ATOM 2280 C C . GLY A 1 298 ? -0.535 6.258 3.248 1.00 87.81 298 GLY A C 1
ATOM 2281 O O . GLY A 1 298 ? -1.592 6.789 2.896 1.00 87.81 298 GLY A O 1
ATOM 2282 N N . GLU A 1 299 ? -0.234 4.992 3.014 1.00 91.62 299 GLU A N 1
ATOM 2283 C CA . GLU A 1 299 ? -1.099 4.047 2.330 1.00 91.62 299 GLU A CA 1
ATOM 2284 C C . GLU A 1 299 ? -1.122 2.731 3.110 1.00 91.62 299 GLU A C 1
ATOM 2286 O O . GLU A 1 299 ? -0.079 2.263 3.573 1.00 91.62 299 GLU A O 1
ATOM 2291 N N . LEU A 1 300 ? -2.310 2.157 3.277 1.00 94.00 300 LEU A N 1
ATOM 2292 C CA . LEU A 1 300 ? -2.545 0.929 4.032 1.00 94.00 300 LEU A CA 1
ATOM 2293 C C . LEU A 1 300 ? -3.059 -0.168 3.097 1.00 94.00 300 LEU A C 1
ATOM 2295 O O . LEU A 1 300 ? -4.002 0.055 2.337 1.00 94.00 300 LEU A O 1
ATOM 2299 N N . TRP A 1 301 ? -2.445 -1.347 3.176 1.00 96.00 301 TRP A N 1
ATOM 2300 C CA . TRP A 1 301 ? -2.766 -2.512 2.351 1.00 96.00 301 TRP A CA 1
ATOM 2301 C C . TRP A 1 301 ? -3.326 -3.628 3.228 1.00 96.00 301 TRP A C 1
ATOM 2303 O O . TRP A 1 301 ? -2.586 -4.359 3.876 1.00 96.00 301 TRP A O 1
ATOM 2313 N N . LEU A 1 302 ? -4.644 -3.780 3.264 1.00 96.44 302 LEU A N 1
ATOM 2314 C CA . LEU A 1 302 ? -5.298 -4.738 4.150 1.00 96.44 302 LEU A CA 1
ATOM 2315 C C . LEU A 1 302 ? -5.520 -6.091 3.462 1.00 96.44 302 LEU A C 1
ATOM 2317 O O . LEU A 1 302 ? -6.111 -6.125 2.380 1.00 96.44 302 LEU A O 1
ATOM 2321 N N . PRO A 1 303 ? -5.049 -7.207 4.045 1.00 96.88 303 PRO A N 1
ATOM 2322 C CA . PRO A 1 303 ? -5.108 -8.508 3.396 1.00 96.88 303 PRO A CA 1
ATOM 2323 C C . PRO A 1 303 ? -6.537 -9.060 3.317 1.00 96.88 303 PRO A C 1
ATOM 2325 O O . PRO A 1 303 ? -7.311 -8.993 4.264 1.00 96.88 303 PRO A O 1
ATOM 2328 N N . LEU A 1 304 ? -6.863 -9.697 2.196 1.00 97.06 304 LEU A N 1
ATOM 2329 C CA . LEU A 1 304 ? -8.093 -10.456 1.990 1.00 97.06 304 LEU A CA 1
ATOM 2330 C C . LEU A 1 304 ? -7.736 -11.929 1.774 1.00 97.06 304 LEU A C 1
ATOM 2332 O O . LEU A 1 304 ? -7.151 -12.308 0.753 1.00 97.06 304 LEU A O 1
ATOM 2336 N N . TRP A 1 305 ? -8.085 -12.760 2.752 1.00 96.12 305 TRP A N 1
ATOM 2337 C CA . TRP A 1 305 ? -7.829 -14.200 2.777 1.00 96.12 305 TRP A CA 1
ATOM 2338 C C . TRP A 1 305 ? -9.129 -15.003 2.636 1.00 96.12 305 TRP A C 1
ATOM 2340 O O . TRP A 1 305 ? -10.197 -14.556 3.051 1.00 96.12 305 TRP A O 1
ATOM 2350 N N . LYS A 1 306 ? -9.049 -16.203 2.046 1.00 93.94 306 LYS A N 1
ATOM 2351 C CA . LYS A 1 306 ? -10.227 -17.059 1.777 1.00 93.94 306 LYS A CA 1
ATOM 2352 C C . LYS A 1 306 ? -10.388 -18.231 2.743 1.00 93.94 306 LYS A C 1
ATOM 2354 O O . LYS A 1 306 ? -11.480 -18.775 2.862 1.00 93.94 306 LYS A O 1
ATOM 2359 N N . THR A 1 307 ? -9.308 -18.663 3.384 1.00 94.56 307 THR A N 1
ATOM 2360 C CA . THR A 1 307 ? -9.306 -19.790 4.324 1.00 94.56 307 THR A CA 1
ATOM 2361 C C . THR A 1 307 ? -9.633 -19.304 5.725 1.00 94.56 307 THR A C 1
ATOM 2363 O O . THR A 1 307 ? -9.222 -18.216 6.093 1.00 94.56 307 THR A O 1
ATOM 2366 N N . PHE A 1 308 ? -10.353 -20.085 6.524 1.00 97.06 308 PHE A N 1
ATOM 2367 C CA . PHE A 1 308 ? -10.597 -19.717 7.918 1.00 97.06 308 PHE A CA 1
ATOM 2368 C C . PHE A 1 308 ? -9.274 -19.604 8.682 1.00 97.06 308 PHE A C 1
ATOM 2370 O O . PHE A 1 308 ? -8.494 -20.553 8.677 1.00 97.06 308 PHE A O 1
ATOM 2377 N N . VAL A 1 309 ? -9.039 -18.447 9.304 1.00 96.62 309 VAL A N 1
ATOM 2378 C CA . VAL A 1 309 ? -7.873 -18.182 10.160 1.00 96.62 309 VAL A CA 1
ATOM 2379 C C . VAL A 1 309 ? -8.328 -17.950 11.591 1.00 96.62 309 VAL A C 1
ATOM 2381 O O . VAL A 1 309 ? -9.367 -17.328 11.822 1.00 96.62 309 VAL A O 1
ATOM 2384 N N . SER A 1 310 ? -7.559 -18.451 12.547 1.00 97.44 310 SER A N 1
ATOM 2385 C CA . SER A 1 310 ? -7.722 -18.167 13.973 1.00 97.44 310 SER A CA 1
ATOM 2386 C C . SER A 1 310 ? -7.224 -16.763 14.325 1.00 97.44 310 SER A C 1
ATOM 2388 O O . SER A 1 310 ? -6.464 -16.142 13.575 1.00 97.44 310 SER A O 1
ATOM 2390 N N . ARG A 1 311 ? -7.609 -16.259 15.506 1.00 95.81 311 ARG A N 1
ATOM 2391 C CA . ARG A 1 311 ? -7.113 -14.966 16.007 1.00 95.81 311 ARG A CA 1
ATOM 2392 C C . ARG A 1 311 ? -5.586 -14.945 16.089 1.00 95.81 311 ARG A C 1
ATOM 2394 O O . ARG A 1 311 ? -4.974 -13.979 15.655 1.00 95.81 311 ARG A O 1
ATOM 2401 N N . ARG A 1 312 ? -4.972 -16.027 16.579 1.00 94.69 312 ARG A N 1
ATOM 2402 C CA . ARG A 1 312 ? -3.513 -16.133 16.726 1.00 94.69 312 ARG A CA 1
ATOM 2403 C C . ARG A 1 312 ? -2.784 -16.065 15.384 1.00 94.69 312 ARG A C 1
ATOM 2405 O O . ARG A 1 312 ? -1.755 -15.407 15.282 1.00 94.69 312 ARG A O 1
ATOM 2412 N N . GLU A 1 313 ? -3.296 -16.744 14.360 1.00 94.69 313 GLU A N 1
ATOM 2413 C CA . GLU A 1 313 ? -2.724 -16.669 13.007 1.00 94.69 313 GLU A CA 1
ATOM 2414 C C . GLU A 1 313 ? -2.857 -15.259 12.428 1.00 94.69 313 GLU A C 1
ATOM 2416 O O . GLU A 1 313 ? -1.929 -14.765 11.792 1.00 94.69 313 GLU A O 1
ATOM 2421 N N . LEU A 1 314 ? -3.983 -14.592 12.688 1.00 93.75 314 LEU A N 1
ATOM 2422 C CA . LEU A 1 314 ? -4.208 -13.225 12.235 1.00 93.75 314 LEU A CA 1
ATOM 2423 C C . LEU A 1 314 ? -3.304 -12.210 12.954 1.00 93.75 314 LEU A C 1
ATOM 2425 O O . LEU A 1 314 ? -2.770 -11.305 12.319 1.00 93.75 314 LEU A O 1
ATOM 2429 N N . GLU A 1 315 ? -3.094 -12.374 14.259 1.00 92.12 315 GLU A N 1
ATOM 2430 C CA . GLU A 1 315 ? -2.151 -11.566 15.039 1.00 92.12 315 GLU A CA 1
ATOM 2431 C C . GLU A 1 315 ? -0.721 -11.735 14.536 1.00 92.12 315 GLU A C 1
ATOM 2433 O O . GLU A 1 315 ? -0.022 -10.742 14.373 1.00 92.12 315 GLU A O 1
ATOM 2438 N N . LEU A 1 316 ? -0.301 -12.966 14.223 1.00 90.94 316 LEU A N 1
ATOM 2439 C CA . LEU A 1 316 ? 1.004 -13.216 13.609 1.00 90.94 316 LEU A CA 1
ATOM 2440 C C . LEU A 1 316 ? 1.112 -12.535 12.240 1.00 90.94 316 LEU A C 1
ATOM 2442 O O . LEU A 1 316 ? 2.101 -11.853 11.982 1.00 90.94 316 LEU A O 1
ATOM 2446 N N . LEU A 1 317 ? 0.079 -12.643 11.399 1.00 91.50 317 LEU A N 1
ATOM 2447 C CA . LEU A 1 317 ? 0.044 -12.007 10.081 1.00 91.50 317 LEU A CA 1
ATOM 2448 C C . LEU A 1 317 ? 0.246 -10.486 10.163 1.00 91.50 317 LEU A C 1
ATOM 2450 O O . LEU A 1 317 ? 1.042 -9.919 9.412 1.00 91.50 317 LEU A O 1
ATOM 2454 N N . PHE A 1 318 ? -0.470 -9.813 11.069 1.00 91.38 318 PHE A N 1
ATOM 2455 C CA . PHE A 1 318 ? -0.340 -8.366 11.236 1.00 91.38 318 PHE A CA 1
ATOM 2456 C C . PHE A 1 318 ? 0.947 -7.974 11.963 1.00 91.38 318 PHE A C 1
ATOM 2458 O O . PHE A 1 318 ? 1.611 -7.046 11.511 1.00 91.38 318 PHE A O 1
ATOM 2465 N N . ALA A 1 319 ? 1.344 -8.681 13.022 1.00 84.75 319 ALA A N 1
ATOM 2466 C CA . ALA A 1 319 ? 2.572 -8.384 13.760 1.00 84.75 319 ALA A CA 1
ATOM 2467 C C . ALA A 1 319 ? 3.818 -8.491 12.872 1.00 84.75 319 ALA A C 1
ATOM 2469 O O . ALA A 1 319 ? 4.739 -7.684 12.991 1.00 84.75 319 ALA A O 1
ATOM 2470 N N . GLU A 1 320 ? 3.844 -9.468 11.964 1.00 81.00 320 GLU A N 1
ATOM 2471 C CA . GLU A 1 320 ? 4.912 -9.588 10.981 1.00 81.00 320 GLU A CA 1
ATOM 2472 C C . GLU A 1 320 ? 4.780 -8.547 9.862 1.00 81.00 320 GLU A C 1
ATOM 2474 O O . GLU A 1 320 ? 5.790 -8.001 9.413 1.00 81.00 320 GLU A O 1
ATOM 2479 N N . GLY A 1 321 ? 3.551 -8.263 9.405 1.00 78.44 321 GLY A N 1
ATOM 2480 C CA . GLY A 1 321 ? 3.260 -7.220 8.417 1.00 78.44 321 GLY A CA 1
ATOM 2481 C C . GLY A 1 321 ? 4.090 -7.347 7.136 1.00 78.44 321 GLY A C 1
ATOM 2482 O O . GLY A 1 321 ? 4.436 -6.330 6.523 1.00 78.44 321 GLY A O 1
ATOM 2483 N N . ARG A 1 322 ? 4.476 -8.580 6.769 1.00 74.88 322 ARG A N 1
ATOM 2484 C CA . ARG A 1 322 ? 5.506 -8.856 5.763 1.00 74.88 322 ARG A CA 1
ATOM 2485 C C . ARG A 1 322 ? 5.069 -8.393 4.381 1.00 74.88 322 ARG A C 1
ATOM 2487 O O . ARG A 1 322 ? 4.178 -8.961 3.755 1.00 74.88 322 ARG A O 1
ATOM 2494 N N . ALA A 1 323 ? 5.786 -7.395 3.887 1.00 85.94 323 ALA A N 1
ATOM 2495 C CA . ALA A 1 323 ? 5.891 -7.078 2.475 1.00 85.94 323 ALA A CA 1
ATOM 2496 C C . ALA A 1 323 ? 7.364 -6.798 2.184 1.00 85.94 323 ALA A C 1
ATOM 2498 O O . ALA A 1 323 ? 7.856 -5.684 2.386 1.00 85.94 323 ALA A O 1
ATOM 2499 N N . GLU A 1 324 ? 8.087 -7.835 1.773 1.00 86.75 324 GLU A N 1
ATOM 2500 C CA . GLU A 1 324 ? 9.525 -7.762 1.539 1.00 86.75 324 GLU A CA 1
ATOM 2501 C C . GLU A 1 324 ? 9.868 -7.881 0.060 1.00 86.75 324 GLU A C 1
ATOM 2503 O O . GLU A 1 324 ? 9.362 -8.727 -0.675 1.00 86.75 324 GLU A O 1
ATOM 2508 N N . LEU A 1 325 ? 10.799 -7.042 -0.369 1.00 85.50 325 LEU A N 1
ATOM 2509 C CA . LEU A 1 325 ? 11.367 -7.065 -1.703 1.00 85.50 325 LEU A CA 1
ATOM 2510 C C . LEU A 1 325 ? 12.872 -7.247 -1.556 1.00 85.50 325 LEU A C 1
ATOM 2512 O O . LEU A 1 325 ? 13.521 -6.367 -1.014 1.00 85.50 325 LEU A O 1
ATOM 2516 N N . ALA A 1 326 ? 13.444 -8.358 -2.026 1.00 81.56 326 ALA A N 1
ATOM 2517 C CA . ALA A 1 326 ? 14.884 -8.635 -1.899 1.00 81.56 326 ALA A CA 1
ATOM 2518 C C . ALA A 1 326 ? 15.414 -8.491 -0.449 1.00 81.56 326 ALA A C 1
ATOM 2520 O O . ALA A 1 326 ? 16.410 -7.809 -0.209 1.00 81.56 326 ALA A O 1
ATOM 2521 N N . ALA A 1 327 ? 14.717 -9.106 0.515 1.00 80.31 327 ALA A N 1
ATOM 2522 C CA . ALA A 1 327 ? 15.042 -9.086 1.949 1.00 80.31 327 ALA A CA 1
ATOM 2523 C C . ALA A 1 327 ? 15.064 -7.686 2.603 1.00 80.31 327 ALA A C 1
ATOM 2525 O O . ALA A 1 327 ? 15.655 -7.494 3.667 1.00 80.31 327 ALA A O 1
ATOM 2526 N N . ARG A 1 328 ? 14.422 -6.686 1.980 1.00 82.94 328 ARG A N 1
ATOM 2527 C CA . ARG A 1 328 ? 14.151 -5.379 2.595 1.00 82.94 328 ARG A CA 1
ATOM 2528 C C . ARG A 1 328 ? 12.641 -5.123 2.680 1.00 82.94 328 ARG A C 1
ATOM 2530 O O . ARG A 1 328 ? 11.937 -5.417 1.713 1.00 82.94 328 ARG A O 1
ATOM 2537 N N . PRO A 1 329 ? 12.149 -4.495 3.763 1.00 86.06 329 PRO A N 1
ATOM 2538 C CA . PRO A 1 329 ? 10.763 -4.043 3.837 1.00 86.06 329 PRO A CA 1
ATOM 2539 C C . PRO A 1 329 ? 10.407 -3.079 2.699 1.00 86.06 329 PRO A C 1
ATOM 2541 O O . PRO A 1 329 ? 11.223 -2.230 2.303 1.00 86.06 329 PRO A O 1
ATOM 2544 N N . ALA A 1 330 ? 9.180 -3.193 2.195 1.00 89.81 330 ALA A N 1
ATOM 2545 C CA . ALA A 1 330 ? 8.616 -2.276 1.217 1.00 89.81 330 ALA A CA 1
ATOM 2546 C C . ALA A 1 330 ? 8.543 -0.849 1.785 1.00 89.81 330 ALA A C 1
ATOM 2548 O O . ALA A 1 330 ? 8.163 -0.628 2.933 1.00 89.81 330 ALA A O 1
ATOM 2549 N N . ARG A 1 331 ? 8.951 0.141 0.982 1.00 87.56 331 ARG A N 1
ATOM 2550 C CA . ARG A 1 331 ? 9.027 1.550 1.416 1.00 87.56 331 ARG A CA 1
ATOM 2551 C C . ARG A 1 331 ? 7.806 2.362 0.997 1.00 87.56 331 ARG A C 1
ATOM 2553 O O . ARG A 1 331 ? 7.429 3.309 1.687 1.00 87.56 331 ARG A O 1
ATOM 2560 N N . ASP A 1 332 ? 7.255 2.035 -0.161 1.00 89.56 332 ASP A N 1
ATOM 2561 C CA . ASP A 1 332 ? 6.166 2.741 -0.820 1.00 89.56 332 ASP A CA 1
ATOM 2562 C C . ASP A 1 332 ? 5.271 1.763 -1.595 1.00 89.56 332 ASP A C 1
ATOM 2564 O O . ASP A 1 332 ? 5.570 0.569 -1.666 1.00 89.56 332 ASP A O 1
ATOM 2568 N N . ALA A 1 333 ? 4.169 2.267 -2.153 1.00 91.50 333 ALA A N 1
ATOM 2569 C CA . ALA A 1 333 ? 3.189 1.460 -2.884 1.00 91.50 333 ALA A CA 1
ATOM 2570 C C . ALA A 1 333 ? 3.796 0.647 -4.047 1.00 91.50 333 ALA A C 1
ATOM 2572 O O . ALA A 1 333 ? 3.359 -0.472 -4.310 1.00 91.50 333 ALA A O 1
ATOM 2573 N N . VAL A 1 334 ? 4.830 1.167 -4.723 1.00 93.50 334 VAL A N 1
ATOM 2574 C CA . VAL A 1 334 ? 5.502 0.469 -5.835 1.00 93.50 334 VAL A CA 1
ATOM 2575 C C . VAL A 1 334 ? 6.370 -0.674 -5.309 1.00 93.50 334 VAL A C 1
ATOM 2577 O O . VAL A 1 334 ? 6.315 -1.783 -5.842 1.00 93.50 334 VAL A O 1
ATOM 2580 N N . ASP A 1 335 ? 7.148 -0.444 -4.245 1.00 93.62 335 ASP A N 1
ATOM 2581 C CA . ASP A 1 335 ? 7.888 -1.520 -3.574 1.00 93.62 335 ASP A CA 1
ATOM 2582 C C . ASP A 1 335 ? 6.925 -2.594 -3.013 1.00 93.62 335 ASP A C 1
ATOM 2584 O O . ASP A 1 335 ? 7.236 -3.782 -3.103 1.00 93.62 335 ASP A O 1
ATOM 2588 N N . PHE A 1 336 ? 5.753 -2.206 -2.488 1.00 95.31 336 PHE A N 1
ATOM 2589 C CA . PHE A 1 336 ? 4.738 -3.142 -1.981 1.00 95.31 336 PHE A CA 1
ATOM 2590 C C . PHE A 1 336 ? 4.141 -3.990 -3.111 1.00 95.31 336 PHE A C 1
ATOM 2592 O O . PHE A 1 336 ? 4.097 -5.215 -3.007 1.00 95.31 336 PHE A O 1
ATOM 2599 N N . ALA A 1 337 ? 3.765 -3.367 -4.233 1.00 96.00 337 ALA A N 1
ATOM 2600 C CA . ALA A 1 337 ? 3.285 -4.072 -5.422 1.00 96.00 337 ALA A CA 1
ATOM 2601 C C . ALA A 1 337 ? 4.322 -5.079 -5.948 1.00 96.00 337 ALA A C 1
ATOM 2603 O O . ALA A 1 337 ? 3.976 -6.216 -6.271 1.00 96.00 337 ALA A O 1
ATOM 2604 N N . ARG A 1 338 ? 5.608 -4.698 -5.971 1.00 95.94 338 ARG A N 1
ATOM 2605 C CA . ARG A 1 338 ? 6.714 -5.598 -6.340 1.00 95.94 338 ARG A CA 1
ATOM 2606 C C . ARG A 1 338 ? 6.860 -6.760 -5.360 1.00 95.94 338 ARG A C 1
ATOM 2608 O O . ARG A 1 338 ? 7.031 -7.886 -5.819 1.00 95.94 338 ARG A O 1
ATOM 2615 N N . ALA A 1 339 ? 6.760 -6.508 -4.052 1.00 95.06 339 ALA A N 1
ATOM 2616 C CA . ALA A 1 339 ? 6.794 -7.551 -3.026 1.00 95.06 339 ALA A CA 1
ATOM 2617 C C . ALA A 1 339 ? 5.646 -8.556 -3.213 1.00 95.06 339 ALA A C 1
ATOM 2619 O O . ALA A 1 339 ? 5.887 -9.761 -3.245 1.00 95.06 339 ALA A O 1
ATOM 2620 N N . VAL A 1 340 ? 4.416 -8.079 -3.438 1.00 95.56 340 VAL A N 1
ATOM 2621 C CA . VAL A 1 340 ? 3.260 -8.938 -3.749 1.00 95.56 340 VAL A CA 1
ATOM 2622 C C . VAL A 1 340 ? 3.509 -9.756 -5.019 1.00 95.56 340 VAL A C 1
ATOM 2624 O O . VAL A 1 340 ? 3.327 -10.974 -5.023 1.00 95.56 340 VAL A O 1
ATOM 2627 N N . ALA A 1 341 ? 3.975 -9.109 -6.089 1.00 95.19 341 ALA A N 1
ATOM 2628 C CA . ALA A 1 341 ? 4.247 -9.752 -7.370 1.00 95.19 341 ALA A CA 1
ATOM 2629 C C . ALA A 1 341 ? 5.344 -10.829 -7.294 1.00 95.19 341 ALA A C 1
ATOM 2631 O O . ALA A 1 341 ? 5.300 -11.798 -8.053 1.00 95.19 341 ALA A O 1
ATOM 2632 N N . SER A 1 342 ? 6.311 -10.690 -6.382 1.00 93.31 342 SER A N 1
ATOM 2633 C CA . SER A 1 342 ? 7.363 -11.681 -6.134 1.00 93.31 342 SER A CA 1
ATOM 2634 C C . SER A 1 342 ? 7.030 -12.694 -5.032 1.00 93.31 342 SER A C 1
ATOM 2636 O O . SER A 1 342 ? 7.909 -13.468 -4.663 1.00 93.31 342 SER A O 1
ATOM 2638 N N . LEU A 1 343 ? 5.799 -12.704 -4.502 1.00 88.19 343 LEU A N 1
ATOM 2639 C CA . LEU A 1 343 ? 5.390 -13.522 -3.347 1.00 88.19 343 LEU A CA 1
ATOM 2640 C C . LEU A 1 343 ? 6.244 -13.288 -2.088 1.00 88.19 343 LEU A C 1
ATOM 2642 O O . LEU A 1 343 ? 6.490 -14.201 -1.305 1.00 88.19 343 LEU A O 1
ATOM 2646 N N . GLY A 1 344 ? 6.673 -12.044 -1.883 1.00 80.38 344 GLY A N 1
ATOM 2647 C CA . GLY A 1 344 ? 7.281 -11.552 -0.644 1.00 80.38 344 GLY A CA 1
ATOM 2648 C C . GLY A 1 344 ? 6.253 -11.192 0.436 1.00 80.38 344 GLY A C 1
ATOM 2649 O O . GLY A 1 344 ? 6.532 -10.345 1.282 1.00 80.38 344 GLY A O 1
ATOM 2650 N N . VAL A 1 345 ? 5.062 -11.793 0.361 1.00 85.94 345 VAL A N 1
ATOM 2651 C CA . VAL A 1 345 ? 3.923 -11.656 1.281 1.00 85.94 345 VAL A CA 1
ATOM 2652 C C . VAL A 1 345 ? 3.425 -13.051 1.674 1.00 85.94 345 VAL A C 1
ATOM 2654 O O . VAL A 1 345 ? 3.759 -14.039 1.013 1.00 85.94 345 VAL A O 1
ATOM 2657 N N . ASP A 1 346 ? 2.608 -13.149 2.719 1.00 84.00 346 ASP A N 1
ATOM 2658 C CA . ASP A 1 346 ? 2.090 -14.431 3.202 1.00 84.00 346 ASP A CA 1
ATOM 2659 C C . ASP A 1 346 ? 1.244 -15.203 2.180 1.00 84.00 346 ASP A C 1
ATOM 2661 O O . ASP A 1 346 ? 0.362 -14.664 1.507 1.00 84.00 346 ASP A O 1
ATOM 2665 N N . ARG A 1 347 ? 1.469 -16.524 2.120 1.00 76.19 347 ARG A N 1
ATOM 2666 C CA . ARG A 1 347 ? 0.884 -17.436 1.114 1.00 76.19 347 ARG A CA 1
ATOM 2667 C C . ARG A 1 347 ? -0.636 -17.637 1.234 1.00 76.19 347 ARG A C 1
ATOM 2669 O O . ARG A 1 347 ? -1.234 -18.214 0.331 1.00 76.19 347 ARG A O 1
ATOM 2676 N N . GLY A 1 348 ? -1.261 -17.181 2.322 1.00 86.06 348 GLY A N 1
ATOM 2677 C CA . GLY A 1 348 ? -2.713 -17.259 2.547 1.00 86.06 348 GLY A CA 1
ATOM 2678 C C . GLY A 1 348 ? -3.511 -16.053 2.034 1.00 86.06 348 GLY A C 1
ATOM 2679 O O . GLY A 1 348 ? -4.744 -16.093 1.996 1.00 86.06 348 GLY A O 1
ATOM 2680 N N . ILE A 1 349 ? -2.831 -14.977 1.631 1.00 94.19 349 ILE A N 1
ATOM 2681 C CA . ILE A 1 349 ? -3.470 -13.745 1.164 1.00 94.19 349 ILE A CA 1
ATOM 2682 C C . ILE A 1 349 ? -3.776 -13.872 -0.327 1.00 94.19 349 ILE A C 1
ATOM 2684 O O . ILE A 1 349 ? -2.896 -14.206 -1.120 1.00 94.19 349 ILE A O 1
ATOM 2688 N N . ARG A 1 350 ? -5.011 -13.558 -0.742 1.00 94.62 350 ARG A N 1
ATOM 2689 C CA . ARG A 1 350 ? -5.378 -13.577 -2.167 1.00 94.62 350 ARG A CA 1
ATOM 2690 C C . ARG A 1 350 ? -5.361 -12.205 -2.821 1.00 94.62 350 ARG A C 1
ATOM 2692 O O . ARG A 1 350 ? -5.120 -12.107 -4.030 1.00 94.62 350 ARG A O 1
ATOM 2699 N N . GLN A 1 351 ? -5.679 -11.168 -2.058 1.00 96.00 351 GLN A N 1
ATOM 2700 C CA . GLN A 1 351 ? -5.731 -9.783 -2.514 1.00 96.00 351 GLN A CA 1
ATOM 2701 C C . GLN A 1 351 ? -5.411 -8.848 -1.348 1.00 96.00 351 GLN A C 1
ATOM 2703 O O . GLN A 1 351 ? -5.527 -9.247 -0.193 1.00 96.00 351 GLN A O 1
ATOM 2708 N N . PHE A 1 352 ? -5.078 -7.602 -1.655 1.00 97.06 352 PHE A N 1
ATOM 2709 C CA . PHE A 1 352 ? -5.019 -6.517 -0.683 1.00 97.06 352 PHE A CA 1
ATOM 2710 C C . PHE A 1 352 ? -6.037 -5.437 -1.046 1.00 97.06 352 PHE A C 1
ATOM 2712 O O . PHE A 1 352 ? -6.090 -5.015 -2.202 1.00 97.06 352 PHE A O 1
ATOM 2719 N N . ALA A 1 353 ? -6.830 -4.987 -0.076 1.00 95.94 353 ALA A N 1
ATOM 2720 C CA . ALA A 1 353 ? -7.631 -3.773 -0.175 1.00 95.94 353 ALA A CA 1
ATOM 2721 C C . ALA A 1 353 ? -6.749 -2.565 0.165 1.00 95.94 353 ALA A C 1
ATOM 2723 O O . ALA A 1 353 ? -6.123 -2.523 1.226 1.00 95.94 353 ALA A O 1
ATOM 2724 N N . ARG A 1 354 ? -6.662 -1.603 -0.753 1.00 94.25 354 ARG A N 1
ATOM 2725 C CA . ARG A 1 354 ? -5.712 -0.492 -0.680 1.00 94.25 354 ARG A CA 1
ATOM 2726 C C . ARG A 1 354 ? -6.417 0.799 -0.283 1.00 94.25 354 ARG A C 1
ATOM 2728 O O . ARG A 1 354 ? -7.386 1.203 -0.927 1.00 94.25 354 ARG A O 1
ATOM 2735 N N . PHE A 1 355 ? -5.898 1.462 0.743 1.00 93.12 355 PHE A N 1
ATOM 2736 C CA . PHE A 1 355 ? -6.452 2.703 1.277 1.00 93.12 355 PHE A CA 1
ATOM 2737 C C . PHE A 1 355 ? -5.398 3.803 1.294 1.00 93.12 355 PHE A C 1
ATOM 2739 O O . PHE A 1 355 ? -4.376 3.680 1.971 1.00 93.12 355 PHE A O 1
ATOM 2746 N N . GLY A 1 356 ? -5.665 4.895 0.581 1.00 91.38 356 GLY A N 1
ATOM 2747 C CA . GLY A 1 356 ? -4.860 6.113 0.637 1.00 91.38 356 GLY A CA 1
ATOM 2748 C C . GLY A 1 356 ? -5.437 7.092 1.657 1.00 91.38 356 GLY A C 1
ATOM 2749 O O . GLY A 1 356 ? -6.629 7.394 1.613 1.00 91.38 356 GLY A O 1
ATOM 2750 N N . PHE A 1 357 ? -4.608 7.614 2.565 1.00 89.69 357 PHE A N 1
ATOM 2751 C CA . PHE A 1 357 ? -5.027 8.655 3.509 1.00 89.69 357 PHE A CA 1
ATOM 2752 C C . PHE A 1 357 ? -4.814 10.040 2.897 1.00 89.69 357 PHE A C 1
ATOM 2754 O O . PHE A 1 357 ? -3.742 10.634 3.048 1.00 89.69 357 PHE A O 1
ATOM 2761 N N . LEU A 1 358 ? -5.841 10.548 2.215 1.00 86.19 358 LEU A N 1
ATOM 2762 C CA . LEU A 1 358 ? -5.815 11.832 1.511 1.00 86.19 358 LEU A CA 1
ATOM 2763 C C . LEU A 1 358 ? -6.337 12.960 2.402 1.00 86.19 358 LEU A C 1
ATOM 2765 O O . LEU A 1 358 ? -7.284 12.787 3.170 1.00 86.19 358 LEU A O 1
ATOM 2769 N N . LYS A 1 359 ? -5.718 14.133 2.309 1.00 82.75 359 LYS A N 1
ATOM 2770 C CA . LYS A 1 359 ? -6.094 15.309 3.099 1.00 82.75 359 LYS A CA 1
ATOM 2771 C C . LYS A 1 359 ? -7.346 15.956 2.497 1.00 82.75 359 LYS A C 1
ATOM 2773 O O . LYS A 1 359 ? -7.357 16.298 1.321 1.00 82.75 359 LYS A O 1
ATOM 2778 N N . ARG A 1 360 ? -8.394 16.150 3.305 1.00 75.56 360 ARG A N 1
ATOM 2779 C CA . ARG A 1 360 ? -9.659 16.785 2.879 1.00 75.56 360 ARG A CA 1
ATOM 2780 C C . ARG A 1 360 ? -9.624 18.298 3.072 1.00 75.56 360 ARG A C 1
ATOM 2782 O O . ARG A 1 360 ? -9.926 19.059 2.165 1.00 75.56 360 ARG A O 1
ATOM 2789 N N . SER A 1 361 ? -9.322 18.734 4.293 1.00 67.69 361 SER A N 1
ATOM 2790 C CA . SER A 1 361 ? -9.263 20.149 4.671 1.00 67.69 361 SER A CA 1
ATOM 2791 C C . SER A 1 361 ? -8.506 20.305 5.985 1.00 67.69 361 SER A C 1
ATOM 2793 O O . SER A 1 361 ? -8.721 19.550 6.938 1.00 67.69 361 SER A O 1
ATOM 2795 N N . GLY A 1 362 ? -7.602 21.283 6.052 1.00 73.75 362 GLY A N 1
ATOM 2796 C CA . GLY A 1 362 ? -6.778 21.515 7.235 1.00 73.75 362 GLY A CA 1
ATOM 2797 C C . GLY A 1 362 ? -5.990 20.265 7.641 1.00 73.75 362 GLY A C 1
ATOM 2798 O O . GLY A 1 362 ? -5.089 19.843 6.927 1.00 73.75 362 GLY A O 1
ATOM 2799 N N . LYS A 1 363 ? -6.311 19.680 8.801 1.00 70.69 363 LYS A N 1
ATOM 2800 C CA . LYS A 1 363 ? -5.668 18.459 9.329 1.00 70.69 363 LYS A CA 1
ATOM 2801 C C . LYS A 1 363 ? -6.574 17.219 9.300 1.00 70.69 363 LYS A C 1
ATOM 2803 O O . LYS A 1 363 ? -6.205 16.228 9.924 1.00 70.69 363 LYS A O 1
ATOM 2808 N N . ALA A 1 364 ? -7.728 17.288 8.635 1.00 77.94 364 ALA A N 1
ATOM 2809 C CA . ALA A 1 364 ? -8.665 16.174 8.500 1.00 77.94 364 ALA A CA 1
ATOM 2810 C C . ALA A 1 364 ? -8.357 15.348 7.246 1.00 77.94 364 ALA A C 1
ATOM 2812 O O . ALA A 1 364 ? -8.087 15.912 6.177 1.00 77.94 364 ALA A O 1
ATOM 2813 N N . PHE A 1 365 ? -8.415 14.026 7.382 1.00 86.62 365 PHE A N 1
ATOM 2814 C CA . PHE A 1 365 ? -8.067 13.075 6.328 1.00 86.62 365 PHE A CA 1
ATOM 2815 C C . PHE A 1 365 ? -9.258 12.183 5.976 1.00 86.62 365 PHE A C 1
ATOM 2817 O O . PHE A 1 365 ? -10.229 12.088 6.720 1.00 86.62 365 PHE A O 1
ATOM 2824 N N . LEU A 1 366 ? -9.185 11.541 4.817 1.00 88.44 366 LEU A N 1
ATOM 2825 C CA . LEU A 1 366 ? -10.116 10.516 4.367 1.00 88.44 366 LEU A CA 1
ATOM 2826 C C . LEU A 1 366 ? -9.313 9.286 3.955 1.00 88.44 366 LEU A C 1
ATOM 2828 O O . LEU A 1 366 ? -8.369 9.395 3.173 1.00 88.44 366 LEU A O 1
ATOM 2832 N N . ALA A 1 367 ? -9.701 8.122 4.469 1.00 91.69 367 ALA A N 1
ATOM 2833 C CA . ALA A 1 367 ? -9.228 6.835 3.991 1.00 91.69 367 ALA A CA 1
ATOM 2834 C C . ALA A 1 367 ? -10.014 6.478 2.726 1.00 91.69 367 ALA A C 1
ATOM 2836 O O . ALA A 1 367 ? -11.109 5.913 2.784 1.00 91.69 367 ALA A O 1
ATOM 2837 N N . VAL A 1 368 ? -9.474 6.872 1.578 1.00 89.62 368 VAL A N 1
ATOM 2838 C CA . VAL A 1 368 ? -10.085 6.618 0.276 1.00 89.62 368 VAL A CA 1
ATOM 2839 C C . VAL A 1 368 ? -9.710 5.209 -0.159 1.00 89.62 368 VAL A C 1
ATOM 2841 O O . VAL A 1 368 ? -8.526 4.891 -0.290 1.00 89.62 368 VAL A O 1
ATOM 2844 N N . ALA A 1 369 ? -10.723 4.364 -0.358 1.00 89.69 369 ALA A N 1
ATOM 2845 C CA . ALA A 1 369 ? -10.541 3.081 -1.018 1.00 89.69 369 ALA A CA 1
ATOM 2846 C C . ALA A 1 369 ? -10.072 3.350 -2.451 1.00 89.69 369 ALA A C 1
ATOM 2848 O O . ALA A 1 369 ? -10.729 4.079 -3.195 1.00 89.69 369 ALA A O 1
ATOM 2849 N N . MET A 1 370 ? -8.897 2.833 -2.795 1.00 88.06 370 MET A N 1
ATOM 2850 C CA . MET A 1 370 ? -8.322 2.994 -4.123 1.00 88.06 370 MET A CA 1
ATOM 2851 C C . MET A 1 370 ? -8.779 1.813 -4.970 1.00 88.06 370 MET A C 1
ATOM 2853 O O . MET A 1 370 ? -9.852 1.822 -5.559 1.00 88.06 370 MET A O 1
ATOM 2857 N N . GLU A 1 371 ? -7.993 0.751 -4.978 1.00 87.06 371 GLU A N 1
ATOM 2858 C CA . GLU A 1 371 ? -8.284 -0.450 -5.736 1.00 87.06 371 GLU A CA 1
ATOM 2859 C C . GLU A 1 371 ? -7.811 -1.677 -4.975 1.00 87.06 371 GLU A C 1
ATOM 2861 O O . GLU A 1 371 ? -6.977 -1.594 -4.073 1.00 87.06 371 GLU A O 1
ATOM 2866 N N . ARG A 1 372 ? -8.311 -2.845 -5.367 1.00 92.50 372 ARG A N 1
ATOM 2867 C CA . ARG A 1 372 ? -7.788 -4.106 -4.851 1.00 92.50 372 ARG A CA 1
ATOM 2868 C C . ARG A 1 372 ? -6.622 -4.583 -5.696 1.00 92.50 372 ARG A C 1
ATOM 2870 O O . ARG A 1 372 ? -6.691 -4.594 -6.929 1.00 92.50 372 ARG A O 1
ATOM 2877 N N . PHE A 1 373 ? -5.575 -5.035 -5.020 1.00 95.31 373 PHE A N 1
ATOM 2878 C CA . PHE A 1 373 ? -4.375 -5.549 -5.658 1.00 95.31 373 PHE A CA 1
ATOM 2879 C C . PHE A 1 373 ? -4.314 -7.077 -5.530 1.00 95.31 373 PHE A C 1
ATOM 2881 O O . PHE A 1 373 ? -4.247 -7.594 -4.411 1.00 95.31 373 PHE A O 1
ATOM 2888 N N . PRO A 1 374 ? -4.364 -7.833 -6.641 1.00 95.44 374 PRO A N 1
ATOM 2889 C CA . PRO A 1 374 ? -4.349 -9.286 -6.589 1.00 95.44 374 PRO A CA 1
ATOM 2890 C C . PRO A 1 374 ? -2.953 -9.828 -6.271 1.00 95.44 374 PRO A C 1
ATOM 2892 O O . PRO A 1 374 ? -1.963 -9.419 -6.871 1.00 95.44 374 PRO A O 1
ATOM 2895 N N . VAL A 1 375 ? -2.886 -10.826 -5.389 1.00 96.00 375 VAL A N 1
ATOM 2896 C CA . VAL A 1 375 ? -1.680 -11.646 -5.206 1.00 96.00 375 VAL A CA 1
ATOM 2897 C C . VAL A 1 375 ? -1.641 -12.683 -6.337 1.00 96.00 375 VAL A C 1
ATOM 2899 O O . VAL A 1 375 ? -2.643 -13.373 -6.544 1.00 96.00 375 VAL A O 1
ATOM 2902 N N . PRO A 1 376 ? -0.574 -12.779 -7.147 1.00 94.38 376 PRO A N 1
ATOM 2903 C CA . PRO A 1 376 ? -0.509 -13.777 -8.213 1.00 94.38 376 PRO A CA 1
ATOM 2904 C C . PRO A 1 376 ? -0.338 -15.193 -7.640 1.00 94.38 376 PRO A C 1
ATOM 2906 O O . PRO A 1 376 ? 0.220 -15.360 -6.565 1.00 94.38 376 PRO A O 1
ATOM 2909 N N . ASP A 1 377 ? -0.763 -16.229 -8.367 1.00 90.50 377 ASP A N 1
ATOM 2910 C CA . ASP A 1 377 ? -0.611 -17.620 -7.895 1.00 90.50 377 ASP A CA 1
ATOM 2911 C C . ASP A 1 377 ? 0.845 -18.128 -8.014 1.00 90.50 377 ASP A C 1
ATOM 2913 O O . ASP A 1 377 ? 1.233 -19.116 -7.390 1.00 90.50 377 ASP A O 1
ATOM 2917 N N . ARG A 1 378 ? 1.664 -17.459 -8.836 1.00 91.38 378 ARG A N 1
ATOM 2918 C CA . ARG A 1 378 ? 3.095 -17.728 -9.047 1.00 91.38 378 ARG A CA 1
ATOM 2919 C C . ARG A 1 378 ? 3.879 -16.414 -9.039 1.00 91.38 378 ARG A C 1
ATOM 2921 O O . ARG A 1 378 ? 3.326 -15.391 -9.455 1.00 91.38 378 ARG A O 1
ATOM 2928 N N . PRO A 1 379 ? 5.152 -16.420 -8.606 1.00 92.19 379 PRO A N 1
ATOM 2929 C CA . PRO A 1 379 ? 5.959 -15.211 -8.600 1.00 92.19 379 PRO A CA 1
ATOM 2930 C C . PRO A 1 379 ? 6.205 -14.735 -10.032 1.00 92.19 379 PRO A C 1
ATOM 2932 O O . PRO A 1 379 ? 6.420 -15.528 -10.951 1.00 92.19 379 PRO A O 1
ATOM 2935 N N . ARG A 1 380 ? 6.187 -13.420 -10.222 1.00 93.69 380 ARG A N 1
ATOM 2936 C CA . ARG A 1 380 ? 6.411 -12.794 -11.524 1.00 93.69 380 ARG A CA 1
ATOM 2937 C C . ARG A 1 380 ? 7.898 -12.658 -11.779 1.00 93.69 380 ARG A C 1
ATOM 2939 O O . ARG A 1 380 ? 8.547 -11.766 -11.239 1.00 93.69 380 ARG A O 1
ATOM 2946 N N . GLU A 1 381 ? 8.429 -13.524 -12.633 1.00 87.75 381 GLU A N 1
ATOM 2947 C CA . GLU A 1 381 ? 9.874 -13.654 -12.859 1.00 87.75 381 GLU A CA 1
ATOM 2948 C C . GLU A 1 381 ? 10.548 -12.329 -13.253 1.00 87.75 381 GLU A C 1
ATOM 2950 O O . GLU A 1 381 ? 11.611 -11.998 -12.723 1.00 87.75 381 GLU A O 1
ATOM 2955 N N . ALA A 1 382 ? 9.907 -11.503 -14.093 1.00 92.56 382 ALA A N 1
ATOM 2956 C CA . ALA A 1 382 ? 10.509 -10.240 -14.528 1.00 92.56 382 ALA A CA 1
ATOM 2957 C C . ALA A 1 382 ? 10.578 -9.153 -13.433 1.00 92.56 382 ALA A C 1
ATOM 2959 O O . ALA A 1 382 ? 11.227 -8.132 -13.644 1.00 92.56 382 ALA A O 1
ATOM 2960 N N . VAL A 1 383 ? 10.017 -9.366 -12.230 1.00 93.19 383 VAL A N 1
ATOM 2961 C CA . VAL A 1 383 ? 10.283 -8.471 -11.081 1.00 93.19 383 VAL A CA 1
ATOM 2962 C C . VAL A 1 383 ? 11.777 -8.467 -10.738 1.00 93.19 383 VAL A C 1
ATOM 2964 O O . VAL A 1 383 ? 12.314 -7.420 -10.372 1.00 93.19 383 VAL A O 1
ATOM 2967 N N . GLY A 1 384 ? 12.465 -9.602 -10.914 1.00 91.44 384 GLY A N 1
ATOM 2968 C CA . GLY A 1 384 ? 13.918 -9.695 -10.750 1.00 91.44 384 GLY A CA 1
ATOM 2969 C C . GLY A 1 384 ? 14.691 -8.854 -11.771 1.00 91.44 384 GLY A C 1
ATOM 2970 O O . GLY A 1 384 ? 15.726 -8.293 -11.434 1.00 91.44 384 GLY A O 1
ATOM 2971 N N . LEU A 1 385 ? 14.158 -8.677 -12.985 1.00 93.88 385 LEU A N 1
ATOM 2972 C CA . LEU A 1 385 ? 14.765 -7.798 -13.991 1.00 93.88 385 LEU A CA 1
ATOM 2973 C C . LEU A 1 385 ? 14.651 -6.326 -13.587 1.00 93.88 385 LEU A C 1
ATOM 2975 O O . LEU A 1 385 ? 15.610 -5.572 -13.717 1.00 93.88 385 LEU A O 1
ATOM 2979 N N . ILE A 1 386 ? 13.520 -5.925 -12.999 1.00 95.00 386 ILE A N 1
ATOM 2980 C CA . ILE A 1 386 ? 13.326 -4.565 -12.467 1.00 95.00 386 ILE A CA 1
ATOM 2981 C C . ILE A 1 386 ? 14.310 -4.276 -11.315 1.00 95.00 386 ILE A C 1
ATOM 2983 O O . ILE A 1 386 ? 14.699 -3.132 -11.103 1.00 95.00 386 ILE A O 1
ATOM 2987 N N . GLN A 1 387 ? 14.781 -5.291 -10.582 1.00 92.06 387 GLN A N 1
ATOM 2988 C CA . GLN A 1 387 ? 15.817 -5.087 -9.558 1.00 92.06 387 GLN A CA 1
ATOM 2989 C C . GLN A 1 387 ? 17.168 -4.657 -10.155 1.00 92.06 387 GLN A C 1
ATOM 2991 O O . GLN A 1 387 ? 17.907 -3.930 -9.492 1.00 92.06 387 GLN A O 1
ATOM 2996 N N . GLU A 1 388 ? 17.475 -5.013 -11.411 1.00 93.38 388 GLU A N 1
ATOM 2997 C CA . GLU A 1 388 ? 18.703 -4.570 -12.096 1.00 93.38 388 GLU A CA 1
ATOM 2998 C C . GLU A 1 388 ? 18.782 -3.035 -12.198 1.00 93.38 388 GLU A C 1
ATOM 3000 O O . GLU A 1 388 ? 19.879 -2.473 -12.234 1.00 93.38 388 GLU A O 1
ATOM 3005 N N . VAL A 1 389 ? 17.632 -2.343 -12.182 1.00 93.81 389 VAL A N 1
ATOM 3006 C CA . VAL A 1 389 ? 17.555 -0.877 -12.274 1.00 93.81 389 VAL A CA 1
ATOM 3007 C C . VAL A 1 389 ? 17.422 -0.162 -10.935 1.00 93.81 389 VAL A C 1
ATOM 3009 O O . VAL A 1 389 ? 17.460 1.065 -10.920 1.00 93.81 389 VAL A O 1
ATOM 3012 N N . ASP A 1 390 ? 17.323 -0.864 -9.800 1.00 91.62 390 ASP A N 1
ATOM 3013 C CA . ASP A 1 390 ? 17.015 -0.233 -8.503 1.00 91.62 390 ASP A CA 1
ATOM 3014 C C . ASP A 1 390 ? 18.023 0.868 -8.126 1.00 91.62 390 ASP A C 1
ATOM 3016 O O . ASP A 1 390 ? 17.635 1.971 -7.731 1.00 91.62 390 ASP A O 1
ATOM 3020 N N . ARG A 1 391 ? 19.326 0.617 -8.321 1.00 90.69 391 ARG A N 1
ATOM 3021 C CA . ARG A 1 391 ? 20.378 1.611 -8.041 1.00 90.69 391 ARG A CA 1
ATOM 3022 C C . ARG A 1 391 ? 20.264 2.842 -8.942 1.00 90.69 391 ARG A C 1
ATOM 3024 O O . ARG A 1 391 ? 20.510 3.962 -8.490 1.00 90.69 391 ARG A O 1
ATOM 3031 N N . TRP A 1 392 ? 19.929 2.632 -10.213 1.00 93.50 392 TRP A N 1
ATOM 3032 C CA . TRP A 1 392 ? 19.743 3.714 -11.173 1.00 93.50 392 TRP A CA 1
ATOM 3033 C C . TRP A 1 392 ? 18.487 4.526 -10.834 1.00 93.50 392 TRP A C 1
ATOM 3035 O O . TRP A 1 392 ? 18.559 5.753 -10.753 1.00 93.50 392 TRP A O 1
ATOM 3045 N N . LEU A 1 393 ? 17.383 3.849 -10.507 1.00 92.69 393 LEU A N 1
ATOM 3046 C CA . LEU A 1 393 ? 16.105 4.452 -10.135 1.00 92.69 393 LEU A CA 1
ATOM 3047 C C . LEU A 1 393 ? 16.212 5.284 -8.849 1.00 92.69 393 LEU A C 1
ATOM 3049 O O . LEU A 1 393 ? 15.646 6.371 -8.773 1.00 92.69 393 LEU A O 1
ATOM 3053 N N . ASP A 1 394 ? 16.996 4.845 -7.862 1.00 90.38 394 ASP A N 1
ATOM 3054 C CA . ASP A 1 394 ? 17.299 5.645 -6.665 1.00 90.38 394 ASP A CA 1
ATOM 3055 C C . ASP A 1 394 ? 18.115 6.917 -7.001 1.00 90.38 394 ASP A C 1
ATOM 3057 O O . ASP A 1 394 ? 17.982 7.956 -6.345 1.00 90.38 394 ASP A O 1
ATOM 3061 N N . GLY A 1 395 ? 18.959 6.878 -8.038 1.00 91.31 395 GLY A N 1
ATOM 3062 C CA . GLY A 1 395 ? 19.591 8.067 -8.621 1.00 91.31 395 GLY A CA 1
ATOM 3063 C C . GLY A 1 395 ? 18.579 8.982 -9.307 1.00 91.31 395 GLY A C 1
ATOM 3064 O O . GLY A 1 395 ? 18.539 10.180 -9.018 1.00 91.31 395 GLY A O 1
ATOM 3065 N N . PHE A 1 396 ? 17.718 8.410 -10.146 1.00 93.38 396 PHE A N 1
ATOM 3066 C CA . PHE A 1 396 ? 16.703 9.140 -10.898 1.00 93.38 396 PHE A CA 1
ATOM 3067 C C . PHE A 1 396 ? 15.680 9.827 -9.984 1.00 93.38 396 PHE A C 1
ATOM 3069 O O . PHE A 1 396 ? 15.407 11.011 -10.151 1.00 93.38 396 PHE A O 1
ATOM 3076 N N . ARG A 1 397 ? 15.216 9.156 -8.923 1.00 90.81 397 ARG A N 1
ATOM 3077 C CA . ARG A 1 397 ? 14.336 9.734 -7.889 1.00 90.81 397 ARG A CA 1
ATOM 3078 C C . ARG A 1 397 ? 14.928 10.971 -7.212 1.00 90.81 397 ARG A C 1
ATOM 3080 O O . ARG A 1 397 ? 14.192 11.882 -6.847 1.00 90.81 397 ARG A O 1
ATOM 3087 N N . ARG A 1 398 ? 16.255 11.034 -7.047 1.00 89.50 398 ARG A N 1
ATOM 3088 C CA . ARG A 1 398 ? 16.934 12.227 -6.504 1.00 89.50 398 ARG A CA 1
ATOM 3089 C C . ARG A 1 398 ? 16.978 13.375 -7.512 1.00 89.50 398 ARG A C 1
ATOM 3091 O O . ARG A 1 398 ? 16.965 14.535 -7.097 1.00 89.50 398 ARG A O 1
ATOM 3098 N N . ILE A 1 399 ? 17.035 13.070 -8.808 1.00 89.75 399 ILE A N 1
ATOM 3099 C CA . ILE A 1 399 ? 16.927 14.067 -9.882 1.00 89.75 399 ILE A CA 1
ATOM 3100 C C . ILE A 1 399 ? 15.490 14.580 -9.968 1.00 89.75 399 ILE A C 1
ATOM 3102 O O . ILE A 1 399 ? 15.296 15.789 -9.939 1.00 89.75 399 ILE A O 1
ATOM 3106 N N . ALA A 1 400 ? 14.505 13.682 -9.961 1.00 89.75 400 ALA A N 1
ATOM 3107 C CA . ALA A 1 400 ? 13.068 13.952 -10.012 1.00 89.75 400 ALA A CA 1
ATOM 3108 C C . ALA A 1 400 ? 12.459 14.391 -8.660 1.00 89.75 400 ALA A C 1
ATOM 3110 O O . ALA A 1 400 ? 11.286 14.146 -8.394 1.00 89.75 400 ALA A O 1
ATOM 3111 N N . GLY A 1 401 ? 13.254 15.015 -7.782 1.00 84.50 401 GLY A N 1
ATOM 3112 C CA . GLY A 1 401 ? 12.777 15.507 -6.486 1.00 84.50 401 GLY A CA 1
ATOM 3113 C C . GLY A 1 401 ? 11.728 16.632 -6.600 1.00 84.50 401 GLY A C 1
ATOM 3114 O O . GLY A 1 401 ? 11.400 17.063 -7.704 1.00 84.50 401 GLY A O 1
ATOM 3115 N N . PRO A 1 402 ? 11.231 17.166 -5.470 1.00 78.69 402 PRO A N 1
ATOM 3116 C CA . PRO A 1 402 ? 10.149 18.161 -5.456 1.00 78.69 402 PRO A CA 1
ATOM 3117 C C . PRO A 1 402 ? 10.407 19.398 -6.331 1.00 78.69 402 PRO A C 1
ATOM 3119 O O . PRO A 1 402 ? 9.509 19.823 -7.055 1.00 78.69 402 PRO A O 1
ATOM 3122 N N . ASP A 1 403 ? 11.646 19.905 -6.333 1.00 81.88 403 ASP A N 1
ATOM 3123 C CA . ASP A 1 403 ? 12.071 21.092 -7.099 1.00 81.88 403 ASP A CA 1
ATOM 3124 C C . ASP A 1 403 ? 12.507 20.776 -8.541 1.00 81.88 403 ASP A C 1
ATOM 3126 O O . ASP A 1 403 ? 13.085 21.620 -9.228 1.00 81.88 403 ASP A O 1
ATOM 3130 N N . ALA A 1 404 ? 12.330 19.535 -8.994 1.00 84.50 404 ALA A N 1
ATOM 3131 C CA . ALA A 1 404 ? 12.725 19.129 -10.333 1.00 84.50 404 ALA A CA 1
ATOM 3132 C C . ALA A 1 404 ? 11.765 19.677 -11.398 1.00 84.50 404 ALA A C 1
ATOM 3134 O O . ALA A 1 404 ? 10.565 19.839 -11.171 1.00 84.50 404 ALA A O 1
ATOM 3135 N N . SER A 1 405 ? 12.289 19.890 -12.608 1.00 87.50 405 SER A N 1
ATOM 3136 C CA . SER A 1 405 ? 11.472 20.217 -13.779 1.00 87.50 405 SER A CA 1
ATOM 3137 C C . SER A 1 405 ? 10.420 19.136 -14.039 1.00 87.50 405 SER A C 1
ATOM 3139 O O . SER A 1 405 ? 10.718 17.946 -13.907 1.00 87.50 405 SER A O 1
ATOM 3141 N N . ALA A 1 406 ? 9.232 19.542 -14.497 1.00 88.88 406 ALA A N 1
ATOM 3142 C CA . ALA A 1 406 ? 8.075 18.659 -14.670 1.00 88.88 406 ALA A CA 1
ATOM 3143 C C . ALA A 1 406 ? 8.382 17.377 -15.463 1.00 88.88 406 ALA A C 1
ATOM 3145 O O . ALA A 1 406 ? 7.950 16.307 -15.050 1.00 88.88 406 ALA A O 1
ATOM 3146 N N . ARG A 1 407 ? 9.211 17.457 -16.513 1.00 89.88 407 ARG A N 1
ATOM 3147 C CA . ARG A 1 407 ? 9.625 16.307 -17.337 1.00 89.88 407 ARG A CA 1
ATOM 3148 C C . ARG A 1 407 ? 10.232 15.141 -16.543 1.00 89.88 407 ARG A C 1
ATOM 3150 O O . ARG A 1 407 ? 9.885 13.996 -16.792 1.00 89.88 407 ARG A O 1
ATOM 3157 N N . PHE A 1 408 ? 11.059 15.415 -15.527 1.00 91.69 408 PHE A N 1
ATOM 3158 C CA . PHE A 1 408 ? 11.655 14.360 -14.695 1.00 91.69 408 PHE A CA 1
ATOM 3159 C C . PHE A 1 408 ? 10.631 13.730 -13.750 1.00 91.69 408 PHE A C 1
ATOM 3161 O O . PHE A 1 408 ? 10.665 12.521 -13.533 1.00 91.69 408 PHE A O 1
ATOM 3168 N N . ARG A 1 409 ? 9.705 14.532 -13.208 1.00 90.25 409 ARG A N 1
ATOM 3169 C CA . ARG A 1 409 ? 8.611 14.025 -12.363 1.00 90.25 409 ARG A CA 1
ATOM 3170 C C . ARG A 1 409 ? 7.636 13.173 -13.176 1.00 90.25 409 ARG A C 1
ATOM 3172 O O . ARG A 1 409 ? 7.297 12.076 -12.751 1.00 90.25 409 ARG A O 1
ATOM 3179 N N . MET A 1 410 ? 7.283 13.623 -14.381 1.00 90.31 410 MET A N 1
ATOM 3180 C CA . MET A 1 410 ? 6.447 12.868 -15.319 1.00 90.31 410 MET A CA 1
ATOM 3181 C C . MET A 1 410 ? 7.103 11.546 -15.726 1.00 90.31 410 MET A C 1
ATOM 3183 O O . MET A 1 410 ? 6.463 10.505 -15.631 1.00 90.31 410 MET A O 1
ATOM 3187 N N . ALA A 1 411 ? 8.384 11.561 -16.104 1.00 94.00 411 ALA A N 1
ATOM 3188 C CA . ALA A 1 411 ? 9.116 10.344 -16.449 1.00 94.00 411 ALA A CA 1
ATOM 3189 C C . ALA A 1 411 ? 9.215 9.365 -15.262 1.00 94.00 411 ALA A C 1
ATOM 3191 O O . ALA A 1 411 ? 9.059 8.158 -15.441 1.00 94.00 411 ALA A O 1
ATOM 3192 N N . LEU A 1 412 ? 9.409 9.863 -14.032 1.00 93.56 412 LEU A N 1
ATOM 3193 C CA . LEU A 1 412 ? 9.397 9.012 -12.836 1.00 93.56 412 LEU A CA 1
ATOM 3194 C C . LEU A 1 412 ? 8.014 8.392 -12.614 1.00 93.56 412 LEU A C 1
ATOM 3196 O O . LEU A 1 412 ? 7.927 7.192 -12.369 1.00 93.56 412 LEU A O 1
ATOM 3200 N N . SER A 1 413 ? 6.952 9.189 -12.732 1.00 91.56 413 SER A N 1
ATOM 3201 C CA . SER A 1 413 ? 5.569 8.721 -12.598 1.00 91.56 413 SER A CA 1
ATOM 3202 C C . SER A 1 413 ? 5.221 7.656 -13.647 1.00 91.56 413 SER A C 1
ATOM 3204 O O . SER A 1 413 ? 4.609 6.642 -13.313 1.00 91.56 413 SER A O 1
ATOM 3206 N N . GLN A 1 414 ? 5.690 7.814 -14.890 1.00 94.25 414 GLN A N 1
ATOM 3207 C CA . GLN A 1 414 ? 5.533 6.810 -15.948 1.00 94.25 414 GLN A CA 1
ATOM 3208 C C . GLN A 1 414 ? 6.249 5.496 -15.614 1.00 94.25 414 GLN A C 1
ATOM 3210 O O . GLN A 1 414 ? 5.655 4.430 -15.770 1.00 94.25 414 GLN A O 1
ATOM 3215 N N . ILE A 1 415 ? 7.488 5.551 -15.106 1.00 96.19 415 ILE A N 1
ATOM 3216 C CA . ILE A 1 415 ? 8.208 4.350 -14.651 1.00 96.19 415 ILE A CA 1
ATOM 3217 C C . ILE A 1 415 ? 7.449 3.678 -13.503 1.00 96.19 415 ILE A C 1
ATOM 3219 O O . ILE A 1 415 ? 7.218 2.472 -13.538 1.00 96.19 415 ILE A O 1
ATOM 3223 N N . GLU A 1 416 ? 7.067 4.443 -12.478 1.00 94.69 416 GLU A N 1
ATOM 3224 C CA . GLU A 1 416 ? 6.397 3.914 -11.287 1.00 94.69 416 GLU A CA 1
ATOM 3225 C C . GLU A 1 416 ? 5.033 3.299 -11.633 1.00 94.69 416 GLU A C 1
ATOM 3227 O O . GLU A 1 416 ? 4.721 2.215 -11.138 1.00 94.69 416 GLU A O 1
ATOM 3232 N N . SER A 1 417 ? 4.280 3.914 -12.549 1.00 94.62 417 SER A N 1
ATOM 3233 C CA . SER A 1 417 ? 3.010 3.383 -13.062 1.00 94.62 417 SER A CA 1
ATOM 3234 C C . SER A 1 417 ? 3.208 2.106 -13.880 1.00 94.62 417 SER A C 1
ATOM 3236 O O . SER A 1 417 ? 2.559 1.104 -13.597 1.00 94.62 417 SER A O 1
ATOM 3238 N N . ALA A 1 418 ? 4.161 2.083 -14.820 1.00 96.50 418 ALA A N 1
ATOM 3239 C CA . ALA A 1 418 ? 4.434 0.895 -15.633 1.00 96.50 418 ALA A CA 1
ATOM 3240 C C . ALA A 1 418 ? 4.899 -0.299 -14.779 1.00 96.50 418 ALA A C 1
ATOM 3242 O O . ALA A 1 418 ? 4.475 -1.436 -14.994 1.00 96.50 418 ALA A O 1
ATOM 3243 N N . VAL A 1 419 ? 5.744 -0.050 -13.770 1.00 97.12 419 VAL A N 1
ATOM 3244 C CA . VAL A 1 419 ? 6.177 -1.087 -12.819 1.00 97.12 419 VAL A CA 1
ATOM 3245 C C . VAL A 1 419 ? 4.988 -1.601 -12.015 1.00 97.12 419 VAL A C 1
ATOM 3247 O O . VAL A 1 419 ? 4.854 -2.813 -11.831 1.00 97.12 419 VAL A O 1
ATOM 3250 N N . PHE A 1 420 ? 4.127 -0.700 -11.543 1.00 95.38 420 PHE A N 1
ATOM 3251 C CA . PHE A 1 420 ? 2.937 -1.056 -10.781 1.00 95.38 420 PHE A CA 1
ATOM 3252 C C . PHE A 1 420 ? 1.962 -1.909 -11.614 1.00 95.38 420 PHE A C 1
ATOM 3254 O O . PHE A 1 420 ? 1.526 -2.966 -11.149 1.00 95.38 420 PHE A O 1
ATOM 3261 N N . ASP A 1 421 ? 1.709 -1.531 -12.869 1.00 95.50 421 ASP A N 1
ATOM 3262 C CA . ASP A 1 421 ? 0.858 -2.280 -13.801 1.00 95.50 421 ASP A CA 1
ATOM 3263 C C . ASP A 1 421 ? 1.429 -3.666 -14.116 1.00 95.50 421 ASP A C 1
ATOM 3265 O O . ASP A 1 421 ? 0.706 -4.666 -14.049 1.00 95.50 421 ASP A O 1
ATOM 3269 N N . TYR A 1 422 ? 2.742 -3.777 -14.352 1.00 96.94 422 TYR A N 1
ATOM 3270 C CA . TYR A 1 422 ? 3.386 -5.084 -14.511 1.00 96.94 422 TYR A CA 1
ATOM 3271 C C . TYR A 1 422 ? 3.255 -5.946 -13.253 1.00 96.94 422 TYR A C 1
ATOM 3273 O O . TYR A 1 422 ? 3.033 -7.155 -13.350 1.00 96.94 422 TYR A O 1
ATOM 3281 N N . CYS A 1 423 ? 3.346 -5.359 -12.059 1.00 96.62 423 CYS A N 1
ATOM 3282 C CA . CYS A 1 423 ? 3.146 -6.098 -10.813 1.00 96.62 423 CYS A CA 1
ATOM 3283 C C . CYS A 1 423 ? 1.694 -6.570 -10.643 1.00 96.62 423 CYS A C 1
ATOM 3285 O O . CYS A 1 423 ? 1.466 -7.611 -10.026 1.00 96.62 423 CYS A O 1
ATOM 3287 N N . ARG A 1 424 ? 0.724 -5.856 -11.226 1.00 94.38 424 ARG A N 1
ATOM 3288 C CA . ARG A 1 424 ? -0.707 -6.170 -11.150 1.00 94.38 424 ARG A CA 1
ATOM 3289 C C . ARG A 1 424 ? -1.180 -7.171 -12.198 1.00 94.38 424 ARG A C 1
ATOM 3291 O O . ARG A 1 424 ? -1.822 -8.161 -11.850 1.00 94.38 424 ARG A O 1
ATOM 3298 N N . TYR A 1 425 ? -0.832 -6.978 -13.470 1.00 94.75 425 TYR A N 1
ATOM 3299 C CA . TYR A 1 425 ? -1.347 -7.781 -14.594 1.00 94.75 425 TYR A CA 1
ATOM 3300 C C . TYR A 1 425 ? -0.345 -8.811 -15.115 1.00 94.75 425 TYR A C 1
ATOM 3302 O O . TYR A 1 425 ? -0.682 -9.985 -15.224 1.00 94.75 425 TYR A O 1
ATOM 3310 N N . GLY A 1 426 ? 0.919 -8.410 -15.278 1.00 94.12 426 GLY A N 1
ATOM 3311 C CA . GLY A 1 426 ? 2.036 -9.350 -15.469 1.00 94.12 426 GLY A CA 1
ATOM 3312 C C . GLY A 1 426 ? 2.115 -9.848 -16.895 1.00 94.12 426 GLY A C 1
ATOM 3313 O O . GLY A 1 426 ? 2.663 -10.917 -17.161 1.00 94.12 426 GLY A O 1
ATOM 3314 N N . ARG A 1 427 ? 1.527 -9.073 -17.802 1.00 94.19 427 ARG A N 1
ATOM 3315 C CA . ARG A 1 427 ? 1.529 -9.324 -19.227 1.00 94.19 427 ARG A CA 1
ATOM 3316 C C . ARG A 1 427 ? 2.871 -8.877 -19.784 1.00 94.19 427 ARG A C 1
ATOM 3318 O O . ARG A 1 427 ? 3.570 -8.030 -19.222 1.00 94.19 427 ARG A O 1
ATOM 3325 N N . ARG A 1 428 ? 3.213 -9.434 -20.940 1.00 93.50 428 ARG A N 1
ATOM 3326 C CA . ARG A 1 428 ? 4.441 -9.081 -21.651 1.00 93.50 428 ARG A CA 1
ATOM 3327 C C . ARG A 1 428 ? 4.483 -7.605 -22.061 1.00 93.50 428 ARG A C 1
ATOM 3329 O O . ARG A 1 428 ? 5.529 -6.972 -21.974 1.00 93.50 428 ARG A O 1
ATOM 3336 N N . GLU A 1 429 ? 3.340 -7.057 -22.457 1.00 95.12 429 GLU A N 1
ATOM 3337 C CA . GLU A 1 429 ? 3.212 -5.633 -22.776 1.00 95.12 429 GLU A CA 1
ATOM 3338 C C . GLU A 1 429 ? 3.550 -4.736 -21.579 1.00 95.12 429 GLU A C 1
ATOM 3340 O O . GLU A 1 429 ? 4.196 -3.709 -21.753 1.00 95.12 429 GLU A O 1
ATOM 3345 N N . ASP A 1 430 ? 3.207 -5.148 -20.353 1.00 96.31 430 ASP A N 1
ATOM 3346 C CA . ASP A 1 430 ? 3.456 -4.332 -19.165 1.00 96.31 430 ASP A CA 1
ATOM 3347 C C . ASP A 1 430 ? 4.966 -4.222 -18.881 1.00 96.31 430 ASP A C 1
ATOM 3349 O O . ASP A 1 430 ? 5.468 -3.135 -18.605 1.00 96.31 430 ASP A O 1
ATOM 3353 N N . ILE A 1 431 ? 5.723 -5.324 -18.999 1.00 97.00 431 ILE A N 1
ATOM 3354 C CA . ILE A 1 431 ? 7.187 -5.287 -18.814 1.00 97.00 431 ILE A CA 1
ATOM 3355 C C . ILE A 1 431 ? 7.894 -4.557 -19.964 1.00 97.00 431 ILE A C 1
ATOM 3357 O O . ILE A 1 431 ? 8.894 -3.874 -19.736 1.00 97.00 431 ILE A O 1
ATOM 3361 N N . LEU A 1 432 ? 7.365 -4.639 -21.187 1.00 97.31 432 LEU A N 1
ATOM 3362 C CA . LEU A 1 432 ? 7.848 -3.829 -22.303 1.00 97.31 432 LEU A CA 1
ATOM 3363 C C . LEU A 1 432 ? 7.611 -2.333 -22.040 1.00 97.31 432 LEU A C 1
ATOM 3365 O O . LEU A 1 432 ? 8.518 -1.528 -22.246 1.00 97.31 432 LEU A O 1
ATOM 3369 N N . ASN A 1 433 ? 6.449 -1.963 -21.499 1.00 97.69 433 ASN A N 1
ATOM 3370 C CA . ASN A 1 433 ? 6.147 -0.586 -21.108 1.00 97.69 433 ASN A CA 1
ATOM 3371 C C . ASN A 1 433 ? 7.090 -0.072 -20.011 1.00 97.69 433 ASN A C 1
ATOM 3373 O O . ASN A 1 433 ? 7.481 1.093 -20.059 1.00 97.69 433 ASN A O 1
ATOM 3377 N N . VAL A 1 434 ? 7.532 -0.928 -19.078 1.00 98.00 434 VAL A N 1
ATOM 3378 C CA . VAL A 1 434 ? 8.596 -0.569 -18.119 1.00 98.00 434 VAL A CA 1
ATOM 3379 C C . VAL A 1 434 ? 9.887 -0.209 -18.855 1.00 98.00 434 VAL A C 1
ATOM 3381 O O . VAL A 1 434 ? 10.479 0.832 -18.572 1.00 98.00 434 VAL A O 1
ATOM 3384 N N . LEU A 1 435 ? 10.320 -1.034 -19.815 1.00 97.69 435 LEU A N 1
ATOM 3385 C CA . LEU A 1 435 ? 11.546 -0.780 -20.577 1.00 97.69 435 LEU A CA 1
ATOM 3386 C C . LEU A 1 435 ? 11.448 0.511 -21.410 1.00 97.69 435 LEU A C 1
ATOM 3388 O O . LEU A 1 435 ? 12.399 1.291 -21.450 1.00 97.69 435 LEU A O 1
ATOM 3392 N N . ILE A 1 436 ? 10.290 0.771 -22.020 1.00 97.81 436 ILE A N 1
ATOM 3393 C CA . ILE A 1 436 ? 10.023 2.009 -22.765 1.00 97.81 436 ILE A CA 1
ATOM 3394 C C . ILE A 1 436 ? 10.057 3.226 -21.831 1.00 97.81 436 ILE A C 1
ATOM 3396 O O . ILE A 1 436 ? 10.719 4.211 -22.148 1.00 97.81 436 ILE A O 1
ATOM 3400 N N . ALA A 1 437 ? 9.416 3.159 -20.660 1.00 97.81 437 ALA A N 1
ATOM 3401 C CA . ALA A 1 437 ? 9.420 4.258 -19.692 1.00 97.81 437 ALA A CA 1
ATOM 3402 C C . ALA A 1 437 ? 10.839 4.578 -19.182 1.00 97.81 437 ALA A C 1
ATOM 3404 O O . ALA A 1 437 ? 11.196 5.747 -19.015 1.00 97.81 437 ALA A O 1
ATOM 3405 N N . LEU A 1 438 ? 11.680 3.554 -18.988 1.00 97.44 438 LEU A N 1
ATOM 3406 C CA . LEU A 1 438 ? 13.100 3.736 -18.670 1.00 97.44 438 LEU A CA 1
ATOM 3407 C C . LEU A 1 438 ? 13.851 4.460 -19.799 1.00 97.44 438 LEU A C 1
ATOM 3409 O O . LEU A 1 438 ? 14.689 5.315 -19.517 1.00 97.44 438 LEU A O 1
ATOM 3413 N N . ALA A 1 439 ? 13.534 4.158 -21.059 1.00 96.06 439 ALA A N 1
ATOM 3414 C CA . ALA A 1 439 ? 14.133 4.808 -22.226 1.00 96.06 439 ALA A CA 1
ATOM 3415 C C . ALA A 1 439 ? 13.766 6.290 -22.315 1.00 96.06 439 ALA A C 1
ATOM 3417 O O . ALA A 1 439 ? 14.642 7.130 -22.514 1.00 96.06 439 ALA A O 1
ATOM 3418 N N . THR A 1 440 ? 12.494 6.621 -22.088 1.00 94.88 440 THR A N 1
ATOM 3419 C CA . THR A 1 440 ? 12.024 8.011 -22.028 1.00 94.88 440 THR A CA 1
ATOM 3420 C C . THR A 1 440 ? 12.730 8.784 -20.913 1.00 94.88 440 THR A C 1
ATOM 3422 O O . THR A 1 440 ? 13.209 9.896 -21.122 1.00 94.88 440 THR A O 1
ATOM 3425 N N . ALA A 1 441 ? 12.877 8.184 -19.730 1.00 95.25 441 ALA A N 1
ATOM 3426 C CA . ALA A 1 441 ? 13.611 8.808 -18.633 1.00 95.25 441 ALA A CA 1
ATOM 3427 C C . ALA A 1 441 ? 15.109 8.991 -18.941 1.00 95.25 441 ALA A C 1
ATOM 3429 O O . ALA A 1 441 ? 15.689 10.020 -18.591 1.00 95.25 441 ALA A O 1
ATOM 3430 N N . GLN A 1 442 ? 15.735 8.017 -19.607 1.00 93.88 442 GLN A N 1
ATOM 3431 C CA . GLN A 1 442 ? 17.123 8.094 -20.066 1.00 93.88 442 GLN A CA 1
ATOM 3432 C C . GLN A 1 442 ? 17.323 9.234 -21.080 1.00 93.88 442 GLN A C 1
ATOM 3434 O O . GLN A 1 442 ? 18.297 9.979 -20.968 1.00 93.88 442 GLN A O 1
ATOM 3439 N N . GLU A 1 443 ? 16.393 9.420 -22.018 1.00 92.00 443 GLU A N 1
ATOM 3440 C CA . GLU A 1 443 ? 16.419 10.531 -22.975 1.00 92.00 443 GLU A CA 1
ATOM 3441 C C . GLU A 1 443 ? 16.351 11.893 -22.266 1.00 92.00 443 GLU A C 1
ATOM 3443 O O . GLU A 1 443 ? 17.135 12.797 -22.564 1.00 92.00 443 GLU A O 1
ATOM 3448 N N . GLU A 1 444 ? 15.495 12.027 -21.250 1.00 92.19 444 GLU A N 1
ATOM 3449 C CA . GLU A 1 444 ? 15.433 13.249 -20.441 1.00 92.19 444 GLU A CA 1
ATOM 3450 C C . GLU A 1 444 ? 16.743 13.521 -19.682 1.00 92.19 444 GLU A C 1
ATOM 3452 O O . GLU A 1 444 ? 17.161 14.678 -19.547 1.00 92.19 444 GLU A O 1
ATOM 3457 N N . LEU A 1 445 ? 17.424 12.471 -19.202 1.00 91.88 445 LEU A N 1
ATOM 3458 C CA . LEU A 1 445 ? 18.736 12.601 -18.557 1.00 91.88 445 LEU A CA 1
ATOM 3459 C C . LEU A 1 445 ? 19.840 12.996 -19.534 1.00 91.88 445 LEU A C 1
ATOM 3461 O O . LEU A 1 445 ? 20.761 13.710 -19.127 1.00 91.88 445 LEU A O 1
ATOM 3465 N N . ALA A 1 446 ? 19.757 12.562 -20.793 1.00 90.19 446 ALA A N 1
ATOM 3466 C CA . ALA A 1 446 ? 20.757 12.873 -21.809 1.00 90.19 446 ALA A CA 1
ATOM 3467 C C . ALA A 1 446 ? 20.899 14.381 -22.032 1.00 90.19 446 ALA A C 1
ATOM 3469 O O . ALA A 1 446 ? 22.010 14.877 -22.207 1.00 90.19 446 ALA A O 1
ATOM 3470 N N . VAL A 1 447 ? 19.800 15.129 -21.901 1.00 86.75 447 VAL A N 1
ATOM 3471 C CA . VAL A 1 447 ? 19.794 16.597 -22.006 1.00 86.75 447 VAL A CA 1
ATOM 3472 C C . VAL A 1 447 ? 20.645 17.266 -20.918 1.00 86.75 447 VAL A C 1
ATOM 3474 O O . VAL A 1 447 ? 21.196 18.340 -21.140 1.00 86.75 447 VAL A O 1
ATOM 3477 N N . THR A 1 448 ? 20.751 16.669 -19.727 1.00 87.19 448 THR A N 1
ATOM 3478 C CA . THR A 1 448 ? 21.468 17.262 -18.580 1.00 87.19 448 THR A CA 1
ATOM 3479 C C . THR A 1 448 ? 22.758 16.528 -18.218 1.00 87.19 448 THR A C 1
ATOM 3481 O O . THR A 1 448 ? 23.424 16.902 -17.247 1.00 87.19 448 THR A O 1
ATOM 3484 N N . GLY A 1 449 ? 23.110 15.464 -18.946 1.00 86.44 449 GLY A N 1
ATOM 3485 C CA . GLY A 1 449 ? 24.196 14.554 -18.577 1.00 86.44 449 GLY A CA 1
ATOM 3486 C C . GLY A 1 449 ? 23.994 13.934 -17.188 1.00 86.44 449 GLY A C 1
ATOM 3487 O O . GLY A 1 449 ? 24.951 13.786 -16.425 1.00 86.44 449 GLY A O 1
ATOM 3488 N N . GLY A 1 450 ? 22.738 13.681 -16.800 1.00 83.62 450 GLY A N 1
ATOM 3489 C CA . GLY A 1 450 ? 22.381 13.096 -15.504 1.00 83.62 450 GLY A CA 1
ATOM 3490 C C . GLY A 1 450 ? 22.744 13.940 -14.275 1.00 83.62 450 GLY A C 1
ATOM 3491 O O . GLY A 1 450 ? 22.900 13.405 -13.166 1.00 83.62 450 GLY A O 1
ATOM 3492 N N . LYS A 1 451 ? 22.917 15.254 -14.455 1.00 83.69 451 LYS A N 1
ATOM 3493 C CA . LYS A 1 451 ? 23.316 16.188 -13.395 1.00 83.69 451 LYS A CA 1
ATOM 3494 C C . LYS A 1 451 ? 22.117 16.826 -12.691 1.00 83.69 451 LYS A C 1
ATOM 3496 O O . LYS A 1 451 ? 21.100 17.137 -13.308 1.00 83.69 451 LYS A O 1
ATOM 3501 N N . ARG A 1 452 ? 22.286 17.106 -11.394 1.00 80.00 452 ARG A N 1
ATOM 3502 C CA . ARG A 1 452 ? 21.488 18.083 -10.632 1.00 80.00 452 ARG A CA 1
ATOM 3503 C C . ARG A 1 452 ? 22.456 19.080 -9.995 1.00 80.00 452 ARG A C 1
ATOM 3505 O O . ARG A 1 452 ? 23.255 18.709 -9.131 1.00 80.00 452 ARG A O 1
ATOM 3512 N N . GLY A 1 453 ? 22.428 20.328 -10.460 1.00 80.38 453 GLY A N 1
ATOM 3513 C CA . GLY A 1 453 ? 23.519 21.275 -10.210 1.00 80.38 453 GLY A CA 1
ATOM 3514 C C . GLY A 1 453 ? 24.834 20.747 -10.797 1.00 80.38 453 GLY A C 1
ATOM 3515 O O . GLY A 1 453 ? 24.849 20.226 -11.907 1.00 80.38 453 GLY A O 1
ATOM 3516 N N . ASN A 1 454 ? 25.924 20.802 -10.028 1.00 78.38 454 ASN A N 1
ATOM 3517 C CA . ASN A 1 454 ? 27.249 20.356 -10.488 1.00 78.38 454 ASN A CA 1
ATOM 3518 C C . ASN A 1 454 ? 27.533 18.861 -10.248 1.00 78.38 454 ASN A C 1
ATOM 3520 O O . ASN A 1 454 ? 28.622 18.386 -10.560 1.00 78.38 454 ASN A O 1
ATOM 3524 N N . LYS A 1 455 ? 26.589 18.106 -9.670 1.00 81.69 455 LYS A N 1
ATOM 3525 C CA . LYS A 1 455 ? 26.785 16.690 -9.323 1.00 81.69 455 LYS A CA 1
ATOM 3526 C C . LYS A 1 455 ? 26.061 15.787 -10.314 1.00 81.69 455 LYS A C 1
ATOM 3528 O O . LYS A 1 455 ? 24.855 15.932 -10.507 1.00 81.69 455 LYS A O 1
ATOM 3533 N N . VAL A 1 456 ? 26.780 14.815 -10.876 1.00 83.06 456 VAL A N 1
ATOM 3534 C CA . VAL A 1 456 ? 26.178 13.697 -11.616 1.00 83.06 456 VAL A CA 1
ATOM 3535 C C . VAL A 1 456 ? 25.534 12.762 -10.597 1.00 83.06 456 VAL A C 1
ATOM 3537 O O . VAL A 1 456 ? 26.223 12.178 -9.760 1.00 83.06 456 VAL A O 1
ATOM 3540 N N . LEU A 1 457 ? 24.207 12.662 -10.623 1.00 84.94 457 LEU A N 1
ATOM 3541 C CA . LEU A 1 457 ? 23.449 11.823 -9.687 1.00 84.94 457 LEU A CA 1
ATOM 3542 C C . LEU A 1 457 ? 23.008 10.499 -10.308 1.00 84.94 457 LEU A C 1
ATOM 3544 O O . LEU A 1 457 ? 22.730 9.551 -9.569 1.00 84.94 457 LEU A O 1
ATOM 3548 N N . CYS A 1 458 ? 22.942 10.441 -11.638 1.00 90.69 458 CYS A N 1
ATOM 3549 C CA . CYS A 1 458 ? 22.444 9.293 -12.377 1.00 90.69 458 CYS A CA 1
ATOM 3550 C C . CYS A 1 458 ? 23.304 9.068 -13.640 1.00 90.69 458 CYS A C 1
ATOM 3552 O O . CYS A 1 458 ? 23.313 9.928 -14.524 1.00 90.69 458 CYS A O 1
ATOM 3554 N N . PRO A 1 459 ? 24.081 7.971 -13.721 1.00 91.38 459 PRO A N 1
ATOM 3555 C CA . PRO A 1 459 ? 24.823 7.624 -14.935 1.00 91.38 459 PRO A CA 1
ATOM 3556 C C . PRO A 1 459 ? 23.867 7.141 -16.045 1.00 91.38 459 PRO A C 1
ATOM 3558 O O . PRO A 1 459 ? 22.707 6.839 -15.745 1.00 91.38 459 PRO A O 1
ATOM 3561 N N . PRO A 1 460 ? 24.328 7.022 -17.304 1.00 93.12 460 PRO A N 1
ATOM 3562 C CA . PRO A 1 460 ? 23.529 6.404 -18.357 1.00 93.12 460 PRO A CA 1
ATOM 3563 C C . PRO A 1 460 ? 23.121 4.977 -17.982 1.00 93.12 460 PRO A C 1
ATOM 3565 O O . PRO A 1 460 ? 23.944 4.187 -17.507 1.00 93.12 460 PRO A O 1
ATOM 3568 N N . LEU A 1 461 ? 21.860 4.625 -18.222 1.00 91.81 461 LEU A N 1
ATOM 3569 C CA . LEU A 1 461 ? 21.380 3.260 -18.032 1.00 91.81 461 LEU A CA 1
ATOM 3570 C C . LEU A 1 461 ? 21.809 2.389 -19.213 1.00 91.81 461 LEU A C 1
ATOM 3572 O O . LEU A 1 461 ? 21.331 2.599 -20.322 1.00 91.81 461 LEU A O 1
ATOM 3576 N N . GLY A 1 462 ? 22.693 1.411 -19.025 1.00 77.94 462 GLY A N 1
ATOM 3577 C CA . GLY A 1 462 ? 23.179 0.608 -20.159 1.00 77.94 462 GLY A CA 1
ATOM 3578 C C . GLY A 1 462 ? 23.793 -0.735 -19.806 1.00 77.94 462 GLY A C 1
ATOM 3579 O O . GLY A 1 462 ? 24.687 -1.208 -20.502 1.00 77.94 462 GLY A O 1
ATOM 3580 N N . THR A 1 463 ? 23.356 -1.313 -18.692 1.00 79.88 463 THR A N 1
ATOM 3581 C CA . THR A 1 463 ? 23.838 -2.604 -18.185 1.00 79.88 463 THR A CA 1
ATOM 3582 C C . THR A 1 463 ? 22.688 -3.577 -17.942 1.00 79.88 463 THR A C 1
ATOM 3584 O O . THR A 1 463 ? 22.822 -4.469 -17.106 1.00 79.88 463 THR A O 1
ATOM 3587 N N . LEU A 1 464 ? 21.543 -3.380 -18.611 1.00 94.25 464 LEU A N 1
ATOM 3588 C CA . LEU A 1 464 ? 20.419 -4.306 -18.485 1.00 94.25 464 LEU A CA 1
ATOM 3589 C C . LEU A 1 464 ? 20.796 -5.642 -19.115 1.00 94.25 464 LEU A C 1
ATOM 3591 O O . LEU A 1 464 ? 21.371 -5.684 -20.207 1.00 94.25 464 LEU A O 1
ATOM 3595 N N . SER A 1 465 ? 20.478 -6.737 -18.435 1.00 94.44 465 SER A N 1
ATOM 3596 C CA . SER A 1 465 ? 20.836 -8.061 -18.924 1.00 94.44 465 SER A CA 1
ATOM 3597 C C . SER A 1 465 ? 20.052 -8.426 -20.197 1.00 94.44 465 SER A C 1
ATOM 3599 O O . SER A 1 465 ? 18.899 -8.012 -20.364 1.00 94.44 465 SER A O 1
ATOM 3601 N N . PRO A 1 466 ? 20.602 -9.279 -21.084 1.00 93.44 466 PRO A N 1
ATOM 3602 C CA . PRO A 1 466 ? 19.871 -9.778 -22.253 1.00 93.44 466 PRO A CA 1
ATOM 3603 C C . PRO A 1 466 ? 18.559 -10.510 -21.928 1.00 93.44 466 PRO A C 1
ATOM 3605 O O . PRO A 1 466 ? 17.748 -10.728 -22.825 1.00 93.44 466 PRO A O 1
ATOM 3608 N N . LYS A 1 467 ? 18.306 -10.867 -20.659 1.00 94.12 467 LYS A N 1
ATOM 3609 C CA . LYS A 1 467 ? 17.044 -11.484 -20.215 1.00 94.12 467 LYS A CA 1
ATOM 3610 C C . LYS A 1 467 ? 15.832 -10.575 -20.440 1.00 94.12 467 LYS A C 1
ATOM 3612 O O . LYS A 1 467 ? 14.728 -11.084 -20.629 1.00 94.12 467 LYS A O 1
ATOM 3617 N N . TRP A 1 468 ? 16.032 -9.255 -20.484 1.00 95.31 468 TRP A N 1
ATOM 3618 C CA . TRP A 1 468 ? 14.992 -8.301 -20.870 1.00 95.31 468 TRP A CA 1
ATOM 3619 C C . TRP A 1 468 ? 14.447 -8.565 -22.274 1.00 95.31 468 TRP A C 1
ATOM 3621 O O . TRP A 1 468 ? 13.255 -8.371 -22.491 1.00 95.31 468 TRP A O 1
ATOM 3631 N N . LEU A 1 469 ? 15.263 -9.076 -23.203 1.00 93.81 469 LEU A N 1
ATOM 3632 C CA . LEU A 1 469 ? 14.796 -9.432 -24.545 1.00 93.81 469 LEU A CA 1
ATOM 3633 C C . LEU A 1 469 ? 13.756 -10.547 -24.475 1.00 93.81 469 LEU A C 1
ATOM 3635 O O . LEU A 1 469 ? 12.660 -10.395 -24.995 1.00 93.81 469 LEU A O 1
ATOM 3639 N N . THR A 1 470 ? 14.044 -11.631 -23.753 1.00 92.31 470 THR A N 1
ATOM 3640 C CA . THR A 1 470 ? 13.085 -12.731 -23.578 1.00 92.31 470 THR A CA 1
ATOM 3641 C C . THR A 1 470 ? 11.814 -12.271 -22.864 1.00 92.31 470 THR A C 1
ATOM 3643 O O . THR A 1 470 ? 10.715 -12.689 -23.222 1.00 92.31 470 THR A O 1
ATOM 3646 N N . ALA A 1 471 ? 11.952 -11.396 -21.864 1.00 93.56 471 ALA A N 1
ATOM 3647 C CA . ALA A 1 471 ? 10.818 -10.904 -21.090 1.00 93.56 471 ALA A CA 1
ATOM 3648 C C . ALA A 1 471 ? 9.912 -9.950 -21.880 1.00 93.56 471 ALA A C 1
ATOM 3650 O O . ALA A 1 471 ? 8.717 -9.935 -21.613 1.00 93.56 471 ALA A O 1
ATOM 3651 N N . THR A 1 472 ? 10.453 -9.181 -22.831 1.00 94.94 472 THR A N 1
ATOM 3652 C CA . THR A 1 472 ? 9.733 -8.091 -23.521 1.00 94.94 472 THR A CA 1
ATOM 3653 C C . THR A 1 472 ? 9.389 -8.375 -24.986 1.00 94.94 472 THR A C 1
ATOM 3655 O O . THR A 1 472 ? 8.626 -7.614 -25.570 1.00 94.94 472 THR A O 1
ATOM 3658 N N . HIS A 1 473 ? 9.905 -9.454 -25.584 1.00 92.12 473 HIS A N 1
ATOM 3659 C CA . HIS A 1 473 ? 9.701 -9.788 -27.001 1.00 92.12 473 HIS A CA 1
ATOM 3660 C C . HIS A 1 473 ? 8.231 -10.070 -27.349 1.00 92.12 473 HIS A C 1
ATOM 3662 O O . HIS A 1 473 ? 7.678 -11.124 -27.020 1.00 92.12 473 HIS A O 1
ATOM 3668 N N . ASP A 1 474 ? 7.588 -9.113 -28.014 1.00 90.50 474 ASP A N 1
ATOM 3669 C CA . ASP A 1 474 ? 6.170 -9.171 -28.387 1.00 90.50 474 ASP A CA 1
ATOM 3670 C C . ASP A 1 474 ? 5.918 -9.837 -29.755 1.00 90.50 474 ASP A C 1
ATOM 3672 O O . ASP A 1 474 ? 4.767 -10.052 -30.129 1.00 90.50 474 ASP A O 1
ATOM 3676 N N . GLY A 1 475 ? 6.979 -10.206 -30.482 1.00 88.38 475 GLY A N 1
ATOM 3677 C CA . GLY A 1 475 ? 6.905 -10.834 -31.805 1.00 88.38 475 GLY A CA 1
ATOM 3678 C C . GLY A 1 475 ? 6.538 -9.890 -32.954 1.00 88.38 475 GLY A C 1
ATOM 3679 O O . GLY A 1 475 ? 6.423 -10.355 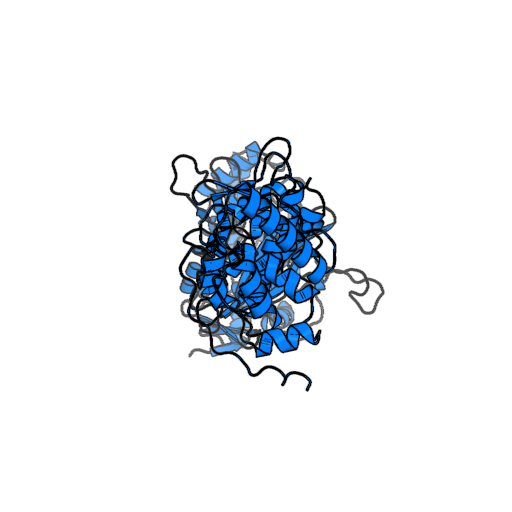-34.091 1.00 88.38 475 GLY A O 1
ATOM 3680 N N . SER A 1 476 ? 6.365 -8.594 -32.683 1.00 91.56 476 SER A N 1
ATOM 3681 C CA . SER A 1 476 ? 6.035 -7.599 -33.706 1.00 91.56 476 SER A CA 1
ATOM 3682 C C . SER A 1 476 ? 7.191 -7.370 -34.684 1.00 91.56 476 SER A C 1
ATOM 3684 O O . SER A 1 476 ? 8.366 -7.591 -34.360 1.00 91.56 476 SER A O 1
ATOM 3686 N N . LEU A 1 477 ? 6.850 -6.922 -35.896 1.00 92.06 477 LEU A N 1
ATOM 3687 C CA . LEU A 1 477 ? 7.836 -6.519 -36.897 1.00 92.06 477 LEU A CA 1
ATOM 3688 C C . LEU A 1 477 ? 8.678 -5.351 -36.365 1.00 92.06 477 LEU A C 1
ATOM 3690 O O . LEU A 1 477 ? 9.905 -5.372 -36.469 1.00 92.06 477 LEU A O 1
ATOM 3694 N N . GLU A 1 478 ? 8.030 -4.383 -35.718 1.00 94.94 478 GLU A N 1
ATOM 3695 C CA . GLU A 1 478 ? 8.666 -3.198 -35.154 1.00 94.94 478 GLU A CA 1
ATOM 3696 C C . GLU A 1 478 ? 9.708 -3.557 -34.092 1.00 94.94 478 GLU A C 1
ATOM 3698 O O . GLU A 1 478 ? 10.793 -2.975 -34.071 1.00 94.94 478 GLU A O 1
ATOM 3703 N N . TYR A 1 479 ? 9.422 -4.551 -33.244 1.00 94.06 479 TYR A N 1
ATOM 3704 C CA . TYR A 1 479 ? 10.368 -5.029 -32.235 1.00 94.06 479 TYR A CA 1
ATOM 3705 C C . TYR A 1 479 ? 11.588 -5.703 -32.865 1.00 94.06 479 TYR A C 1
ATOM 3707 O O . TYR A 1 479 ? 12.714 -5.453 -32.432 1.00 94.06 479 TYR A O 1
ATOM 3715 N N . GLU A 1 480 ? 11.407 -6.549 -33.885 1.00 91.69 480 GLU A N 1
ATOM 3716 C CA . GLU A 1 480 ? 12.545 -7.189 -34.562 1.00 91.69 480 GLU A CA 1
ATOM 3717 C C . GLU A 1 480 ? 13.417 -6.158 -35.291 1.00 91.69 480 GLU A C 1
ATOM 3719 O O . GLU A 1 480 ? 14.645 -6.234 -35.181 1.00 91.69 480 GLU A O 1
ATOM 3724 N N . ILE A 1 481 ? 12.816 -5.168 -35.967 1.00 93.62 481 ILE A N 1
ATOM 3725 C CA . ILE A 1 481 ? 13.550 -4.067 -36.615 1.00 93.62 481 ILE A CA 1
ATOM 3726 C C . ILE A 1 481 ? 14.341 -3.278 -35.570 1.00 93.62 481 ILE A C 1
ATOM 3728 O O . ILE A 1 481 ? 15.560 -3.137 -35.690 1.00 93.62 481 ILE A O 1
ATOM 3732 N N . ALA A 1 482 ? 13.676 -2.830 -34.505 1.00 95.44 482 ALA A N 1
ATOM 3733 C CA . ALA A 1 482 ? 14.305 -2.089 -33.420 1.00 95.44 482 ALA A CA 1
ATOM 3734 C C . ALA A 1 482 ? 15.464 -2.863 -32.770 1.00 95.44 482 ALA A C 1
ATOM 3736 O O . ALA A 1 482 ? 16.514 -2.285 -32.476 1.00 95.44 482 ALA A O 1
ATOM 3737 N N . LEU A 1 483 ? 15.308 -4.177 -32.576 1.00 93.50 483 LEU A N 1
ATOM 3738 C CA . LEU A 1 483 ? 16.340 -5.032 -31.996 1.00 93.50 483 LEU A CA 1
ATOM 3739 C C . LEU A 1 483 ? 17.550 -5.200 -32.920 1.00 93.50 483 LEU A C 1
ATOM 3741 O O . LEU A 1 483 ? 18.689 -5.166 -32.448 1.00 93.50 483 LEU A O 1
ATOM 3745 N N . ALA A 1 484 ? 17.321 -5.370 -34.223 1.00 92.75 484 ALA A N 1
ATOM 3746 C CA . ALA A 1 484 ? 18.396 -5.446 -35.205 1.00 92.75 484 ALA A CA 1
ATOM 3747 C C . ALA A 1 484 ? 19.209 -4.144 -35.236 1.00 92.75 484 ALA A C 1
ATOM 3749 O O . ALA A 1 484 ? 20.441 -4.193 -35.200 1.00 92.75 484 ALA A O 1
ATOM 3750 N N . LEU A 1 485 ? 18.525 -2.993 -35.210 1.00 94.00 485 LEU A N 1
ATOM 3751 C CA . LEU A 1 485 ? 19.156 -1.675 -35.151 1.00 94.00 485 LEU A CA 1
ATOM 3752 C C . LEU A 1 485 ? 19.953 -1.482 -33.857 1.00 94.00 485 LEU A C 1
ATOM 3754 O O . LEU A 1 485 ? 21.116 -1.090 -33.913 1.00 94.00 485 LEU A O 1
ATOM 3758 N N . ALA A 1 486 ? 19.376 -1.798 -32.693 1.00 94.00 486 ALA A N 1
ATOM 3759 C CA . ALA A 1 486 ? 20.043 -1.638 -31.395 1.00 94.00 486 ALA A CA 1
ATOM 3760 C C . ALA A 1 486 ? 21.324 -2.485 -31.269 1.00 94.00 486 ALA A C 1
ATOM 3762 O O . ALA A 1 486 ? 22.254 -2.107 -30.555 1.00 94.00 486 ALA A O 1
ATOM 3763 N N . GLY A 1 487 ? 21.385 -3.606 -31.993 1.00 91.81 487 GLY A N 1
ATOM 3764 C CA . GLY A 1 487 ? 22.528 -4.513 -32.035 1.00 91.81 487 GLY A CA 1
ATOM 3765 C C . GLY A 1 487 ? 23.639 -4.132 -33.021 1.00 91.81 487 GLY A C 1
ATOM 3766 O O . GLY A 1 487 ? 24.536 -4.957 -33.216 1.00 91.81 487 GLY A O 1
ATOM 3767 N N . ILE A 1 488 ? 23.589 -2.955 -33.662 1.00 93.81 488 ILE A N 1
ATOM 3768 C CA . ILE A 1 488 ? 24.620 -2.502 -34.610 1.00 93.81 488 ILE A CA 1
ATOM 3769 C C . ILE A 1 488 ? 25.922 -2.141 -33.878 1.00 93.81 488 ILE A C 1
ATOM 3771 O O . ILE A 1 488 ? 25.946 -1.354 -32.923 1.00 93.81 488 ILE A O 1
ATOM 3775 N N . TYR A 1 489 ? 27.031 -2.697 -34.364 1.00 92.38 489 TYR A N 1
ATOM 3776 C CA . TYR A 1 489 ? 28.370 -2.508 -33.822 1.00 92.38 489 TYR A CA 1
ATOM 3777 C C . TYR A 1 489 ? 29.446 -2.546 -34.917 1.00 92.38 489 TYR A C 1
ATOM 3779 O O . TYR A 1 489 ? 29.193 -2.860 -36.078 1.00 92.38 489 TYR A O 1
ATOM 3787 N N . ASP A 1 490 ? 30.672 -2.203 -34.533 1.00 92.38 490 ASP A N 1
ATOM 3788 C CA . ASP A 1 490 ? 31.853 -2.389 -35.369 1.00 92.38 490 ASP A CA 1
ATOM 3789 C C . ASP A 1 490 ? 32.585 -3.682 -34.975 1.00 92.38 490 ASP A C 1
ATOM 3791 O O . ASP A 1 490 ? 32.974 -3.858 -33.814 1.00 92.38 490 ASP A O 1
ATOM 3795 N N . ARG A 1 491 ? 32.789 -4.582 -35.946 1.00 89.50 491 ARG A N 1
ATOM 3796 C CA . ARG A 1 491 ? 33.480 -5.865 -35.746 1.00 89.50 491 ARG A CA 1
ATOM 3797 C C . ARG A 1 491 ? 34.934 -5.668 -35.318 1.00 89.50 491 ARG A C 1
ATOM 3799 O O . ARG A 1 491 ? 35.437 -6.458 -34.520 1.00 89.50 491 ARG A O 1
ATOM 3806 N N . GLU A 1 492 ? 35.572 -4.601 -35.792 1.00 90.75 492 GLU A N 1
ATOM 3807 C CA . GLU A 1 492 ? 36.963 -4.256 -35.482 1.00 90.75 492 GLU A CA 1
ATOM 3808 C C . GLU A 1 492 ? 37.110 -3.530 -34.134 1.00 90.75 492 GLU A C 1
ATOM 3810 O O . GLU A 1 492 ? 38.225 -3.370 -33.641 1.00 90.75 492 GLU A O 1
ATOM 3815 N N . ARG A 1 493 ? 35.990 -3.137 -33.500 1.00 88.19 493 ARG A N 1
ATOM 3816 C CA . ARG A 1 493 ? 35.922 -2.413 -32.215 1.00 88.19 493 ARG A CA 1
ATOM 3817 C C . ARG A 1 493 ? 36.692 -1.085 -32.194 1.00 88.19 493 ARG A C 1
ATOM 3819 O O . ARG A 1 493 ? 37.079 -0.612 -31.126 1.00 88.19 493 ARG A O 1
ATOM 3826 N N . LYS A 1 494 ? 36.891 -0.478 -33.361 1.00 90.75 494 LYS A N 1
ATOM 3827 C CA . LYS A 1 494 ? 37.446 0.867 -33.549 1.00 90.75 494 LYS A CA 1
ATOM 3828 C C . LYS A 1 494 ? 36.381 1.945 -33.347 1.00 90.75 494 LYS A C 1
ATOM 3830 O O . LYS A 1 494 ? 36.720 3.084 -33.036 1.00 90.75 494 LYS A O 1
ATOM 3835 N N . LEU A 1 495 ? 35.101 1.601 -33.508 1.00 91.75 495 LEU A N 1
ATOM 3836 C CA . LEU A 1 495 ? 33.968 2.484 -33.218 1.00 91.75 495 LEU A CA 1
ATOM 3837 C C . LEU A 1 495 ? 33.116 1.959 -32.052 1.00 91.75 495 LEU A C 1
ATOM 3839 O O . LEU A 1 495 ? 32.967 0.744 -31.882 1.00 91.75 495 LEU A O 1
ATOM 3843 N N . PRO A 1 496 ? 32.489 2.860 -31.271 1.00 90.19 496 PRO A N 1
ATOM 3844 C CA . PRO A 1 496 ? 31.515 2.460 -30.266 1.00 90.19 496 PRO A CA 1
ATOM 3845 C C . PRO A 1 496 ? 30.244 1.854 -30.907 1.00 90.19 496 PRO A C 1
ATOM 3847 O O . PRO A 1 496 ? 29.971 2.062 -32.101 1.00 90.19 496 PRO A O 1
ATOM 3850 N N . PRO A 1 497 ? 29.430 1.120 -30.121 1.00 92.31 497 PRO A N 1
ATOM 3851 C CA . PRO A 1 497 ? 28.096 0.683 -30.538 1.00 92.31 497 PRO A CA 1
ATOM 3852 C C . PRO A 1 497 ? 27.223 1.850 -31.012 1.00 92.31 497 PRO A C 1
ATOM 3854 O O . PRO A 1 497 ? 27.444 2.993 -30.605 1.00 92.31 497 PRO A O 1
ATOM 3857 N N . ILE A 1 498 ? 26.194 1.554 -31.813 1.00 94.00 498 ILE A N 1
ATOM 3858 C CA . ILE A 1 498 ? 25.310 2.570 -32.415 1.00 94.00 498 ILE A CA 1
ATOM 3859 C C . ILE A 1 498 ? 24.703 3.550 -31.403 1.00 94.00 498 ILE A C 1
ATOM 3861 O O . ILE A 1 498 ? 24.423 4.691 -31.745 1.00 94.00 498 ILE A O 1
ATOM 3865 N N . ARG A 1 499 ? 24.567 3.144 -30.137 1.00 93.62 499 ARG A N 1
ATOM 3866 C CA . ARG A 1 499 ? 24.094 3.994 -29.041 1.00 93.62 499 ARG A CA 1
ATOM 3867 C C . ARG A 1 499 ? 24.823 5.342 -28.946 1.00 93.62 499 ARG A C 1
ATOM 3869 O O . ARG A 1 499 ? 24.169 6.346 -28.693 1.00 93.62 499 ARG A O 1
ATOM 3876 N N . ALA A 1 500 ? 26.133 5.384 -29.201 1.00 93.25 500 ALA A N 1
ATOM 3877 C CA . ALA A 1 500 ? 26.916 6.627 -29.180 1.00 93.25 500 ALA A CA 1
ATOM 3878 C C . ALA A 1 500 ? 26.540 7.602 -30.314 1.00 93.25 500 ALA A C 1
ATOM 3880 O O . ALA A 1 500 ? 26.845 8.787 -30.241 1.00 93.25 500 ALA A O 1
ATOM 3881 N N . ASN A 1 501 ? 25.857 7.117 -31.357 1.00 94.50 501 ASN A N 1
ATOM 3882 C CA . ASN A 1 501 ? 25.275 7.961 -32.396 1.00 94.50 501 ASN A CA 1
ATOM 3883 C C . ASN A 1 501 ? 23.886 8.502 -32.022 1.00 94.50 501 ASN A C 1
ATOM 3885 O O . ASN A 1 501 ? 23.392 9.421 -32.680 1.00 94.50 501 ASN A O 1
ATOM 3889 N N . VAL A 1 502 ? 23.268 7.940 -30.977 1.00 93.56 502 VAL A N 1
ATOM 3890 C CA . VAL A 1 502 ? 21.898 8.239 -30.543 1.00 93.56 502 VAL A CA 1
ATOM 3891 C C . VAL A 1 502 ? 21.860 9.185 -29.353 1.00 93.56 502 VAL A C 1
ATOM 3893 O O . VAL A 1 502 ? 21.063 10.117 -29.326 1.00 93.56 502 VAL A O 1
ATOM 3896 N N . GLU A 1 503 ? 22.734 8.972 -28.376 1.00 92.62 503 GLU A N 1
ATOM 3897 C CA . GLU A 1 503 ? 22.820 9.792 -27.171 1.00 92.62 503 GLU A CA 1
ATOM 3898 C C . GLU A 1 503 ? 24.279 10.123 -26.823 1.00 92.62 503 GLU A C 1
ATOM 3900 O O . GLU A 1 503 ? 25.180 9.379 -27.216 1.00 92.62 503 GLU A O 1
ATOM 3905 N N . PRO A 1 504 ? 24.532 11.230 -26.090 1.00 92.81 504 PRO A N 1
ATOM 3906 C CA . PRO A 1 504 ? 25.872 11.692 -25.723 1.00 92.81 504 PRO A CA 1
ATOM 3907 C C . PRO A 1 504 ? 26.499 10.812 -24.638 1.00 92.81 504 PRO A C 1
ATOM 3909 O O . PRO A 1 504 ? 26.674 11.223 -23.486 1.00 92.81 504 PRO A O 1
ATOM 3912 N N . VAL A 1 505 ? 26.822 9.577 -25.012 1.00 93.44 505 VAL A N 1
ATOM 3913 C CA . VAL A 1 505 ? 27.444 8.581 -24.148 1.00 93.44 505 VAL A CA 1
ATOM 3914 C C . VAL A 1 505 ? 28.703 8.006 -24.770 1.00 93.44 505 VAL A C 1
ATOM 3916 O O . VAL A 1 505 ? 28.787 7.745 -25.968 1.00 93.44 505 VAL A O 1
ATOM 3919 N N . GLU A 1 506 ? 29.670 7.730 -23.910 1.00 91.56 506 GLU A N 1
ATOM 3920 C CA . GLU A 1 506 ? 30.920 7.076 -24.258 1.00 91.56 506 GLU A CA 1
ATOM 3921 C C . GLU A 1 506 ? 31.077 5.782 -23.461 1.00 91.56 506 GLU A C 1
ATOM 3923 O O . GLU A 1 506 ? 30.658 5.668 -22.301 1.00 91.56 506 GLU A O 1
ATOM 3928 N N . LEU A 1 507 ? 31.705 4.790 -24.087 1.00 87.69 507 LEU A N 1
ATOM 3929 C CA . LEU A 1 507 ? 32.001 3.526 -23.437 1.00 87.69 507 LEU A CA 1
ATOM 3930 C C . LEU A 1 507 ? 33.414 3.568 -22.845 1.00 87.69 507 LEU A C 1
ATOM 3932 O O . LEU A 1 507 ? 34.401 3.584 -23.577 1.00 87.69 507 LEU A O 1
ATOM 3936 N N . LYS A 1 508 ? 33.515 3.549 -21.511 1.00 86.38 508 LYS A N 1
ATOM 3937 C CA . LYS A 1 508 ? 34.792 3.475 -20.781 1.00 86.38 508 LYS A CA 1
ATOM 3938 C C . LYS A 1 508 ? 34.891 2.133 -20.063 1.00 86.38 508 LYS A C 1
ATOM 3940 O O . LYS A 1 508 ? 34.220 1.886 -19.058 1.00 86.38 508 LYS A O 1
ATOM 3945 N N . GLY A 1 509 ? 35.721 1.243 -20.604 1.00 84.31 509 GLY A N 1
ATOM 3946 C CA . GLY A 1 509 ? 35.756 -0.156 -20.180 1.00 84.31 509 GLY A CA 1
ATOM 3947 C C . GLY A 1 509 ? 34.403 -0.824 -20.437 1.00 84.31 509 GLY A C 1
ATOM 3948 O O . GLY A 1 509 ? 33.912 -0.824 -21.562 1.00 84.31 509 GLY A O 1
ATOM 3949 N N . ASN A 1 510 ? 33.772 -1.352 -19.386 1.00 80.44 510 ASN A N 1
ATOM 3950 C CA . ASN A 1 510 ? 32.458 -1.993 -19.499 1.00 80.44 510 ASN A CA 1
ATOM 3951 C C . ASN A 1 510 ? 31.274 -1.059 -19.205 1.00 80.44 510 ASN A C 1
ATOM 3953 O O . ASN A 1 510 ? 30.130 -1.502 -19.330 1.00 80.44 510 ASN A O 1
ATOM 3957 N N . TRP A 1 511 ? 31.526 0.208 -18.869 1.00 85.94 511 TRP A N 1
ATOM 3958 C CA . TRP A 1 511 ? 30.519 1.131 -18.347 1.00 85.94 511 TRP A CA 1
ATOM 3959 C C . TRP A 1 511 ? 30.241 2.292 -19.299 1.00 85.94 511 TRP A C 1
ATOM 3961 O O . TRP A 1 511 ? 31.163 2.899 -19.851 1.00 85.94 511 TRP A O 1
ATOM 3971 N N . TRP A 1 512 ? 28.962 2.633 -19.433 1.00 90.81 512 TRP A N 1
ATOM 3972 C CA . TRP A 1 512 ? 28.528 3.840 -20.126 1.00 90.81 512 TRP A CA 1
ATOM 3973 C C . TRP A 1 512 ? 28.700 5.065 -19.232 1.00 90.81 512 TRP A C 1
ATOM 3975 O O . TRP A 1 512 ? 28.326 5.046 -18.058 1.00 90.81 512 TRP A O 1
ATOM 3985 N N . ASN A 1 513 ? 29.256 6.133 -19.794 1.00 92.06 513 ASN A N 1
ATOM 3986 C CA . ASN A 1 513 ? 29.401 7.428 -19.139 1.00 92.06 513 ASN A CA 1
ATOM 3987 C C . ASN A 1 513 ? 28.806 8.519 -20.023 1.00 92.06 513 ASN A C 1
ATOM 3989 O O . ASN A 1 513 ? 28.823 8.400 -21.244 1.00 92.06 513 ASN A O 1
ATOM 3993 N N . TRP A 1 514 ? 28.289 9.578 -19.403 1.00 92.69 514 TRP A N 1
ATOM 3994 C CA . TRP A 1 514 ? 27.906 10.780 -20.137 1.00 92.69 514 TRP A CA 1
ATOM 3995 C C . TRP A 1 514 ? 29.155 11.441 -20.719 1.00 92.69 514 TRP A C 1
ATOM 3997 O O . TRP A 1 514 ? 30.138 11.621 -19.994 1.00 92.69 514 TRP A O 1
ATOM 4007 N N . CYS A 1 515 ? 29.101 11.840 -21.988 1.00 90.44 515 CYS A N 1
ATOM 4008 C CA . CYS A 1 515 ? 30.140 12.680 -22.572 1.00 90.44 515 CYS A CA 1
ATOM 4009 C C . CYS A 1 515 ? 30.198 14.028 -21.832 1.00 90.44 515 CYS A C 1
ATOM 4011 O O . CYS A 1 515 ? 29.177 14.561 -21.388 1.00 90.44 515 CYS A O 1
ATOM 4013 N N . ILE A 1 516 ? 31.402 14.587 -21.682 1.00 81.75 516 ILE A N 1
ATOM 4014 C CA . ILE A 1 516 ? 31.586 15.911 -21.059 1.00 81.75 516 ILE A CA 1
ATOM 4015 C C . ILE A 1 516 ? 31.011 17.004 -21.971 1.00 81.75 516 ILE A C 1
ATOM 4017 O O . ILE A 1 516 ? 30.349 17.921 -21.486 1.00 81.75 516 ILE A O 1
ATOM 4021 N N . GLU A 1 517 ? 31.225 16.855 -23.277 1.00 81.69 517 GLU A N 1
ATOM 4022 C CA . GLU A 1 517 ? 30.696 17.703 -24.342 1.00 81.69 517 GLU A CA 1
ATOM 4023 C C . GLU A 1 517 ? 29.990 16.821 -25.377 1.00 81.69 517 GLU A C 1
ATOM 4025 O O . GLU A 1 517 ? 30.401 15.684 -25.611 1.00 81.69 517 GLU A O 1
ATOM 4030 N N . ILE A 1 518 ? 28.909 17.325 -25.979 1.00 82.69 518 ILE A N 1
ATOM 4031 C CA . ILE A 1 518 ? 28.185 16.602 -27.031 1.00 82.69 518 ILE A CA 1
ATOM 4032 C C . ILE A 1 518 ? 28.996 16.724 -28.320 1.00 82.69 518 ILE A C 1
ATOM 4034 O O . ILE A 1 518 ? 29.054 17.801 -28.916 1.00 82.69 518 ILE A O 1
ATOM 4038 N N . GLY A 1 519 ? 29.635 15.631 -28.727 1.00 83.06 519 GLY A N 1
ATOM 4039 C CA . GLY A 1 519 ? 30.426 15.589 -29.945 1.00 83.06 519 GLY A CA 1
ATOM 4040 C C . GLY A 1 519 ? 29.581 15.407 -31.215 1.00 83.06 519 GLY A C 1
ATOM 4041 O O . GLY A 1 519 ? 28.381 15.115 -31.155 1.00 83.06 519 GLY A O 1
ATOM 4042 N N . PRO A 1 520 ? 30.200 15.585 -32.397 1.00 86.31 520 PRO A N 1
ATOM 4043 C CA . PRO A 1 520 ? 29.537 15.458 -33.697 1.00 86.31 520 PRO A CA 1
ATOM 4044 C C . PRO A 1 520 ? 29.075 14.028 -34.024 1.00 86.31 520 PRO A C 1
ATOM 4046 O O . PRO A 1 520 ? 28.374 13.828 -35.012 1.00 86.31 520 PRO A O 1
ATOM 4049 N N . GLU A 1 521 ? 29.481 13.033 -33.236 1.00 86.81 521 GLU A N 1
ATOM 4050 C CA . GLU A 1 521 ? 29.036 11.645 -33.343 1.00 86.81 521 GLU A CA 1
ATOM 4051 C C . GLU A 1 521 ? 27.554 11.450 -33.003 1.00 86.81 521 GLU A C 1
ATOM 4053 O O . GLU A 1 521 ? 26.941 10.534 -33.556 1.00 86.81 521 GLU A O 1
ATOM 4058 N N . VAL A 1 522 ? 26.972 12.320 -32.166 1.00 92.19 522 VAL A N 1
ATOM 4059 C CA . VAL A 1 522 ? 25.561 12.266 -31.758 1.00 92.19 522 VAL A CA 1
ATOM 4060 C C . VAL A 1 522 ? 24.696 12.934 -32.826 1.00 92.19 522 VAL A C 1
ATOM 4062 O O . VAL A 1 522 ? 24.578 14.160 -32.897 1.00 92.19 522 VAL A O 1
ATOM 4065 N N . VAL A 1 523 ? 24.090 12.118 -33.682 1.00 93.31 523 VAL A N 1
ATOM 4066 C CA . VAL A 1 523 ? 23.401 12.574 -34.901 1.00 93.31 523 VAL A CA 1
ATOM 4067 C C . VAL A 1 523 ? 21.907 12.278 -34.908 1.00 93.31 523 VAL A C 1
ATOM 4069 O O . VAL A 1 523 ? 21.188 12.843 -35.730 1.00 93.31 523 VAL A O 1
ATOM 4072 N N . TRP A 1 524 ? 21.429 11.452 -33.977 1.00 90.56 524 TRP A N 1
ATOM 4073 C CA . TRP A 1 524 ? 20.013 11.124 -33.848 1.00 90.56 524 TRP A CA 1
ATOM 4074 C C . TRP A 1 524 ? 19.233 12.315 -33.280 1.00 90.56 524 TRP A C 1
ATOM 4076 O O . TRP A 1 524 ? 19.338 12.662 -32.102 1.00 90.56 524 TRP A O 1
ATOM 4086 N N . LYS A 1 525 ? 18.472 12.984 -34.147 1.00 84.12 525 LYS A N 1
ATOM 4087 C CA . LYS A 1 525 ? 17.721 14.215 -33.852 1.00 84.12 525 LYS A CA 1
ATOM 4088 C C . LYS A 1 525 ? 16.218 13.958 -34.022 1.00 84.12 525 LYS A C 1
ATOM 4090 O O . LYS A 1 525 ? 15.788 12.837 -34.263 1.00 84.12 525 LYS A O 1
ATOM 4095 N N . ARG A 1 526 ? 15.383 14.992 -33.890 1.00 75.00 526 ARG A N 1
ATOM 4096 C CA . ARG A 1 526 ? 13.929 14.903 -34.144 1.00 75.00 526 ARG A CA 1
ATOM 4097 C C . ARG A 1 526 ? 13.615 14.922 -35.653 1.00 75.00 526 ARG A C 1
ATOM 4099 O O . ARG A 1 526 ? 12.956 15.841 -36.128 1.00 75.00 526 ARG A O 1
ATOM 4106 N N . ALA A 1 527 ? 14.164 13.964 -36.401 1.00 83.62 527 ALA A N 1
ATOM 4107 C CA . ALA A 1 527 ? 13.862 13.698 -37.812 1.00 83.62 527 ALA A CA 1
ATOM 4108 C C . ALA A 1 527 ? 13.012 12.417 -37.945 1.00 83.62 527 ALA A C 1
ATOM 4110 O O . ALA A 1 527 ? 12.711 11.782 -36.938 1.00 83.62 527 ALA A O 1
ATOM 4111 N N . SER A 1 528 ? 12.625 12.033 -39.167 1.00 91.12 528 SER A N 1
ATOM 4112 C CA . SER A 1 528 ? 12.010 10.717 -39.400 1.00 91.12 528 SER A CA 1
ATOM 4113 C C . SER A 1 528 ? 12.981 9.587 -39.041 1.00 91.12 528 SER A C 1
ATOM 4115 O O . SER A 1 528 ? 14.201 9.782 -39.097 1.00 91.12 528 SER A O 1
ATOM 4117 N N . LEU A 1 529 ? 12.456 8.395 -38.733 1.00 92.06 529 LEU A N 1
ATOM 4118 C CA . LEU A 1 529 ? 13.266 7.209 -38.435 1.00 92.06 529 LEU A CA 1
ATOM 4119 C C . LEU A 1 529 ? 14.333 6.982 -39.515 1.00 92.06 529 LEU A C 1
ATOM 4121 O O . LEU A 1 529 ? 15.524 6.898 -39.217 1.00 92.06 529 LEU A O 1
ATOM 4125 N N . THR A 1 530 ? 13.910 6.983 -40.781 1.00 91.94 530 THR A N 1
ATOM 4126 C CA . THR A 1 530 ? 14.811 6.826 -41.931 1.00 91.94 530 THR A CA 1
ATOM 4127 C C . THR A 1 530 ? 15.865 7.936 -41.993 1.00 91.94 530 THR A C 1
ATOM 4129 O O . THR A 1 530 ? 17.044 7.652 -42.201 1.00 91.94 530 THR A O 1
ATOM 4132 N N . GLY A 1 531 ? 15.485 9.198 -41.760 1.00 94.00 531 GLY A N 1
ATOM 4133 C CA . GLY A 1 531 ? 16.432 10.318 -41.752 1.00 94.00 531 GLY A CA 1
ATOM 4134 C C . GLY A 1 531 ? 17.496 10.186 -40.658 1.00 94.00 531 GLY A C 1
ATOM 4135 O O . GLY A 1 531 ? 18.681 10.407 -40.908 1.00 94.00 531 GLY A O 1
ATOM 4136 N N . ASN A 1 532 ? 17.095 9.756 -39.461 1.00 94.81 532 ASN A N 1
ATOM 4137 C CA . ASN A 1 532 ? 18.011 9.487 -38.355 1.00 94.81 532 ASN A CA 1
ATOM 4138 C C . ASN A 1 532 ? 18.953 8.309 -38.645 1.00 94.81 532 ASN A C 1
ATOM 4140 O O . ASN A 1 532 ? 20.150 8.389 -38.359 1.00 94.81 532 ASN A O 1
ATOM 4144 N N . MET A 1 533 ? 18.439 7.239 -39.255 1.00 93.12 533 MET A N 1
ATOM 4145 C CA . MET A 1 533 ? 19.249 6.093 -39.671 1.00 93.12 533 MET A CA 1
ATOM 4146 C C . MET A 1 533 ? 20.287 6.476 -40.732 1.00 93.12 533 MET A C 1
ATOM 4148 O O . MET A 1 533 ? 21.432 6.037 -40.634 1.00 93.12 533 MET A O 1
ATOM 4152 N N . ILE A 1 534 ? 19.922 7.324 -41.700 1.00 94.38 534 ILE A N 1
ATOM 4153 C CA . ILE A 1 534 ? 20.854 7.852 -42.708 1.00 94.38 534 ILE A CA 1
ATOM 4154 C C . ILE A 1 534 ? 21.950 8.680 -42.034 1.00 94.38 534 ILE A C 1
ATOM 4156 O O . ILE A 1 534 ? 23.129 8.425 -42.264 1.00 94.38 534 ILE A O 1
ATOM 4160 N N . ALA A 1 535 ? 21.587 9.605 -41.141 1.00 95.06 535 ALA A N 1
ATOM 4161 C CA . ALA A 1 535 ? 22.568 10.427 -40.435 1.00 95.06 535 ALA A CA 1
ATOM 4162 C C . ALA A 1 535 ? 23.542 9.573 -39.600 1.00 95.06 535 ALA A C 1
ATOM 4164 O O . ALA A 1 535 ? 24.753 9.812 -39.606 1.00 95.06 535 ALA A O 1
ATOM 4165 N N . ALA A 1 536 ? 23.034 8.540 -38.915 1.00 94.94 536 ALA A N 1
ATOM 4166 C CA . ALA A 1 536 ? 23.856 7.578 -38.181 1.00 94.94 536 ALA A CA 1
ATOM 4167 C C . ALA A 1 536 ? 24.786 6.788 -39.113 1.00 94.94 536 ALA A C 1
ATOM 4169 O O . ALA A 1 536 ? 25.970 6.638 -38.809 1.00 94.94 536 ALA A O 1
ATOM 4170 N N . LEU A 1 537 ? 24.282 6.321 -40.256 1.00 95.00 537 LEU A N 1
ATOM 4171 C CA . LEU A 1 537 ? 25.064 5.606 -41.263 1.00 95.00 537 LEU A CA 1
ATOM 4172 C C . LEU A 1 537 ? 26.206 6.469 -41.814 1.00 95.00 537 LEU A C 1
ATOM 4174 O O . LEU A 1 537 ? 27.364 6.052 -41.765 1.00 95.00 537 LEU A O 1
ATOM 4178 N N . GLU A 1 538 ? 25.898 7.678 -42.286 1.00 95.25 538 GLU A N 1
ATOM 4179 C CA . GLU A 1 538 ? 26.881 8.630 -42.813 1.00 95.25 538 GLU A CA 1
ATOM 4180 C C . GLU A 1 538 ? 27.966 8.920 -41.777 1.00 95.25 538 GLU A C 1
ATOM 4182 O O . GLU A 1 538 ? 29.164 8.847 -42.073 1.00 95.25 538 GLU A O 1
ATOM 4187 N N . ARG A 1 539 ? 27.557 9.182 -40.530 1.00 95.19 539 ARG A N 1
ATOM 4188 C CA . ARG A 1 539 ? 28.492 9.461 -39.442 1.00 95.19 539 ARG A CA 1
ATOM 4189 C C . ARG A 1 539 ? 29.408 8.281 -39.152 1.00 95.19 539 ARG A C 1
ATOM 4191 O O . ARG A 1 539 ? 30.617 8.472 -39.025 1.00 95.19 539 ARG A O 1
ATOM 4198 N N . ARG A 1 540 ? 28.863 7.065 -39.091 1.00 94.62 540 ARG A N 1
ATOM 4199 C CA . ARG A 1 540 ? 29.647 5.848 -38.841 1.00 94.62 540 ARG A CA 1
ATOM 4200 C C . ARG A 1 540 ? 30.612 5.535 -39.980 1.00 94.62 540 ARG A C 1
ATOM 4202 O O . ARG A 1 540 ? 31.724 5.106 -39.695 1.00 94.62 540 ARG A O 1
ATOM 4209 N N . ILE A 1 541 ? 30.240 5.781 -41.238 1.00 94.50 541 ILE A N 1
ATOM 4210 C CA . ILE A 1 541 ? 31.156 5.634 -42.382 1.00 94.50 541 ILE A CA 1
ATOM 4211 C C . ILE A 1 541 ? 32.310 6.636 -42.268 1.00 94.50 541 ILE A C 1
ATOM 4213 O O . ILE A 1 541 ? 33.470 6.242 -42.380 1.00 94.50 541 ILE A O 1
ATOM 4217 N N . MET A 1 542 ? 32.013 7.911 -41.994 1.00 94.75 542 MET A N 1
ATOM 4218 C CA . MET A 1 542 ? 33.042 8.945 -41.829 1.00 94.75 542 MET A CA 1
ATOM 4219 C C . MET A 1 542 ? 34.008 8.622 -40.681 1.00 94.75 542 MET A C 1
ATOM 4221 O O . MET A 1 542 ? 35.225 8.690 -40.859 1.00 94.75 542 MET A O 1
ATOM 4225 N N . ASP A 1 543 ? 33.481 8.235 -39.518 1.00 94.12 543 ASP A N 1
ATOM 4226 C CA . ASP A 1 543 ? 34.298 7.880 -38.353 1.00 94.12 543 ASP A CA 1
ATOM 4227 C C . ASP A 1 543 ? 35.071 6.571 -38.573 1.00 94.12 543 ASP A C 1
ATOM 4229 O O . ASP A 1 543 ? 36.224 6.464 -38.155 1.00 94.12 543 ASP A O 1
ATOM 4233 N N . GLY A 1 544 ? 34.483 5.605 -39.286 1.00 93.88 544 GLY A N 1
ATOM 4234 C CA . GLY A 1 544 ? 35.137 4.366 -39.713 1.00 93.88 544 GLY A CA 1
ATOM 4235 C C . GLY A 1 544 ? 36.358 4.632 -40.583 1.00 93.88 544 GLY A C 1
ATOM 4236 O O . GLY A 1 544 ? 37.449 4.157 -40.275 1.00 93.88 544 GLY A O 1
ATOM 4237 N N . LEU A 1 545 ? 36.207 5.461 -41.619 1.00 93.31 545 LEU A N 1
ATOM 4238 C CA . LEU A 1 545 ? 37.317 5.864 -42.487 1.00 93.31 545 LEU A CA 1
ATOM 4239 C C . LEU A 1 545 ? 38.401 6.615 -41.705 1.00 93.31 545 LEU A C 1
ATOM 4241 O O . LEU A 1 545 ? 39.588 6.344 -41.878 1.00 93.31 545 LEU A O 1
ATOM 4245 N N . ARG A 1 546 ? 38.003 7.517 -40.799 1.00 94.00 546 ARG A N 1
ATOM 4246 C CA . ARG A 1 546 ? 38.937 8.277 -39.957 1.00 94.00 546 ARG A CA 1
ATOM 4247 C C . ARG A 1 546 ? 39.737 7.383 -39.007 1.00 94.00 546 ARG A C 1
ATOM 4249 O O . ARG A 1 546 ? 40.915 7.650 -38.779 1.00 94.00 546 ARG A O 1
ATOM 4256 N N . ASN A 1 547 ? 39.111 6.340 -38.469 1.00 93.44 547 ASN A N 1
ATOM 4257 C CA . ASN A 1 547 ? 39.739 5.384 -37.554 1.00 93.44 547 ASN A CA 1
ATOM 4258 C C . ASN A 1 547 ? 40.391 4.193 -38.282 1.00 93.44 547 ASN A C 1
ATOM 4260 O O . ASN A 1 547 ? 40.910 3.287 -37.627 1.00 93.44 547 ASN A O 1
ATOM 4264 N N . GLY A 1 548 ? 40.381 4.185 -39.620 1.00 94.00 548 GLY A N 1
ATOM 4265 C CA . GLY A 1 548 ? 41.001 3.148 -40.441 1.00 94.00 548 GLY A CA 1
ATOM 4266 C C . GLY A 1 548 ? 40.314 1.785 -40.341 1.00 94.00 548 GLY A C 1
ATOM 4267 O O . GLY A 1 548 ? 41.009 0.772 -40.275 1.00 94.00 548 GLY A O 1
ATOM 4268 N N . CYS A 1 549 ? 38.982 1.738 -40.259 1.00 92.75 549 CYS A N 1
ATOM 4269 C CA . CYS A 1 549 ? 38.215 0.495 -40.392 1.00 92.75 549 CYS A CA 1
ATOM 4270 C C . CYS A 1 549 ? 38.398 -0.102 -41.795 1.00 92.75 549 CYS A C 1
ATOM 4272 O O . CYS A 1 549 ? 38.277 0.610 -42.792 1.00 92.75 549 CYS A O 1
ATOM 4274 N N . GLU A 1 550 ? 38.662 -1.404 -41.872 1.00 90.44 550 GLU A N 1
ATOM 4275 C CA . GLU A 1 550 ? 38.778 -2.134 -43.144 1.00 90.44 550 GLU A CA 1
ATOM 4276 C C . GLU A 1 550 ? 37.399 -2.545 -43.681 1.00 90.44 550 GLU A C 1
ATOM 4278 O O . GLU A 1 550 ? 37.199 -2.689 -44.888 1.00 90.44 550 GLU A O 1
ATOM 4283 N N . THR A 1 551 ? 36.433 -2.712 -42.777 1.00 90.19 551 THR A N 1
ATOM 4284 C CA . THR A 1 551 ? 35.050 -3.096 -43.068 1.00 90.19 551 THR A CA 1
ATOM 4285 C C . THR A 1 551 ? 34.053 -2.003 -42.685 1.00 90.19 551 THR A C 1
ATOM 4287 O O . THR A 1 551 ? 34.339 -1.117 -41.878 1.00 90.19 551 THR A O 1
ATOM 4290 N N . LEU A 1 552 ? 32.848 -2.053 -43.270 1.00 90.31 552 LEU A N 1
ATOM 4291 C CA . LEU A 1 552 ? 31.770 -1.145 -42.877 1.00 90.31 552 LEU A CA 1
ATOM 4292 C C . LEU A 1 552 ? 31.383 -1.403 -41.407 1.00 90.31 552 LEU A C 1
ATOM 4294 O O . LEU A 1 552 ? 31.040 -2.541 -41.073 1.00 90.31 552 LEU A O 1
ATOM 4298 N N . PRO A 1 553 ? 31.362 -0.373 -40.536 1.00 91.31 553 PRO A N 1
ATOM 4299 C CA . PRO A 1 553 ? 31.098 -0.519 -39.099 1.00 91.31 553 PRO A CA 1
ATOM 4300 C C . PRO A 1 553 ? 29.593 -0.673 -38.789 1.00 91.31 553 PRO A C 1
ATOM 4302 O O . PRO A 1 553 ? 29.025 0.070 -37.977 1.00 91.31 553 PRO A O 1
ATOM 4305 N N . LEU A 1 554 ? 28.948 -1.620 -39.477 1.00 91.25 554 LEU A N 1
ATOM 4306 C CA . LEU A 1 554 ? 27.505 -1.893 -39.506 1.00 91.25 554 LEU A CA 1
ATOM 4307 C C . LEU A 1 554 ? 27.183 -3.370 -39.224 1.00 91.25 554 LEU A C 1
ATOM 4309 O O . LEU A 1 554 ? 26.102 -3.849 -39.568 1.00 91.25 554 LEU A O 1
ATOM 4313 N N . ASP A 1 555 ? 28.123 -4.112 -38.637 1.00 91.19 555 ASP A N 1
ATOM 4314 C CA . ASP A 1 555 ? 27.855 -5.491 -38.240 1.00 91.19 555 ASP A CA 1
ATOM 4315 C C . ASP A 1 555 ? 26.738 -5.516 -37.186 1.00 91.19 555 ASP A C 1
ATOM 4317 O O . ASP A 1 555 ? 26.551 -4.558 -36.434 1.00 91.19 555 ASP A O 1
ATOM 4321 N N . CYS A 1 556 ? 25.972 -6.601 -37.120 1.00 87.31 556 CYS A N 1
ATOM 4322 C CA . CYS A 1 556 ? 24.798 -6.677 -36.255 1.00 87.31 556 CYS A CA 1
ATOM 4323 C C . CYS A 1 556 ? 24.785 -7.967 -35.439 1.00 87.31 556 CYS A C 1
ATOM 4325 O O . CYS A 1 556 ? 25.194 -9.036 -35.892 1.00 87.31 556 CYS A O 1
ATOM 4327 N N . LYS A 1 557 ? 24.292 -7.882 -34.201 1.00 86.81 557 LYS A N 1
ATOM 4328 C CA . LYS A 1 557 ? 24.109 -9.067 -33.348 1.00 86.81 557 LYS A CA 1
ATOM 4329 C C . LYS A 1 557 ? 22.915 -9.925 -33.752 1.00 86.81 557 LYS A C 1
ATOM 4331 O O . LYS A 1 557 ? 22.867 -11.105 -33.409 1.00 86.81 557 LYS A O 1
ATOM 4336 N N . ARG A 1 558 ? 21.951 -9.345 -34.470 1.00 86.06 558 ARG A N 1
ATOM 4337 C CA . ARG A 1 558 ? 20.736 -10.029 -34.907 1.00 86.06 558 ARG A CA 1
ATOM 4338 C C . ARG A 1 558 ? 20.304 -9.483 -36.264 1.00 86.06 558 ARG A C 1
ATOM 4340 O O . ARG A 1 558 ? 19.929 -8.325 -36.375 1.00 86.06 558 ARG A O 1
ATOM 4347 N N . SER A 1 559 ? 20.365 -10.331 -37.287 1.00 86.62 559 SER A N 1
ATOM 4348 C CA . SER A 1 559 ? 19.941 -9.988 -38.646 1.00 86.62 559 SER A CA 1
ATOM 4349 C C . SER A 1 559 ? 18.425 -10.088 -38.827 1.00 86.62 559 SER A C 1
ATOM 4351 O O . SER A 1 559 ? 17.762 -10.941 -38.228 1.00 86.62 559 SER A O 1
ATOM 4353 N N . LEU A 1 560 ? 17.868 -9.278 -39.717 1.00 88.56 560 LEU A N 1
ATOM 4354 C CA . LEU A 1 560 ? 16.470 -9.399 -40.121 1.00 88.56 560 LEU A CA 1
ATOM 4355 C C . LEU A 1 560 ? 16.302 -10.462 -41.220 1.00 88.56 560 LEU A C 1
ATOM 4357 O O . LEU A 1 560 ? 17.206 -10.645 -42.036 1.00 88.56 560 LEU A O 1
ATOM 4361 N N . PRO A 1 561 ? 15.176 -11.200 -41.250 1.00 86.56 561 PRO A N 1
ATOM 4362 C CA . PRO A 1 561 ? 14.807 -11.984 -42.428 1.00 86.56 561 PRO A CA 1
ATOM 4363 C C . PRO A 1 561 ? 14.470 -11.054 -43.608 1.00 86.56 561 PRO A C 1
ATOM 4365 O O . PRO A 1 561 ? 14.059 -9.915 -43.398 1.00 86.56 561 PRO A O 1
ATOM 4368 N N . LEU A 1 562 ? 14.569 -11.561 -44.840 1.00 89.06 562 LEU A N 1
ATOM 4369 C CA . LEU A 1 562 ? 14.232 -10.792 -46.048 1.00 89.06 562 LEU A CA 1
ATOM 4370 C C . LEU A 1 562 ? 12.784 -10.275 -46.045 1.00 89.06 562 LEU A C 1
ATOM 4372 O O . LEU A 1 562 ? 12.538 -9.160 -46.482 1.00 89.06 562 LEU A O 1
ATOM 4376 N N . GLU A 1 563 ? 11.852 -11.047 -45.489 1.00 89.06 563 GLU A N 1
ATOM 4377 C CA . GLU A 1 563 ? 10.443 -10.665 -45.325 1.00 89.06 563 GLU A CA 1
ATOM 4378 C C . GLU A 1 563 ? 10.268 -9.370 -44.513 1.00 89.06 563 GLU A C 1
ATOM 4380 O O . GLU A 1 563 ? 9.557 -8.469 -44.941 1.00 89.06 563 GLU A O 1
ATOM 4385 N N . ALA A 1 564 ? 10.988 -9.218 -43.393 1.00 88.94 564 ALA A N 1
ATOM 4386 C CA . ALA A 1 564 ? 10.946 -7.989 -42.593 1.00 88.94 564 ALA A CA 1
ATOM 4387 C C . ALA A 1 564 ? 11.471 -6.781 -43.373 1.00 88.94 564 ALA A C 1
ATOM 4389 O O . ALA A 1 564 ? 10.968 -5.673 -43.217 1.00 88.94 564 ALA A O 1
ATOM 4390 N N . ILE A 1 565 ? 12.499 -6.997 -44.198 1.00 89.56 565 ILE A N 1
ATOM 4391 C CA . ILE A 1 565 ? 13.090 -5.943 -45.024 1.00 89.56 565 ILE A CA 1
ATOM 4392 C C . ILE A 1 565 ? 12.090 -5.513 -46.102 1.00 89.56 565 ILE A C 1
ATOM 4394 O O . ILE A 1 565 ? 11.903 -4.318 -46.297 1.00 89.56 565 ILE A O 1
ATOM 4398 N N . ALA A 1 566 ? 11.417 -6.463 -46.757 1.00 91.62 566 ALA A N 1
ATOM 4399 C CA . ALA A 1 566 ? 10.382 -6.165 -47.745 1.00 91.62 566 ALA A CA 1
ATOM 4400 C C . ALA A 1 566 ? 9.224 -5.361 -47.131 1.00 91.62 566 ALA A C 1
ATOM 4402 O O . ALA A 1 566 ? 8.842 -4.333 -47.683 1.00 91.62 566 ALA A O 1
ATOM 4403 N N . LEU A 1 567 ? 8.733 -5.769 -45.956 1.00 91.69 567 LEU A N 1
ATOM 4404 C CA . LEU A 1 567 ? 7.672 -5.055 -45.235 1.00 91.69 567 LEU A CA 1
ATOM 4405 C C . LEU A 1 567 ? 8.107 -3.649 -44.791 1.00 91.69 567 LEU A C 1
ATOM 4407 O O . LEU A 1 567 ? 7.340 -2.699 -44.919 1.00 91.69 567 LEU A O 1
ATOM 4411 N N . PHE A 1 568 ? 9.350 -3.483 -44.325 1.00 90.75 568 PHE A N 1
ATOM 4412 C CA . PHE A 1 568 ? 9.893 -2.160 -44.001 1.00 90.75 568 PHE A CA 1
ATOM 4413 C C . PHE A 1 568 ? 9.966 -1.251 -45.236 1.00 90.75 568 PHE A C 1
ATOM 4415 O O . PHE A 1 568 ? 9.557 -0.097 -45.174 1.00 90.75 568 PHE A O 1
ATOM 4422 N N . LEU A 1 569 ? 10.434 -1.772 -46.376 1.00 90.88 569 LEU A N 1
ATOM 4423 C CA . LEU A 1 569 ? 10.494 -1.019 -47.635 1.00 90.88 569 LEU A CA 1
ATOM 4424 C C . LEU A 1 569 ? 9.105 -0.660 -48.182 1.00 90.88 569 LEU A C 1
ATOM 4426 O O . LEU A 1 569 ? 8.966 0.361 -48.851 1.00 90.88 569 LEU A O 1
ATOM 4430 N N . ALA A 1 570 ? 8.094 -1.476 -47.886 1.00 91.88 570 ALA A N 1
ATOM 4431 C CA . ALA A 1 570 ? 6.701 -1.206 -48.221 1.00 91.88 570 ALA A CA 1
ATOM 4432 C C . ALA A 1 570 ? 6.040 -0.146 -47.316 1.00 91.88 570 ALA A C 1
ATOM 4434 O O . ALA A 1 570 ? 4.942 0.307 -47.628 1.00 91.88 570 ALA A O 1
ATOM 4435 N N . GLY A 1 571 ? 6.695 0.278 -46.228 1.00 90.00 571 GLY A N 1
ATOM 4436 C CA . GLY A 1 571 ? 6.143 1.253 -45.282 1.00 90.00 571 GLY A CA 1
ATOM 4437 C C . GLY A 1 571 ? 5.062 0.687 -44.356 1.00 90.00 571 GLY A C 1
ATOM 4438 O O . GLY A 1 571 ? 4.275 1.453 -43.811 1.00 90.00 571 GLY A O 1
ATOM 4439 N N . GLU A 1 572 ? 5.017 -0.637 -44.186 1.00 92.75 572 GLU A N 1
ATOM 4440 C CA . GLU A 1 572 ? 4.080 -1.326 -43.288 1.00 92.75 572 GLU A CA 1
ATOM 4441 C C . GLU A 1 572 ? 4.309 -1.065 -41.782 1.00 92.75 572 GLU A C 1
ATOM 4443 O O . GLU A 1 572 ? 3.319 -0.947 -41.057 1.00 92.75 572 GLU A O 1
ATOM 4448 N N . PRO A 1 573 ? 5.553 -1.005 -41.250 1.00 92.62 573 PRO A N 1
ATOM 4449 C CA . PRO A 1 573 ? 5.750 -0.819 -39.814 1.00 92.62 573 PRO A CA 1
ATOM 4450 C C . PRO A 1 573 ? 5.465 0.616 -39.358 1.00 92.62 573 PRO A C 1
ATOM 4452 O O . PRO A 1 573 ? 5.716 1.586 -40.072 1.00 92.62 573 PRO A O 1
ATOM 4455 N N . ASP A 1 574 ? 5.025 0.751 -38.107 1.00 95.31 574 ASP A N 1
ATOM 4456 C CA . ASP A 1 574 ? 4.903 2.051 -37.442 1.00 95.31 574 ASP A CA 1
ATOM 4457 C C . ASP A 1 574 ? 6.289 2.585 -37.026 1.00 95.31 574 ASP A C 1
ATOM 4459 O O . ASP A 1 574 ? 6.875 2.146 -36.029 1.00 95.31 574 ASP A O 1
ATOM 4463 N N . ASP A 1 575 ? 6.806 3.558 -37.785 1.00 94.88 575 ASP A N 1
ATOM 4464 C CA . ASP A 1 575 ? 8.093 4.227 -37.541 1.00 94.88 575 ASP A CA 1
ATOM 4465 C C . ASP A 1 575 ? 8.225 4.787 -36.109 1.00 94.88 575 ASP A C 1
ATOM 4467 O O . ASP A 1 575 ? 9.303 4.697 -35.509 1.00 94.88 575 ASP A O 1
ATOM 4471 N N . GLU A 1 576 ? 7.150 5.334 -35.525 1.00 94.44 576 GLU A N 1
ATOM 4472 C CA . GLU A 1 576 ? 7.175 5.890 -34.165 1.00 94.44 576 GLU A CA 1
ATOM 4473 C C . GLU A 1 576 ? 7.353 4.770 -33.134 1.00 94.44 576 GLU A C 1
ATOM 4475 O O . GLU A 1 576 ? 8.144 4.880 -32.185 1.00 94.44 576 GLU A O 1
ATOM 4480 N N . ARG A 1 577 ? 6.655 3.648 -33.338 1.00 95.62 577 ARG A N 1
ATOM 4481 C CA . ARG A 1 577 ? 6.817 2.457 -32.503 1.00 95.62 577 ARG A CA 1
ATOM 4482 C C . ARG A 1 577 ? 8.216 1.863 -32.647 1.00 95.62 577 ARG A C 1
ATOM 4484 O O . ARG A 1 577 ? 8.814 1.527 -31.621 1.00 95.62 577 ARG A O 1
ATOM 4491 N N . VAL A 1 578 ? 8.759 1.767 -33.864 1.00 96.56 578 VAL A N 1
ATOM 4492 C CA . VAL A 1 578 ? 10.136 1.292 -34.094 1.00 96.56 578 VAL A CA 1
ATOM 4493 C C . VAL A 1 578 ? 11.133 2.169 -33.345 1.00 96.56 578 VAL A C 1
ATOM 4495 O O . VAL A 1 578 ? 11.989 1.636 -32.641 1.00 96.56 578 VAL A O 1
ATOM 4498 N N . GLU A 1 579 ? 11.018 3.498 -33.428 1.00 95.38 579 GLU A N 1
ATOM 4499 C CA . GLU A 1 579 ? 11.947 4.402 -32.745 1.00 95.38 579 GLU A CA 1
ATOM 4500 C C . GLU A 1 579 ? 11.854 4.286 -31.214 1.00 95.38 579 GLU A C 1
ATOM 4502 O O . GLU A 1 579 ? 12.882 4.199 -30.530 1.00 95.38 579 GLU A O 1
ATOM 4507 N N . ARG A 1 580 ? 10.636 4.219 -30.658 1.00 95.38 580 ARG A N 1
ATOM 4508 C CA . ARG A 1 580 ? 10.423 4.012 -29.214 1.00 95.38 580 ARG A CA 1
ATOM 4509 C C . ARG A 1 580 ? 11.044 2.703 -28.730 1.00 95.38 580 ARG A C 1
ATOM 4511 O O . ARG A 1 580 ? 11.724 2.687 -27.701 1.00 95.38 580 ARG A O 1
ATOM 4518 N N . LEU A 1 581 ? 10.837 1.615 -29.472 1.00 97.25 581 LEU A N 1
ATOM 4519 C CA . LEU A 1 581 ? 11.418 0.307 -29.165 1.00 97.25 581 LEU A CA 1
ATOM 4520 C C . LEU A 1 581 ? 12.937 0.319 -29.332 1.00 97.25 581 LEU A C 1
ATOM 4522 O O . LEU A 1 581 ? 13.643 -0.221 -28.486 1.00 97.25 581 LEU A O 1
ATOM 4526 N N . PHE A 1 582 ? 13.457 0.975 -30.368 1.00 96.38 582 PHE A N 1
ATOM 4527 C CA . PHE A 1 582 ? 14.891 1.083 -30.616 1.00 96.38 582 PHE A CA 1
ATOM 4528 C C . PHE A 1 582 ? 15.588 1.732 -29.421 1.00 96.38 582 PHE A C 1
ATOM 4530 O O . PHE A 1 582 ? 16.503 1.137 -28.851 1.00 96.38 582 PHE A O 1
ATOM 4537 N N . ARG A 1 583 ? 15.083 2.879 -28.946 1.00 95.00 583 ARG A N 1
ATOM 4538 C CA . ARG A 1 583 ? 15.606 3.562 -27.749 1.00 95.00 583 ARG A CA 1
ATOM 4539 C C . ARG A 1 583 ? 15.556 2.680 -26.503 1.00 95.00 583 ARG A C 1
ATOM 4541 O O . ARG A 1 583 ? 16.523 2.637 -25.746 1.00 95.00 583 ARG A O 1
ATOM 4548 N N . ALA A 1 584 ? 14.465 1.943 -26.313 1.00 96.81 584 ALA A N 1
ATOM 4549 C CA . ALA A 1 584 ? 14.297 1.015 -25.197 1.00 96.81 584 ALA A CA 1
ATOM 4550 C C . ALA A 1 584 ? 15.308 -0.143 -25.236 1.00 96.81 584 ALA A C 1
ATOM 4552 O O . ALA A 1 584 ? 15.916 -0.492 -24.222 1.00 96.81 584 ALA A O 1
ATOM 4553 N N . LEU A 1 585 ? 15.556 -0.697 -26.421 1.00 95.88 585 LEU A N 1
ATOM 4554 C CA . LEU A 1 585 ? 16.472 -1.815 -26.621 1.00 95.88 585 LEU A CA 1
ATOM 4555 C C . LEU A 1 585 ? 17.951 -1.399 -26.571 1.00 95.88 585 LEU A C 1
ATOM 4557 O O . LEU A 1 585 ? 18.789 -2.246 -26.263 1.00 95.88 585 LEU A O 1
ATOM 4561 N N . LEU A 1 586 ? 18.297 -0.119 -26.770 1.00 95.06 586 LEU A N 1
ATOM 4562 C CA . LEU A 1 586 ? 19.662 0.404 -26.559 1.00 95.06 586 LEU A CA 1
ATOM 4563 C C . LEU A 1 586 ? 20.128 0.338 -25.093 1.00 95.06 586 LEU A C 1
ATOM 4565 O O . LEU A 1 586 ? 21.329 0.432 -24.814 1.00 95.06 586 LEU A O 1
ATOM 4569 N N . LEU A 1 587 ? 19.199 0.194 -24.144 1.00 95.06 587 LEU A N 1
ATOM 4570 C CA . LEU A 1 587 ? 19.513 0.068 -22.717 1.00 95.06 587 LEU A CA 1
ATOM 4571 C C . LEU A 1 587 ? 20.053 -1.325 -22.348 1.00 95.06 587 LEU A C 1
ATOM 4573 O O . LEU A 1 587 ? 20.661 -1.488 -21.285 1.00 95.06 587 LEU A O 1
ATOM 4577 N N . ILE A 1 588 ? 19.836 -2.315 -23.218 1.00 94.44 588 ILE A N 1
ATOM 4578 C CA . ILE A 1 588 ? 20.242 -3.711 -23.035 1.00 94.44 588 ILE A CA 1
ATOM 4579 C C . ILE A 1 588 ? 21.700 -3.902 -23.452 1.00 94.44 588 ILE A C 1
ATOM 4581 O O . ILE A 1 588 ? 22.170 -3.335 -24.439 1.00 94.44 588 ILE A O 1
ATOM 4585 N N . ASP A 1 589 ? 22.435 -4.720 -22.699 1.00 91.12 589 ASP A N 1
ATOM 4586 C CA . ASP A 1 589 ? 23.823 -5.038 -23.014 1.00 91.12 589 ASP A CA 1
ATOM 4587 C C . ASP A 1 589 ? 23.935 -6.045 -24.174 1.00 91.12 589 ASP A C 1
ATOM 4589 O O . ASP A 1 589 ? 23.984 -7.260 -23.977 1.00 91.12 589 ASP A O 1
ATOM 4593 N N . HIS A 1 590 ? 24.046 -5.524 -25.398 1.00 89.50 590 HIS A N 1
ATOM 4594 C CA . HIS A 1 590 ? 24.246 -6.308 -26.631 1.00 89.50 590 HIS A CA 1
ATOM 4595 C C . HIS A 1 590 ? 25.649 -6.920 -26.781 1.00 89.50 590 HIS A C 1
ATOM 4597 O O . HIS A 1 590 ? 25.945 -7.577 -27.784 1.00 89.50 590 HIS A O 1
ATOM 4603 N N . ARG A 1 591 ? 26.553 -6.705 -25.816 1.00 84.56 591 ARG A N 1
ATOM 4604 C CA . ARG A 1 591 ? 27.893 -7.323 -25.817 1.00 84.56 591 ARG A CA 1
ATOM 4605 C C . ARG A 1 591 ? 27.869 -8.714 -25.190 1.00 84.56 591 ARG A C 1
ATOM 4607 O O . ARG A 1 591 ? 28.738 -9.528 -25.504 1.00 84.56 591 ARG A O 1
ATOM 4614 N N . ALA A 1 592 ? 26.897 -8.979 -24.320 1.00 84.75 592 ALA A N 1
ATOM 4615 C CA . ALA A 1 592 ? 26.657 -10.299 -23.761 1.00 84.75 592 ALA A CA 1
ATOM 4616 C C . ALA A 1 592 ? 25.982 -11.222 -24.798 1.00 84.75 592 ALA A C 1
ATOM 4618 O O . ALA A 1 592 ? 25.365 -10.734 -25.750 1.00 84.75 592 ALA A O 1
ATOM 4619 N N . PRO A 1 593 ? 26.081 -12.556 -24.641 1.00 84.69 593 PRO A N 1
ATOM 4620 C CA . PRO A 1 593 ? 25.345 -13.490 -25.486 1.00 84.69 593 PRO A CA 1
ATOM 4621 C C . PRO A 1 593 ? 23.843 -13.188 -25.458 1.00 84.69 593 PRO A C 1
ATOM 4623 O O . PRO A 1 593 ? 23.232 -13.128 -24.388 1.00 84.69 593 PRO A O 1
ATOM 4626 N N . LEU A 1 594 ? 23.260 -12.985 -26.640 1.00 85.12 594 LEU A N 1
ATOM 4627 C CA . LEU A 1 594 ? 21.824 -12.777 -26.785 1.00 85.12 594 LEU A CA 1
ATOM 4628 C C . LEU A 1 594 ? 21.085 -14.121 -26.676 1.00 85.12 594 LEU A C 1
ATOM 4630 O O . LEU A 1 594 ? 21.635 -15.145 -27.090 1.00 85.12 594 LEU A O 1
ATOM 4634 N N . PRO A 1 595 ? 19.848 -14.137 -26.148 1.00 85.19 595 PRO A N 1
ATOM 4635 C CA . PRO A 1 595 ? 19.028 -15.341 -26.151 1.00 85.19 595 PRO A CA 1
ATOM 4636 C C . PRO A 1 595 ? 18.738 -15.803 -27.586 1.00 85.19 595 PRO A C 1
ATOM 4638 O O . PRO A 1 595 ? 18.736 -14.999 -28.526 1.00 85.19 595 PRO A O 1
ATOM 4641 N N . GLU A 1 596 ? 18.460 -17.100 -27.744 1.00 79.25 596 GLU A N 1
ATOM 4642 C CA . GLU A 1 596 ? 18.013 -17.658 -29.021 1.00 79.25 596 GLU A CA 1
ATOM 4643 C C . GLU A 1 596 ? 16.775 -16.921 -29.548 1.00 79.25 596 GLU A C 1
ATOM 4645 O O . GLU A 1 596 ? 15.978 -16.356 -28.789 1.00 79.25 596 GLU A O 1
ATOM 4650 N N . ARG A 1 597 ? 16.608 -16.911 -30.877 1.00 73.19 597 ARG A N 1
ATOM 4651 C CA . ARG A 1 597 ? 15.420 -16.302 -31.478 1.00 73.19 597 ARG A CA 1
ATOM 4652 C C . ARG A 1 597 ? 14.185 -17.052 -31.002 1.00 73.19 597 ARG A C 1
ATOM 4654 O O . ARG A 1 597 ? 14.032 -18.238 -31.277 1.00 73.19 597 ARG A O 1
ATOM 4661 N N . LEU A 1 598 ? 13.290 -16.326 -30.343 1.00 66.19 598 LEU A N 1
ATOM 4662 C CA . LEU A 1 598 ? 11.973 -16.838 -30.006 1.00 66.19 598 LEU A CA 1
ATOM 4663 C C . LEU A 1 598 ? 11.173 -17.140 -31.289 1.00 66.19 598 LEU A C 1
ATOM 4665 O O . LEU A 1 598 ? 11.418 -16.511 -32.328 1.00 66.19 598 LEU A O 1
ATOM 4669 N N . PRO A 1 599 ? 10.228 -18.098 -31.238 1.00 63.12 599 PRO A N 1
ATOM 4670 C CA . PRO A 1 599 ? 9.339 -18.396 -32.356 1.00 63.12 599 PRO A CA 1
ATOM 4671 C C . PRO A 1 599 ? 8.601 -17.130 -32.798 1.00 63.12 599 PRO A C 1
ATOM 4673 O O . PRO A 1 599 ? 8.078 -16.392 -31.964 1.00 63.12 599 PRO A O 1
ATOM 4676 N N . ARG A 1 600 ? 8.575 -16.870 -34.107 1.00 64.75 600 ARG A N 1
ATOM 4677 C CA . ARG A 1 600 ? 7.937 -15.677 -34.675 1.00 64.75 600 ARG A CA 1
ATOM 4678 C C . ARG A 1 600 ? 6.485 -15.979 -35.062 1.00 64.75 600 ARG A C 1
ATOM 4680 O O . ARG A 1 600 ? 6.238 -17.058 -35.606 1.00 64.75 600 ARG A O 1
ATOM 4687 N N . PRO A 1 601 ? 5.533 -15.064 -34.814 1.00 63.75 601 PRO A N 1
ATOM 4688 C CA . PRO A 1 601 ? 4.232 -15.121 -35.473 1.00 63.75 601 PRO A CA 1
ATOM 4689 C C . PRO A 1 601 ? 4.402 -14.927 -36.991 1.00 63.75 601 PRO A C 1
ATOM 4691 O O . PRO A 1 601 ? 5.399 -14.356 -37.432 1.00 63.75 601 PRO A O 1
ATOM 4694 N N . LYS A 1 602 ? 3.443 -15.409 -37.794 1.00 73.19 602 LYS A N 1
ATOM 4695 C CA . LYS A 1 602 ? 3.395 -15.069 -39.225 1.00 73.19 602 LYS A CA 1
ATOM 4696 C C . LYS A 1 602 ? 3.105 -13.575 -39.366 1.00 73.19 602 LYS A C 1
ATOM 4698 O O . LYS A 1 602 ? 2.140 -13.095 -38.770 1.00 73.19 602 LYS A O 1
ATOM 4703 N N . TRP A 1 603 ? 3.926 -12.872 -40.134 1.00 80.12 603 TRP A N 1
ATOM 4704 C CA . TRP A 1 603 ? 3.661 -11.494 -40.533 1.00 80.12 603 TRP A CA 1
ATOM 4705 C C . TRP A 1 603 ? 2.745 -11.465 -41.765 1.00 80.12 603 TRP A C 1
ATOM 4707 O O . TRP A 1 603 ? 2.473 -12.524 -42.341 1.00 80.12 603 TRP A O 1
ATOM 4717 N N . PRO A 1 604 ? 2.195 -10.293 -42.130 1.00 73.81 604 PRO A N 1
ATOM 4718 C CA . PRO A 1 604 ? 1.500 -10.138 -43.400 1.00 73.81 604 PRO A CA 1
ATOM 4719 C C . PRO A 1 604 ? 2.422 -10.529 -44.554 1.00 73.81 604 PRO A C 1
ATOM 4721 O O . PRO A 1 604 ? 3.621 -10.250 -44.504 1.00 73.81 604 PRO A O 1
ATOM 4724 N N . ASP A 1 605 ? 1.860 -11.149 -45.592 1.00 75.12 605 ASP A N 1
ATOM 4725 C CA . ASP A 1 605 ? 2.616 -11.357 -46.822 1.00 75.12 605 ASP A CA 1
ATOM 4726 C C . ASP A 1 605 ? 3.030 -9.979 -47.369 1.00 75.12 605 ASP A C 1
ATOM 4728 O O . ASP A 1 605 ? 2.196 -9.065 -47.401 1.00 75.12 605 ASP A O 1
ATOM 4732 N N . PRO A 1 606 ? 4.300 -9.795 -47.769 1.00 66.56 606 PRO A N 1
ATOM 4733 C CA . PRO A 1 606 ? 4.733 -8.536 -48.346 1.00 66.56 606 PRO A CA 1
ATOM 4734 C C . PRO A 1 606 ? 3.908 -8.229 -49.604 1.00 66.56 606 PRO A C 1
ATOM 4736 O O . PRO A 1 606 ? 3.545 -9.159 -50.336 1.00 66.56 606 PRO A O 1
ATOM 4739 N N . PRO A 1 607 ? 3.604 -6.946 -49.875 1.00 67.25 607 PRO A N 1
ATOM 4740 C CA . PRO A 1 607 ? 2.945 -6.577 -51.118 1.00 67.25 607 PRO A CA 1
ATOM 4741 C C . PRO A 1 607 ? 3.778 -7.053 -52.327 1.00 67.25 607 PRO A C 1
ATOM 4743 O O . PRO A 1 607 ? 5.007 -7.122 -52.225 1.00 67.25 607 PRO A O 1
ATOM 4746 N N . PRO A 1 608 ? 3.111 -7.434 -53.433 1.00 59.81 608 PRO A N 1
ATOM 4747 C CA . PRO A 1 608 ? 3.746 -8.052 -54.598 1.00 59.81 608 PRO A CA 1
ATOM 4748 C C . PRO A 1 608 ? 4.776 -7.167 -55.306 1.00 59.81 608 PRO A C 1
ATOM 4750 O O . PRO A 1 608 ? 4.606 -5.925 -55.310 1.00 59.81 608 PRO A O 1
#

Sequence (608 aa):
MTHEVELAGCTPEPLMNYLKALGVFRLVAEQADPDATACWRADRFVLRSRFDQGGLVEFLLHDYQPTPIVAPWAGGSGFFGKDNRSAVEAIAQSKTPRLEPYRDIIRRVQEILAEEGLSEKPNAEQKERLLRRYRREMPDCFIQWMDTAIILQAEGQVFAPVLGTGGNDGRLDFTQNVMQRLADQLHFVADSGVSNTRPLLLNSLVAEPVSGLAKAAVGQFAPGRAGGPNATQGMEGDSTDNPWDFVLMLEGTLLLAGALVRRTGILSTDKAAFPFTVRARPVGAAAGTDSESTEARGELWLPLWKTFVSRRELELLFAEGRAELAARPARDAVDFARAVASLGVDRGIRQFARFGFLKRSGKAFLAVAMERFPVPDRPREAVGLIQEVDRWLDGFRRIAGPDASARFRMALSQIESAVFDYCRYGRREDILNVLIALATAQEELAVTGGKRGNKVLCPPLGTLSPKWLTATHDGSLEYEIALALAGIYDRERKLPPIRANVEPVELKGNWWNWCIEIGPEVVWKRASLTGNMIAALERRIMDGLRNGCETLPLDCKRSLPLEAIALFLAGEPDDERVERLFRALLLIDHRAPLPERLPRPKWPDPPP

pLDDT: mean 89.01, std 10.42, range [34.84, 98.62]

Secondary structure (DSSP, 8-state):
--EEEEETT--SSSHHHHHHHHHHHHHHHHHT-TT-EEEEETTEEEEEES--HHHHHHIIIII--------TTSTTSSSSTTS--HHHHHHHH---GGGHHHHHHHHHHHHHHHHTT--SPP-HHHHHHHHHHHHHHS-HHHHHHHHHHEEE-SSSEEE-GGGBTTTEETTEEHHHHHHHIIIIIS-TTTSTTGGGGHHHHHHHHH----S--EE---TTS-GGGS-EETSSSSSEE--EE-HHHHHHHHHHHTTS--EEEPPSSTTPPPEEE-TTEEB--S-S-TT--HHHHHH---EEEEEEE-S-EEHHHHHHHHHH---EETTEE--BHHHHHHHHHTT-S-TTEEEEEEEEEEEEETTEEEEEEEEEEEPPSS--TTHHHHHTTHHHHHHHHHHTSTTS-HHHHHHHHHHHHHHHHHHHT--HHHHHHHHHHHHHHHHHHHTTTTEETTEE-S-----B-THHHHHH----HHHHHHHHHHTEE-TTSSS--THHHHSSEEEETTEEEE-SS--TT----SS-HHHHHHHHHHHHHHHHHHTT-SS-S-EESSPPPHHHHHHHHTT-S-HHHHHHHHHHHTTB-TTSPPPPPPPPPPPPPPP-